Protein AF-A0A9W6Z764-F1 (afdb_monomer_lite)

InterPro domains:
  IPR053938 PTM1-like, N-terminal domain [PF21902] (59-171)

Foldseek 3Di:
DVVVVVVVVVVVVVVLVVLLVPFFDPFKDKDWDAQFKEKEKEWAADDPCQVVDPLFDFDFWKKKKFFDDDPPQADQFKKKKKKKAFLVLVVQEDDPGDGPYYHYDPVCVVVVSRDDDPPPPPPRHDHPVVCVVVVVGPFDMDIDMDGSVPVVPRMDMGGGDHTGMMMMIMRIDPGHNVRITIMIIGRAHRRGQDDPVLVVLLVVLVVLLVVLVVVLVVLVVVLVVVVVVVVVVPDDDPLVVVLVVVVSVVVSVLSVLSNVLSVLSNVLSSCCSPQNRRDDDPVNSVSLVCNLVSVLVSVLVVLLVLQCVLVCVSVVPDPDVVSNVVSVVVSVVSSVLSVVLSSLVSHPVCVVPCVSVVSVVVSVVVVVVSVVSSVVSVVVCVVVVVVVVVVVCVVVPD

Radius of gyration: 29.34 Å; chains: 1; bounding box: 72×62×85 Å

Organism: Ambrosiozyma monospora (NCBI:txid43982)

Secondary structure (DSSP, 8-state):
-THHHHHHHHHHHHHHHHHHTS----SEEEEEE-SSEEEEEEEE---GGGGG-TTS--PPPEEEEE----TTT--TT-EEEEEEEEHHHHTTEEPSS--SEEEE-HHHHHTTTTSPPPSTTGGGPEEHHHHHHHT--SS--EEEEE-TT-TT--EEEEE--S-EEEEEEEEEES--TTSPEEEEEEEEBTTBT--HHHHHHHHHHHHHHHHHHHHHHHHHHHHHHHHHHHTT-TTS-HHHHHHHHHHHHHHHHHHHHHHHHHHHHHHHHHHHHHH-SS---HHHHHHHHHHHHHHHHHHHHHHHHHHHHHTTGGGT----HHHHHHHHHHHHHHHHHHHHHHHHHHSTHHHHHSHHHHHHHHHHHHHHHHHHHHHHHHHHHHHHHHHHHHHHHGGG--

Structure (mmCIF, N/CA/C/O backbone):
data_AF-A0A9W6Z764-F1
#
_entry.id   AF-A0A9W6Z764-F1
#
loop_
_atom_site.group_PDB
_atom_site.id
_atom_site.type_symbol
_atom_site.label_atom_id
_atom_site.label_alt_id
_atom_site.label_comp_id
_atom_site.label_asym_id
_atom_site.label_entity_id
_atom_site.label_seq_id
_atom_site.pdbx_PDB_ins_code
_atom_site.Cartn_x
_atom_site.Cartn_y
_atom_site.Cartn_z
_atom_site.occupancy
_atom_site.B_iso_or_equiv
_atom_site.auth_seq_id
_atom_site.auth_comp_id
_atom_site.auth_asym_id
_atom_site.auth_atom_id
_atom_site.pdbx_PDB_model_num
ATOM 1 N N . MET A 1 1 ? -0.873 36.506 27.061 1.00 42.97 1 MET A N 1
ATOM 2 C CA . MET A 1 1 ? 0.043 35.338 27.121 1.00 42.97 1 MET A CA 1
ATOM 3 C C . MET A 1 1 ? -0.180 34.313 26.003 1.00 42.97 1 MET A C 1
ATOM 5 O O . MET A 1 1 ? 0.810 33.780 25.530 1.00 42.97 1 MET A O 1
ATOM 9 N N . LEU A 1 2 ? -1.406 34.093 25.506 1.00 30.34 2 LEU A N 1
ATOM 10 C CA . LEU A 1 2 ? -1.690 33.154 24.398 1.00 30.34 2 LEU A CA 1
ATOM 11 C C . LEU A 1 2 ? -1.001 33.490 23.054 1.00 30.34 2 LEU A C 1
ATOM 13 O O . LEU A 1 2 ? -0.520 32.592 22.372 1.00 30.34 2 LEU A O 1
ATOM 17 N N . PHE A 1 3 ? -0.839 34.771 22.712 1.00 31.08 3 PHE A N 1
ATOM 18 C CA . PHE A 1 3 ? -0.220 35.184 21.439 1.00 31.08 3 PHE A CA 1
ATOM 19 C C . PHE A 1 3 ? 1.296 34.927 21.336 1.00 31.08 3 PHE A C 1
ATOM 21 O O . PHE A 1 3 ? 1.811 34.737 20.238 1.00 31.08 3 PHE A O 1
ATOM 28 N N . LYS A 1 4 ? 2.018 34.851 22.465 1.00 35.38 4 LYS A N 1
ATOM 29 C CA . LYS A 1 4 ? 3.470 34.572 22.481 1.00 35.38 4 LYS A CA 1
ATOM 30 C C . LYS A 1 4 ? 3.799 33.083 22.291 1.00 35.38 4 LYS A C 1
ATOM 32 O O . LYS A 1 4 ? 4.941 32.754 21.987 1.00 35.38 4 LYS A O 1
ATOM 37 N N . SER A 1 5 ? 2.812 32.200 22.477 1.00 40.97 5 SER A N 1
ATOM 38 C CA . SER A 1 5 ? 2.958 30.751 22.272 1.00 40.97 5 SER A CA 1
ATOM 39 C C . SER A 1 5 ? 2.701 30.363 20.812 1.00 40.97 5 SER A C 1
ATOM 41 O O . SER A 1 5 ? 3.404 29.522 20.263 1.00 40.97 5 SER A O 1
ATOM 43 N N . ILE A 1 6 ? 1.759 31.044 20.147 1.00 39.31 6 ILE A N 1
ATOM 44 C CA . ILE A 1 6 ? 1.400 30.787 18.743 1.00 39.31 6 ILE A CA 1
ATOM 45 C C . ILE A 1 6 ? 2.549 31.174 17.797 1.00 39.31 6 ILE A C 1
ATOM 47 O O . ILE A 1 6 ? 2.854 30.427 16.873 1.00 39.31 6 ILE A O 1
ATOM 51 N N . SER A 1 7 ? 3.277 32.266 18.067 1.00 35.88 7 SER A N 1
ATOM 52 C CA . SER A 1 7 ? 4.388 32.699 17.202 1.00 35.88 7 SER A CA 1
ATOM 53 C C . SER A 1 7 ? 5.610 31.769 17.226 1.00 35.88 7 SER A C 1
ATOM 55 O O . SER A 1 7 ? 6.427 31.823 16.313 1.00 35.88 7 SER A O 1
ATOM 57 N N . LYS A 1 8 ? 5.744 30.912 18.250 1.00 42.38 8 LYS A N 1
ATOM 58 C CA . LYS A 1 8 ? 6.800 29.884 18.332 1.00 42.38 8 LYS A CA 1
ATOM 59 C C . LYS A 1 8 ? 6.412 28.570 17.644 1.00 42.38 8 LYS A C 1
ATOM 61 O O . LYS A 1 8 ? 7.294 27.803 17.280 1.00 42.38 8 LYS A O 1
ATOM 66 N N . LEU A 1 9 ? 5.114 28.333 17.441 1.00 39.34 9 LEU A N 1
ATOM 67 C CA . LEU A 1 9 ? 4.576 27.162 16.740 1.00 39.34 9 LEU A CA 1
ATOM 68 C C . LEU A 1 9 ? 4.620 27.314 15.217 1.00 39.34 9 LEU A C 1
ATOM 70 O O . LEU A 1 9 ? 4.750 26.316 14.522 1.00 39.34 9 LEU A O 1
ATOM 74 N N . ILE A 1 10 ? 4.569 28.544 14.701 1.00 42.47 10 ILE A N 1
ATOM 75 C CA . ILE A 1 10 ? 4.623 28.833 13.259 1.00 42.47 10 ILE A CA 1
ATOM 76 C C . ILE A 1 10 ? 5.913 28.315 12.597 1.00 42.47 10 ILE A C 1
ATOM 78 O O . ILE A 1 10 ? 5.779 27.587 11.619 1.00 42.47 10 ILE A O 1
ATOM 82 N N . PRO A 1 11 ? 7.136 28.579 13.106 1.00 42.75 11 PRO A N 1
ATOM 83 C CA . PRO A 1 11 ? 8.355 28.058 12.484 1.00 42.75 11 PRO A CA 1
ATOM 84 C C . PRO A 1 11 ? 8.451 26.526 12.555 1.00 42.75 11 PRO A C 1
ATOM 86 O O . PRO A 1 11 ? 8.940 25.899 11.620 1.00 42.75 11 PRO A O 1
ATOM 89 N N . VAL A 1 12 ? 7.934 25.901 13.620 1.00 45.97 12 VAL A N 1
ATOM 90 C CA . VAL A 1 12 ? 7.873 24.433 13.748 1.00 45.97 12 VAL A CA 1
ATOM 91 C C . VAL A 1 12 ? 6.866 23.850 12.753 1.00 45.97 12 VAL A C 1
ATOM 93 O O . VAL A 1 12 ? 7.192 22.905 12.046 1.00 45.97 12 VAL A O 1
ATOM 96 N N . ALA A 1 13 ? 5.690 24.464 12.613 1.00 40.19 13 ALA A N 1
ATOM 97 C CA . ALA A 1 13 ? 4.679 24.079 11.635 1.00 40.19 13 ALA A CA 1
ATOM 98 C C . ALA A 1 13 ? 5.171 24.266 10.191 1.00 40.19 13 ALA A C 1
ATOM 100 O O . ALA A 1 13 ? 4.947 23.389 9.369 1.00 40.19 13 ALA A O 1
ATOM 101 N N . THR A 1 14 ? 5.900 25.341 9.874 1.00 39.94 14 THR A N 1
ATOM 102 C CA . THR A 1 14 ? 6.480 25.536 8.534 1.00 39.94 14 THR A CA 1
ATOM 103 C C . THR A 1 14 ? 7.630 24.577 8.245 1.00 39.94 14 THR A C 1
ATOM 105 O O . THR A 1 14 ? 7.787 24.175 7.100 1.00 39.94 14 THR A O 1
ATOM 108 N N . THR A 1 15 ? 8.397 24.169 9.263 1.00 43.78 15 THR A N 1
ATOM 109 C CA . THR A 1 15 ? 9.462 23.158 9.117 1.00 43.78 15 THR A CA 1
ATOM 110 C C . THR A 1 15 ? 8.872 21.754 8.953 1.00 43.78 15 THR A C 1
ATOM 112 O O . THR A 1 15 ? 9.368 20.961 8.163 1.00 43.78 15 THR A O 1
ATOM 115 N N . ILE A 1 16 ? 7.762 21.456 9.636 1.00 42.50 16 ILE A N 1
ATOM 116 C CA . ILE A 1 16 ? 6.986 20.224 9.442 1.00 42.50 16 ILE A CA 1
ATOM 117 C C . ILE A 1 16 ? 6.359 20.212 8.040 1.00 42.50 16 ILE A C 1
ATOM 119 O O . ILE A 1 16 ? 6.486 19.224 7.330 1.00 42.50 16 ILE A O 1
ATOM 123 N N . VAL A 1 17 ? 5.767 21.322 7.588 1.00 39.91 17 VAL A N 1
ATOM 124 C CA . VAL A 1 17 ? 5.191 21.444 6.236 1.00 39.91 17 VAL A CA 1
ATOM 125 C C . VAL A 1 17 ? 6.260 21.333 5.140 1.00 39.91 17 VAL A C 1
ATOM 127 O O . VAL A 1 17 ? 5.990 20.701 4.123 1.00 39.91 17 VAL A O 1
ATOM 130 N N . SER A 1 18 ? 7.474 21.862 5.343 1.00 38.03 18 SER A N 1
ATOM 131 C CA . SER A 1 18 ? 8.570 21.750 4.365 1.00 38.03 18 SER A CA 1
ATOM 132 C C . SER A 1 18 ? 9.252 20.375 4.345 1.00 38.03 18 SER A C 1
ATOM 134 O O . SER A 1 18 ? 9.716 19.937 3.292 1.00 38.03 18 SER A O 1
ATOM 136 N N . LEU A 1 19 ? 9.275 19.652 5.472 1.00 36.81 19 LEU A N 1
ATOM 137 C CA . LEU A 1 19 ? 9.725 18.254 5.529 1.00 36.81 19 LEU A CA 1
ATOM 138 C C . LEU A 1 19 ? 8.698 17.297 4.904 1.00 36.81 19 LEU A C 1
ATOM 140 O O . LEU A 1 19 ? 9.090 16.353 4.218 1.00 36.81 19 LEU A O 1
ATOM 144 N N . LEU A 1 20 ? 7.400 17.582 5.064 1.00 37.25 20 LEU A N 1
ATOM 145 C CA . LEU A 1 20 ? 6.288 16.805 4.497 1.00 37.25 20 LEU A CA 1
ATOM 146 C C . LEU A 1 20 ? 6.072 17.034 2.987 1.00 37.25 20 LEU A C 1
ATOM 148 O O . LEU A 1 20 ? 5.405 16.229 2.341 1.00 37.25 20 LEU A O 1
ATOM 152 N N . SER A 1 21 ? 6.632 18.098 2.399 1.00 35.53 21 SER A N 1
ATOM 153 C CA . SER A 1 21 ? 6.525 18.393 0.959 1.00 35.53 21 SER A CA 1
ATOM 154 C C . SER A 1 21 ? 7.562 17.682 0.077 1.00 35.53 21 SER A C 1
ATOM 156 O O . SER A 1 21 ? 7.606 17.934 -1.123 1.00 35.53 21 SER A O 1
ATOM 158 N N . SER A 1 22 ? 8.412 16.816 0.639 1.00 32.41 22 SER A N 1
ATOM 159 C CA . SER A 1 22 ? 9.591 16.273 -0.060 1.00 32.41 22 SER A CA 1
ATOM 160 C C . SER A 1 22 ? 9.441 14.849 -0.615 1.00 32.41 22 SER A C 1
ATOM 162 O O . SER A 1 22 ? 10.433 14.251 -1.019 1.00 32.41 22 SER A O 1
ATOM 164 N N . SER A 1 23 ? 8.248 14.250 -0.605 1.00 34.62 23 SER A N 1
ATOM 165 C CA . SER A 1 23 ? 8.149 12.793 -0.795 1.00 34.62 23 SER A CA 1
ATOM 166 C C . SER A 1 23 ? 6.925 12.380 -1.615 1.00 34.62 23 SER A C 1
ATOM 168 O O . SER A 1 23 ? 5.843 12.126 -1.080 1.00 34.62 23 SER A O 1
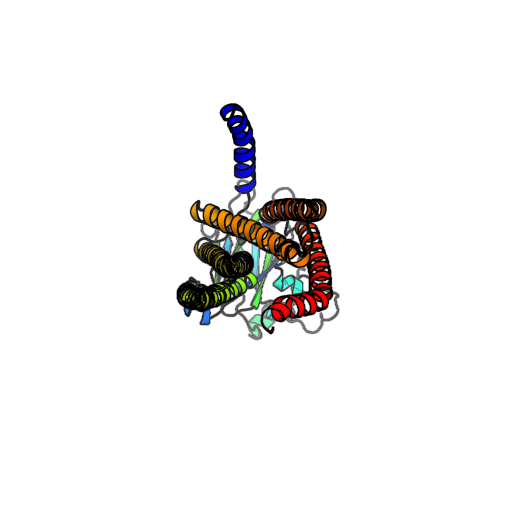ATOM 170 N N . ALA A 1 24 ? 7.128 12.331 -2.931 1.00 33.34 24 ALA A N 1
ATOM 171 C CA . ALA A 1 24 ? 6.170 11.868 -3.928 1.00 33.34 24 ALA A CA 1
ATOM 172 C C . ALA A 1 24 ? 6.931 11.466 -5.210 1.00 33.34 24 ALA A C 1
ATOM 174 O O . ALA A 1 24 ? 6.932 12.199 -6.193 1.00 33.34 24 ALA A O 1
ATOM 175 N N . SER A 1 25 ? 7.624 10.325 -5.164 1.00 35.69 25 SER A N 1
ATOM 176 C CA . SER A 1 25 ? 8.200 9.658 -6.340 1.00 35.69 25 SER A CA 1
ATOM 177 C C . SER A 1 25 ? 8.182 8.156 -6.085 1.00 35.69 25 SER A C 1
ATOM 179 O O . SER A 1 25 ? 9.040 7.646 -5.374 1.00 35.69 25 SER A O 1
ATOM 181 N N . ALA A 1 26 ? 7.171 7.463 -6.596 1.00 39.50 26 ALA A N 1
ATOM 182 C CA . ALA A 1 26 ? 7.100 6.005 -6.545 1.00 39.50 26 ALA A CA 1
ATOM 183 C C . ALA A 1 26 ? 6.242 5.501 -7.709 1.00 39.50 26 ALA A C 1
ATOM 185 O O . ALA A 1 26 ? 5.087 5.155 -7.526 1.00 39.50 26 ALA A O 1
ATOM 186 N N . LEU A 1 27 ? 6.774 5.598 -8.927 1.00 51.41 27 LEU A N 1
ATOM 187 C CA . LEU A 1 27 ? 6.470 4.645 -10.007 1.00 51.41 27 LEU A CA 1
ATOM 188 C C . LEU A 1 27 ? 7.320 4.887 -11.252 1.00 51.41 27 LEU A C 1
ATOM 190 O O . LEU A 1 27 ? 7.391 4.020 -12.114 1.00 51.41 27 LEU A O 1
ATOM 194 N N . GLU A 1 28 ? 7.926 6.071 -11.353 1.00 56.38 28 GLU A N 1
ATOM 195 C CA . GLU A 1 28 ? 9.028 6.261 -12.277 1.00 56.38 28 GLU A CA 1
ATOM 196 C C . GLU A 1 28 ? 10.331 5.940 -11.555 1.00 56.38 28 GLU A C 1
ATOM 198 O O . GLU A 1 28 ? 10.736 6.659 -10.634 1.00 56.38 28 GLU A O 1
ATOM 203 N N . ASP A 1 29 ? 10.974 4.862 -11.980 1.00 67.88 29 ASP A N 1
ATOM 204 C CA . ASP A 1 29 ? 12.312 4.532 -11.527 1.00 67.88 29 ASP A CA 1
ATOM 205 C C . ASP A 1 29 ? 13.313 5.344 -12.342 1.00 67.88 29 ASP A C 1
ATOM 207 O O . ASP A 1 29 ? 13.424 5.184 -13.560 1.00 67.88 29 ASP A O 1
ATOM 211 N N . TYR A 1 30 ? 14.023 6.249 -11.667 1.00 76.00 30 TYR A N 1
ATOM 212 C CA . TYR A 1 30 ? 15.158 6.951 -12.251 1.00 76.00 30 TYR A CA 1
ATOM 213 C C . TYR A 1 30 ? 16.428 6.128 -12.035 1.00 76.00 30 TYR A C 1
ATOM 215 O O . TYR A 1 30 ? 16.800 5.811 -10.900 1.00 76.00 30 TYR A O 1
ATOM 223 N N . HIS A 1 31 ? 17.109 5.803 -13.125 1.00 79.88 31 HIS A N 1
ATOM 224 C CA . HIS A 1 31 ? 18.371 5.081 -13.115 1.00 79.88 31 HIS A CA 1
ATOM 225 C C . HIS A 1 31 ? 19.438 5.863 -13.866 1.00 79.88 31 HIS A C 1
ATOM 227 O O . HIS A 1 31 ? 19.175 6.464 -14.902 1.00 79.88 31 HIS A O 1
ATOM 233 N N . GLU A 1 32 ? 20.660 5.824 -13.347 1.00 79.69 32 GLU A N 1
ATOM 234 C CA . GLU A 1 32 ? 21.832 6.369 -14.019 1.00 79.69 32 GLU A CA 1
ATOM 235 C C . GLU A 1 32 ? 22.598 5.238 -14.707 1.00 79.69 32 GLU A C 1
ATOM 237 O O . GLU A 1 32 ? 23.046 4.290 -14.058 1.00 79.69 32 GLU A O 1
ATOM 242 N N . LEU A 1 33 ? 22.746 5.335 -16.026 1.00 79.12 33 LEU A N 1
ATOM 243 C CA . LEU A 1 33 ? 23.554 4.428 -16.833 1.00 79.12 33 LEU A CA 1
ATOM 244 C C . LEU A 1 33 ? 24.998 4.940 -16.892 1.00 79.12 33 LEU A C 1
ATOM 246 O O . LEU A 1 33 ? 25.224 6.090 -17.262 1.00 79.12 33 LEU A O 1
ATOM 250 N N . ASN A 1 34 ? 25.957 4.073 -16.543 1.00 71.12 34 ASN A N 1
ATOM 251 C CA . ASN A 1 34 ? 27.390 4.382 -16.420 1.00 71.12 34 ASN A CA 1
ATOM 252 C C . ASN A 1 34 ? 28.260 3.266 -17.045 1.00 71.12 34 ASN A C 1
ATOM 254 O O . ASN A 1 34 ? 28.865 2.489 -16.307 1.00 71.12 34 ASN A O 1
ATOM 258 N N . ASP A 1 35 ? 28.288 3.169 -18.381 1.00 66.62 35 ASP A N 1
ATOM 259 C CA . ASP A 1 35 ? 29.041 2.168 -19.189 1.00 66.62 35 ASP A CA 1
ATOM 260 C C . ASP A 1 35 ? 28.771 0.687 -18.854 1.00 66.62 35 ASP A C 1
ATOM 262 O O . ASP A 1 35 ? 29.577 -0.207 -19.102 1.00 66.62 35 ASP A O 1
ATOM 266 N N . ASN A 1 36 ? 27.637 0.423 -18.217 1.00 74.06 36 ASN A N 1
ATOM 267 C CA . ASN A 1 36 ? 27.351 -0.828 -17.535 1.00 74.06 36 ASN A CA 1
ATOM 268 C C . ASN A 1 36 ? 26.014 -1.392 -18.010 1.00 74.06 36 ASN A C 1
ATOM 270 O O . ASN A 1 36 ? 25.082 -0.638 -18.300 1.00 74.06 36 ASN A O 1
ATOM 274 N N . VAL A 1 37 ? 25.896 -2.722 -18.017 1.00 83.81 37 VAL A N 1
ATOM 275 C CA . VAL A 1 37 ? 24.608 -3.385 -18.249 1.00 83.81 37 VAL A CA 1
ATOM 276 C C . VAL A 1 37 ? 23.768 -3.285 -16.977 1.00 83.81 37 VAL A C 1
ATOM 278 O O . VAL A 1 37 ? 24.181 -3.787 -15.924 1.00 83.81 37 VAL A O 1
ATOM 281 N N . LEU A 1 38 ? 22.610 -2.631 -17.063 1.00 85.50 38 LEU A N 1
ATOM 282 C CA . LEU A 1 38 ? 21.654 -2.466 -15.965 1.00 85.50 38 LEU A CA 1
ATOM 283 C C . LEU A 1 38 ? 20.392 -3.274 -16.257 1.00 85.50 38 LEU A C 1
ATOM 285 O O . LEU A 1 38 ? 19.821 -3.157 -17.334 1.00 85.50 38 LEU A O 1
ATOM 289 N N . GLN A 1 39 ? 19.939 -4.060 -15.285 1.00 86.44 39 GLN A N 1
ATOM 290 C CA . GLN A 1 39 ? 18.666 -4.768 -15.337 1.00 86.44 39 GLN A CA 1
ATOM 291 C C . GLN A 1 39 ? 17.719 -4.191 -14.284 1.00 86.44 39 GLN A C 1
ATOM 293 O O . GLN A 1 39 ? 18.042 -4.189 -13.097 1.00 86.44 39 GLN A O 1
ATOM 298 N N . SER A 1 40 ? 16.542 -3.742 -14.709 1.00 85.88 40 SER A N 1
ATOM 299 C CA . SER A 1 40 ? 15.449 -3.346 -13.820 1.00 85.88 40 SER A CA 1
ATOM 300 C C . SER A 1 40 ? 14.269 -4.294 -14.015 1.00 85.88 40 SER A C 1
ATOM 302 O O . SER A 1 40 ? 13.873 -4.524 -15.156 1.00 85.88 40 SER A O 1
ATOM 304 N N . CYS A 1 41 ? 13.739 -4.891 -12.946 1.00 84.38 41 CYS A N 1
ATOM 305 C CA . CYS A 1 41 ? 12.596 -5.804 -13.030 1.00 84.38 41 CYS A CA 1
ATOM 306 C C . CYS A 1 41 ? 11.468 -5.396 -12.087 1.00 84.38 41 CYS A C 1
ATOM 308 O O . CYS A 1 41 ? 11.700 -5.156 -10.902 1.00 84.38 41 CYS A O 1
ATOM 310 N N . ALA A 1 42 ? 10.239 -5.428 -12.589 1.00 84.06 42 ALA A N 1
ATOM 311 C CA . ALA A 1 42 ? 9.049 -5.191 -11.786 1.00 84.06 42 ALA A CA 1
ATOM 312 C C . ALA A 1 42 ? 7.912 -6.120 -12.207 1.00 84.06 42 ALA A C 1
ATOM 314 O O . ALA A 1 42 ? 7.804 -6.517 -13.373 1.00 84.06 42 ALA A O 1
ATOM 315 N N . TYR A 1 43 ? 7.050 -6.471 -11.256 1.00 84.44 43 TYR A N 1
ATOM 316 C CA . TYR A 1 43 ? 5.809 -7.164 -11.565 1.00 84.44 43 TYR A CA 1
ATOM 317 C C . TYR A 1 43 ? 4.766 -6.184 -12.098 1.00 84.44 43 TYR A C 1
ATOM 319 O O . TYR A 1 43 ? 4.462 -5.174 -11.462 1.00 84.44 43 TYR A O 1
ATOM 327 N N . ILE A 1 44 ? 4.174 -6.508 -13.247 1.00 86.38 44 ILE A N 1
ATOM 328 C CA . ILE A 1 44 ? 3.126 -5.690 -13.857 1.00 86.38 44 ILE A CA 1
ATOM 329 C C . ILE A 1 44 ? 1.830 -6.478 -13.843 1.00 86.38 44 ILE A C 1
ATOM 331 O O . ILE A 1 44 ? 1.696 -7.490 -14.525 1.00 86.38 44 ILE A O 1
ATOM 335 N N . ALA A 1 45 ? 0.850 -5.994 -13.085 1.00 85.50 45 ALA A N 1
ATOM 336 C CA . ALA A 1 45 ? -0.469 -6.599 -13.044 1.00 85.50 45 ALA A CA 1
ATOM 337 C C . ALA A 1 45 ? -1.326 -6.140 -14.231 1.00 85.50 45 ALA A C 1
ATOM 339 O O . ALA A 1 45 ? -1.688 -4.963 -14.337 1.00 85.50 45 ALA A O 1
ATOM 340 N N . ASN A 1 46 ? -1.734 -7.090 -15.068 1.00 86.50 46 ASN A N 1
ATOM 341 C CA . ASN A 1 46 ? -2.833 -6.972 -16.018 1.00 86.50 46 ASN A CA 1
ATOM 342 C C . ASN A 1 46 ? -4.072 -7.722 -15.498 1.00 86.50 46 ASN A C 1
ATOM 344 O O . ASN A 1 46 ? -4.312 -8.878 -15.849 1.00 86.50 46 ASN A O 1
ATOM 348 N N . TYR A 1 47 ? -4.844 -7.084 -14.618 1.00 83.44 47 TYR A N 1
ATOM 349 C CA . TYR A 1 47 ? -6.102 -7.631 -14.124 1.00 83.44 47 TYR A CA 1
ATOM 350 C C . TYR A 1 47 ? -7.233 -7.201 -15.041 1.00 83.44 47 TYR A C 1
ATOM 352 O O . TYR A 1 47 ? -7.727 -6.076 -14.940 1.00 83.44 47 TYR A O 1
ATOM 360 N N . GLU A 1 48 ? -7.669 -8.119 -15.903 1.00 70.69 48 GLU A N 1
ATOM 361 C CA . GLU A 1 48 ? -8.812 -7.887 -16.783 1.00 70.69 48 GLU A CA 1
ATOM 362 C C . GLU A 1 48 ? -10.034 -7.452 -15.975 1.00 70.69 48 GLU A C 1
ATOM 364 O O . GLU A 1 48 ? -10.658 -6.471 -16.326 1.00 70.69 48 GLU A O 1
ATOM 369 N N . ASP A 1 49 ? -10.323 -8.055 -14.820 1.00 66.00 49 ASP A N 1
ATOM 370 C CA . ASP A 1 49 ? -11.503 -7.704 -14.014 1.00 66.00 49 ASP A CA 1
ATOM 371 C C . ASP A 1 49 ? -11.426 -6.349 -13.282 1.00 66.00 49 ASP A C 1
ATOM 373 O O . ASP A 1 49 ? -12.398 -5.942 -12.638 1.00 66.00 49 ASP A O 1
ATOM 377 N N . SER A 1 50 ? -10.319 -5.607 -13.385 1.00 63.09 50 SER A N 1
ATOM 378 C CA . SER A 1 50 ? -10.185 -4.315 -12.696 1.00 63.09 50 SER A CA 1
ATOM 379 C C . SER A 1 50 ? -11.162 -3.240 -13.208 1.00 63.09 50 SER A C 1
ATOM 381 O O . SER A 1 50 ? -11.505 -2.340 -12.441 1.00 63.09 50 SER A O 1
ATOM 383 N N . TYR A 1 51 ? -11.718 -3.375 -14.427 1.00 62.31 51 TYR A N 1
ATOM 384 C CA . TYR A 1 51 ? -12.787 -2.493 -14.942 1.00 62.31 51 TYR A CA 1
ATOM 385 C C . TYR A 1 51 ? -14.125 -2.649 -14.212 1.00 62.31 51 TYR A C 1
ATOM 387 O O . TYR A 1 51 ? -14.994 -1.782 -14.323 1.00 62.31 51 TYR A O 1
ATOM 395 N N . ARG A 1 52 ? -14.345 -3.756 -13.487 1.00 63.34 52 ARG A N 1
ATOM 396 C CA . ARG A 1 52 ? -15.638 -4.033 -12.837 1.00 63.34 52 ARG A CA 1
ATOM 397 C C . ARG A 1 52 ? -15.915 -3.119 -11.650 1.00 63.34 52 ARG A C 1
ATOM 399 O O . ARG A 1 52 ? -17.011 -3.168 -11.091 1.00 63.34 52 ARG A O 1
ATOM 406 N N . TRP A 1 53 ? -14.946 -2.293 -11.256 1.00 61.91 53 TRP A N 1
ATOM 407 C CA . TRP A 1 53 ? -15.048 -1.474 -10.065 1.00 61.91 53 TRP A CA 1
ATOM 408 C C . TRP A 1 53 ? -15.110 0.028 -10.380 1.00 61.91 53 TRP A C 1
ATOM 410 O O . TRP A 1 53 ? -14.138 0.588 -10.879 1.00 61.91 53 TRP A O 1
ATOM 420 N N . PRO A 1 54 ? -16.198 0.736 -10.014 1.00 62.28 54 PRO A N 1
ATOM 421 C CA . PRO A 1 54 ? -16.403 2.138 -10.396 1.00 62.28 54 PRO A CA 1
ATOM 422 C C . PRO A 1 54 ? -15.450 3.129 -9.707 1.00 62.28 54 PRO A C 1
ATOM 424 O O . PRO A 1 54 ? -15.448 4.310 -10.051 1.00 62.28 54 PRO A O 1
ATOM 427 N N . LEU A 1 55 ? -14.672 2.687 -8.711 1.00 64.06 55 LEU A N 1
ATOM 428 C CA . LEU A 1 55 ? -13.721 3.541 -7.987 1.00 64.06 55 LEU A CA 1
ATOM 429 C C . LEU A 1 55 ? -12.274 3.402 -8.477 1.00 64.06 55 LEU A C 1
ATOM 431 O O . LEU A 1 55 ? -11.451 4.220 -8.074 1.00 64.06 55 LEU A O 1
ATOM 435 N N . SER A 1 56 ? -11.967 2.401 -9.310 1.00 65.12 56 SER A N 1
ATOM 436 C CA . SER A 1 56 ? -10.638 2.210 -9.899 1.00 65.12 56 SER A CA 1
ATOM 437 C C . SER A 1 56 ? -10.687 2.602 -11.366 1.00 65.12 56 SER A C 1
ATOM 439 O O . SER A 1 56 ? -11.542 2.124 -12.107 1.00 65.12 56 SER A O 1
ATOM 441 N N . GLU A 1 57 ? -9.767 3.453 -11.802 1.00 68.88 57 GLU A N 1
ATOM 442 C CA . GLU A 1 57 ? -9.558 3.665 -13.229 1.00 68.88 57 GLU A CA 1
ATOM 443 C C . GLU A 1 57 ? -8.808 2.449 -13.782 1.00 68.88 57 GLU A C 1
ATOM 445 O O . GLU A 1 57 ? -7.748 2.083 -13.266 1.00 68.88 57 GLU A O 1
ATOM 450 N N . HIS A 1 58 ? -9.402 1.775 -14.770 1.00 76.75 58 HIS A N 1
ATOM 451 C CA . HIS A 1 58 ? -8.720 0.714 -15.498 1.00 76.75 58 HIS A CA 1
ATOM 452 C C . HIS A 1 58 ? -7.848 1.358 -16.567 1.00 76.75 58 HIS A C 1
ATOM 454 O O . HIS A 1 58 ? -8.360 1.963 -17.513 1.00 76.75 58 HIS A O 1
ATOM 460 N N . LEU A 1 59 ? -6.537 1.231 -16.408 1.00 79.06 59 LEU A N 1
ATOM 461 C CA . LEU A 1 59 ? -5.576 1.645 -17.416 1.00 79.06 59 LEU A CA 1
ATOM 462 C C . LEU A 1 59 ? -5.068 0.417 -18.160 1.00 79.06 59 LEU A C 1
ATOM 464 O O . LEU A 1 59 ? -5.008 -0.682 -17.616 1.00 79.06 59 LEU A O 1
ATOM 468 N N . LYS A 1 60 ? -4.667 0.603 -19.417 1.00 84.44 60 LYS A N 1
ATOM 469 C CA . LYS A 1 60 ? -3.921 -0.444 -20.112 1.00 84.44 60 LYS A CA 1
ATOM 470 C C . LYS A 1 60 ? -2.538 -0.550 -19.462 1.00 84.44 60 LYS A C 1
ATOM 472 O O . LYS A 1 60 ? -1.869 0.484 -19.364 1.00 84.44 60 LYS A O 1
ATOM 477 N N . PRO A 1 61 ? -2.121 -1.733 -18.988 1.00 87.56 61 PRO A N 1
ATOM 478 C CA . PRO A 1 61 ? -0.796 -1.901 -18.415 1.00 87.56 61 PRO A CA 1
ATOM 479 C C . PRO A 1 61 ? 0.262 -1.733 -19.506 1.00 87.56 61 PRO A C 1
ATOM 481 O O . PRO A 1 61 ? 0.114 -2.226 -20.627 1.00 87.56 61 PRO A O 1
ATOM 484 N N . GLN A 1 62 ? 1.310 -0.984 -19.184 1.00 89.06 62 GLN A N 1
ATOM 485 C CA . GLN A 1 62 ? 2.302 -0.544 -20.155 1.00 89.06 62 GLN A CA 1
ATOM 486 C C . GLN A 1 62 ? 3.627 -0.235 -19.458 1.00 89.06 62 GLN A C 1
ATOM 488 O O . GLN A 1 62 ? 3.655 0.290 -18.350 1.00 89.06 62 GLN A O 1
ATOM 493 N N . ILE A 1 63 ? 4.734 -0.512 -20.135 1.00 88.38 63 ILE A N 1
ATOM 494 C CA . ILE A 1 63 ? 6.067 -0.075 -19.725 1.00 88.38 63 ILE A CA 1
ATOM 495 C C . ILE A 1 63 ? 6.431 1.126 -20.585 1.00 88.38 63 ILE A C 1
ATOM 497 O O . ILE A 1 63 ? 6.535 0.992 -21.804 1.00 88.38 63 ILE A O 1
ATOM 501 N N . THR A 1 64 ? 6.630 2.293 -19.975 1.00 87.75 64 THR A N 1
ATOM 502 C CA . THR A 1 64 ? 7.099 3.481 -20.700 1.00 87.75 64 THR A CA 1
ATOM 503 C C . THR A 1 64 ? 8.511 3.837 -20.272 1.00 87.75 64 THR A C 1
ATOM 505 O O . THR A 1 64 ? 8.759 4.123 -19.108 1.00 87.75 64 THR A O 1
ATOM 508 N N . ILE A 1 65 ? 9.436 3.868 -21.222 1.00 87.81 65 ILE A N 1
ATOM 509 C CA . ILE A 1 65 ? 10.839 4.209 -20.998 1.00 87.81 65 ILE A CA 1
ATOM 510 C C . ILE A 1 65 ? 11.092 5.587 -21.598 1.00 87.81 65 ILE A C 1
ATOM 512 O O . ILE A 1 65 ? 10.779 5.824 -22.767 1.00 87.81 65 ILE A O 1
ATOM 516 N N . ARG A 1 66 ? 11.645 6.504 -20.801 1.00 87.00 66 ARG A N 1
ATOM 517 C CA . ARG A 1 66 ? 12.018 7.853 -21.230 1.00 87.00 66 ARG A CA 1
ATOM 518 C C . ARG A 1 66 ? 13.500 8.105 -21.001 1.00 87.00 66 ARG A C 1
ATOM 520 O O . ARG A 1 66 ? 14.030 7.821 -19.929 1.00 87.00 66 ARG A O 1
ATOM 527 N N . TYR A 1 67 ? 14.127 8.726 -21.989 1.00 84.38 67 TYR A N 1
ATOM 528 C CA . TYR A 1 67 ? 15.523 9.151 -21.945 1.00 84.38 67 TYR A CA 1
ATOM 529 C C . TYR A 1 67 ? 15.563 10.678 -21.815 1.00 84.38 67 TYR A C 1
ATOM 531 O O . TYR A 1 67 ? 15.477 11.384 -22.825 1.00 84.38 67 TYR A O 1
ATOM 539 N N . PRO A 1 68 ? 15.584 11.233 -20.587 1.00 76.81 68 PRO A N 1
ATOM 540 C CA . PRO A 1 68 ? 15.690 12.673 -20.392 1.00 76.81 68 PRO A CA 1
ATOM 541 C C . PRO A 1 68 ? 16.964 13.217 -21.050 1.00 76.81 68 PRO A C 1
ATOM 543 O O . PRO A 1 68 ? 18.058 12.675 -20.881 1.00 76.81 68 PRO A O 1
ATOM 546 N N . GLN A 1 69 ? 16.827 14.307 -21.805 1.00 70.06 69 GLN A N 1
ATOM 547 C CA . GLN A 1 69 ? 17.972 14.979 -22.409 1.00 70.06 69 GLN A CA 1
ATOM 548 C C . GLN A 1 69 ? 18.738 15.760 -21.335 1.00 70.06 69 GLN A C 1
ATOM 550 O O . GLN A 1 69 ? 18.232 16.731 -20.778 1.00 70.06 69 GLN A O 1
ATOM 555 N N . SER A 1 70 ? 19.964 15.334 -21.054 1.00 64.25 70 SER A N 1
ATOM 556 C CA . SER A 1 70 ? 20.951 16.024 -20.231 1.00 64.25 70 SER A CA 1
ATOM 557 C C . SER A 1 70 ? 22.003 16.666 -21.139 1.00 64.25 70 SER A C 1
ATOM 559 O O . SER A 1 70 ? 22.651 16.000 -21.953 1.00 64.25 70 SER A O 1
ATOM 561 N N . GLU A 1 71 ? 22.157 17.987 -21.030 1.00 59.06 71 GLU A N 1
ATOM 562 C CA . GLU A 1 71 ? 23.143 18.740 -21.809 1.00 59.06 71 GLU A CA 1
ATOM 563 C C . GLU A 1 71 ? 24.558 18.178 -21.567 1.00 59.06 71 GLU A C 1
ATOM 565 O O . GLU A 1 71 ? 25.016 18.067 -20.433 1.00 59.06 71 GLU A O 1
ATOM 570 N N . GLY A 1 72 ? 25.256 17.793 -22.643 1.00 59.03 72 GLY A N 1
ATOM 571 C CA . GLY A 1 72 ? 26.651 17.333 -22.596 1.00 59.03 72 GLY A CA 1
ATOM 572 C C . GLY A 1 72 ? 26.887 15.821 -22.452 1.00 59.03 72 GLY A C 1
ATOM 573 O O . GLY A 1 72 ? 28.051 15.409 -22.505 1.00 59.03 72 GLY A O 1
ATOM 574 N N . VAL A 1 73 ? 25.833 15.004 -22.310 1.00 60.84 73 VAL A N 1
ATOM 575 C CA . VAL A 1 73 ? 25.921 13.525 -22.222 1.00 60.84 73 VAL A CA 1
ATOM 576 C C . VAL A 1 73 ? 25.697 12.844 -23.580 1.00 60.84 73 VAL A C 1
ATOM 578 O O . VAL A 1 73 ? 26.313 11.825 -23.869 1.00 60.84 73 VAL A O 1
ATOM 581 N N . TYR A 1 74 ? 24.887 13.448 -24.451 1.00 64.44 74 TYR A N 1
ATOM 582 C CA . TYR A 1 74 ? 24.549 12.913 -25.773 1.00 64.44 74 TYR A CA 1
ATOM 583 C C . TYR A 1 74 ? 25.600 13.300 -26.824 1.00 64.44 74 TYR A C 1
ATOM 585 O O . TYR A 1 74 ? 25.442 14.291 -27.542 1.00 64.44 74 TYR A O 1
ATOM 593 N N . ASN A 1 75 ? 26.683 12.528 -26.904 1.00 66.25 75 ASN A N 1
ATOM 594 C CA . ASN A 1 75 ? 27.654 12.620 -27.997 1.00 66.25 75 ASN A CA 1
ATOM 595 C C . ASN A 1 75 ? 27.206 11.749 -29.183 1.00 66.25 75 ASN A C 1
ATOM 597 O O . ASN A 1 75 ? 26.393 10.850 -29.005 1.00 66.25 75 ASN A O 1
ATOM 601 N N . ALA A 1 76 ? 27.755 11.980 -30.382 1.00 62.47 76 ALA A N 1
ATOM 602 C CA . ALA A 1 76 ? 27.424 11.204 -31.589 1.00 62.47 76 ALA A CA 1
ATOM 603 C C . ALA A 1 76 ? 27.661 9.684 -31.445 1.00 62.47 76 ALA A C 1
ATOM 605 O O . ALA A 1 76 ? 27.030 8.908 -32.157 1.00 62.47 76 ALA A O 1
ATOM 606 N N . ASP A 1 77 ? 28.517 9.280 -30.503 1.00 70.94 77 ASP A N 1
ATOM 607 C CA . ASP A 1 77 ? 28.920 7.889 -30.274 1.00 70.94 77 ASP A CA 1
ATOM 608 C C . ASP A 1 77 ? 28.123 7.190 -29.157 1.00 70.94 77 ASP A C 1
ATOM 610 O O . ASP A 1 77 ? 28.345 6.012 -28.888 1.00 70.94 77 ASP A O 1
ATOM 614 N N . THR A 1 78 ? 27.216 7.897 -28.473 1.00 76.88 78 THR A N 1
ATOM 615 C CA . THR A 1 78 ? 26.439 7.322 -27.369 1.00 76.88 78 THR A CA 1
ATOM 616 C C . THR A 1 78 ? 25.272 6.504 -27.909 1.00 76.88 78 THR A C 1
ATOM 618 O O . THR A 1 78 ? 24.401 7.048 -28.585 1.00 76.88 78 THR A O 1
ATOM 621 N N . ARG A 1 79 ? 25.212 5.214 -27.571 1.00 82.44 79 ARG A N 1
ATOM 622 C CA . ARG A 1 79 ? 24.127 4.310 -27.973 1.00 82.44 79 ARG A CA 1
ATOM 623 C C . ARG A 1 79 ? 23.590 3.564 -26.759 1.00 82.44 79 ARG A C 1
ATOM 625 O O . ARG A 1 79 ? 24.369 3.087 -25.941 1.00 82.44 79 ARG A O 1
ATOM 632 N N . VAL A 1 80 ? 22.268 3.456 -26.638 1.00 85.50 80 VAL A N 1
ATOM 633 C CA . VAL A 1 80 ? 21.638 2.659 -25.575 1.00 85.50 80 VAL A CA 1
ATOM 634 C C . VAL A 1 80 ? 20.748 1.600 -26.196 1.00 85.50 80 VAL A C 1
ATOM 636 O O . VAL A 1 80 ? 19.672 1.905 -26.706 1.00 85.50 80 VAL A O 1
ATOM 639 N N . ASP A 1 81 ? 21.190 0.350 -26.129 1.00 89.00 81 ASP A N 1
ATOM 640 C CA . ASP A 1 81 ? 20.380 -0.802 -26.504 1.00 89.00 81 ASP A CA 1
ATOM 641 C C . ASP A 1 81 ? 19.505 -1.208 -25.317 1.00 89.00 81 ASP A C 1
ATOM 643 O O . ASP A 1 81 ? 19.967 -1.305 -24.178 1.00 89.00 81 ASP A O 1
ATOM 647 N N . THR A 1 82 ? 18.214 -1.392 -25.576 1.00 89.62 82 THR A N 1
ATOM 648 C CA . THR A 1 82 ? 17.210 -1.693 -24.557 1.00 89.62 82 THR A CA 1
ATOM 649 C C . THR A 1 82 ? 16.420 -2.926 -24.961 1.00 89.62 82 THR A C 1
ATOM 651 O O . THR A 1 82 ? 15.829 -2.972 -26.041 1.00 89.62 82 THR A O 1
ATOM 654 N N . LEU A 1 83 ? 16.403 -3.921 -24.078 1.00 90.81 83 LEU A N 1
ATOM 655 C CA . LEU A 1 83 ? 15.660 -5.167 -24.230 1.00 90.81 83 LEU A CA 1
ATOM 656 C C . LEU A 1 83 ? 14.603 -5.264 -23.130 1.00 90.81 83 LEU A C 1
ATOM 658 O O . LEU A 1 83 ? 14.934 -5.205 -21.951 1.00 90.81 83 LEU A O 1
ATOM 662 N N . ILE A 1 84 ? 13.345 -5.452 -23.517 1.00 91.56 84 ILE A N 1
ATOM 663 C CA . ILE A 1 84 ? 12.220 -5.735 -22.625 1.00 91.56 84 ILE A CA 1
ATOM 664 C C . ILE A 1 84 ? 11.823 -7.195 -22.827 1.00 91.56 84 ILE A C 1
ATOM 666 O O . ILE A 1 84 ? 11.482 -7.596 -23.943 1.00 91.56 84 ILE A O 1
ATOM 670 N N . ILE A 1 85 ? 11.856 -7.978 -21.752 1.00 90.56 85 ILE A N 1
ATOM 671 C CA . ILE A 1 85 ? 11.579 -9.417 -21.770 1.00 90.56 85 ILE A CA 1
ATOM 672 C C . ILE A 1 85 ? 10.869 -9.842 -20.479 1.00 90.56 85 ILE A C 1
ATOM 674 O O . ILE A 1 85 ? 11.138 -9.300 -19.406 1.00 90.56 85 ILE A O 1
ATOM 678 N N . SER A 1 86 ? 9.949 -10.806 -20.565 1.00 90.50 86 SER A N 1
ATOM 679 C CA . SER A 1 86 ? 9.333 -11.393 -19.369 1.00 90.50 86 SER A CA 1
ATOM 680 C C . SER A 1 86 ? 10.356 -12.228 -18.591 1.00 90.50 86 SER A C 1
ATOM 682 O O . SER A 1 86 ? 11.284 -12.789 -19.172 1.00 90.50 86 SER A O 1
ATOM 684 N N . TYR A 1 87 ? 10.210 -12.346 -17.273 1.00 86.50 87 TYR A N 1
ATOM 685 C CA . TYR A 1 87 ? 11.099 -13.174 -16.460 1.00 86.50 87 TYR A CA 1
ATOM 686 C C . TYR A 1 87 ? 11.019 -14.649 -16.863 1.00 86.50 87 TYR A C 1
ATOM 688 O O . TYR A 1 87 ? 12.043 -15.332 -16.906 1.00 86.50 87 TYR A O 1
ATOM 696 N N . THR A 1 88 ? 9.818 -15.119 -17.201 1.00 85.69 88 THR A N 1
ATOM 697 C CA . THR A 1 88 ? 9.576 -16.489 -17.659 1.00 85.69 88 THR A CA 1
ATOM 698 C C . THR A 1 88 ? 10.376 -16.809 -18.922 1.00 85.69 88 THR A C 1
ATOM 700 O O . THR A 1 88 ? 10.989 -17.873 -19.009 1.00 85.69 88 THR A O 1
ATOM 703 N N . ASP A 1 89 ? 10.452 -15.866 -19.864 1.00 85.56 89 ASP A N 1
ATOM 704 C CA . ASP A 1 89 ? 11.261 -16.011 -21.078 1.00 85.56 89 ASP A CA 1
ATOM 705 C C . ASP A 1 89 ? 12.755 -15.801 -20.793 1.00 85.56 89 ASP A C 1
ATOM 707 O O . ASP A 1 89 ? 13.598 -16.550 -21.281 1.00 85.56 89 ASP A O 1
ATOM 711 N N . LEU A 1 90 ? 13.100 -14.844 -19.925 1.00 84.69 90 LEU A N 1
ATOM 712 C CA . LEU A 1 90 ? 14.478 -14.549 -19.528 1.00 84.69 90 LEU A CA 1
ATOM 713 C C . LEU A 1 90 ? 15.190 -15.758 -18.901 1.00 84.69 90 LEU A C 1
ATOM 715 O O . LEU A 1 90 ? 16.397 -15.915 -19.071 1.00 84.69 90 LEU A O 1
ATOM 719 N N . GLN A 1 91 ? 14.472 -16.635 -18.193 1.00 81.75 91 GLN A N 1
ATOM 720 C CA . GLN A 1 91 ? 15.049 -17.869 -17.644 1.00 81.75 91 GLN A CA 1
ATOM 721 C C . GLN A 1 91 ? 15.540 -18.847 -18.723 1.00 81.75 91 GLN A C 1
ATOM 723 O O . GLN A 1 91 ? 16.475 -19.617 -18.468 1.00 81.75 91 GLN A O 1
ATOM 728 N N . ASN A 1 92 ? 14.926 -18.799 -19.907 1.00 82.12 92 ASN A N 1
ATOM 729 C CA . ASN A 1 92 ? 15.204 -19.684 -21.036 1.00 82.12 92 ASN A CA 1
ATOM 730 C C . ASN A 1 92 ? 16.234 -19.093 -22.008 1.00 82.12 92 ASN A C 1
ATOM 732 O O . ASN A 1 92 ? 16.754 -19.820 -22.853 1.00 82.12 92 ASN A O 1
ATOM 736 N N . VAL A 1 93 ? 16.566 -17.806 -21.864 1.00 81.56 93 VAL A N 1
ATOM 737 C CA . VAL A 1 93 ? 17.496 -17.087 -22.740 1.00 81.56 93 VAL A CA 1
ATOM 738 C C . VAL A 1 93 ? 18.881 -16.981 -22.117 1.00 81.56 93 VAL A C 1
ATOM 740 O O . VAL A 1 93 ? 19.056 -16.635 -20.947 1.00 81.56 93 VAL A O 1
ATOM 743 N N . TYR A 1 94 ? 19.898 -17.243 -22.929 1.00 79.81 94 TYR A N 1
ATOM 744 C CA . TYR A 1 94 ? 21.270 -16.879 -22.628 1.00 79.81 94 TYR A CA 1
ATOM 745 C C . TYR A 1 94 ? 21.528 -15.431 -23.056 1.00 79.81 94 TYR A C 1
ATOM 747 O O . TYR A 1 94 ? 21.477 -15.099 -24.240 1.00 79.81 94 TYR A O 1
ATOM 755 N N . LEU A 1 95 ? 21.826 -14.566 -22.086 1.00 74.62 95 LEU A N 1
ATOM 756 C CA . LEU A 1 95 ? 22.303 -13.213 -22.350 1.00 74.62 95 LEU A CA 1
ATOM 757 C C . LEU A 1 95 ? 23.827 -13.222 -22.387 1.00 74.62 95 LEU A C 1
ATOM 759 O O . LEU A 1 95 ? 24.473 -13.668 -21.441 1.00 74.62 95 LEU A O 1
ATOM 763 N N . LYS A 1 96 ? 24.387 -12.716 -23.486 1.00 68.75 96 LYS A N 1
ATOM 764 C CA . LYS A 1 96 ? 25.837 -12.644 -23.699 1.00 68.75 96 LYS A CA 1
ATOM 765 C C . LYS A 1 96 ? 26.543 -11.770 -22.658 1.00 68.75 96 LYS A C 1
ATOM 767 O O . LYS A 1 96 ? 27.647 -12.104 -22.241 1.00 68.75 96 LYS A O 1
ATOM 772 N N . ASP A 1 97 ? 25.895 -10.683 -22.248 1.00 73.44 97 ASP A N 1
ATOM 773 C CA . ASP A 1 97 ? 26.406 -9.754 -21.247 1.00 73.44 97 ASP A CA 1
ATOM 774 C C . ASP A 1 97 ? 25.551 -9.863 -19.976 1.00 73.44 97 ASP A C 1
ATOM 776 O O . ASP A 1 97 ? 24.337 -9.640 -20.010 1.00 73.44 97 ASP A O 1
ATOM 780 N N . GLU A 1 98 ? 26.170 -10.217 -18.848 1.00 73.94 98 GLU A N 1
ATOM 781 C CA . GLU A 1 98 ? 25.466 -10.263 -17.567 1.00 73.94 98 GLU A CA 1
ATOM 782 C C . GLU A 1 98 ? 25.248 -8.848 -17.004 1.00 73.94 98 GLU A C 1
ATOM 784 O O . GLU A 1 98 ? 26.142 -7.998 -17.074 1.00 73.94 98 GLU A O 1
ATOM 789 N N . PRO A 1 99 ? 24.076 -8.571 -16.406 1.00 78.56 99 PRO A N 1
ATOM 790 C CA . PRO A 1 99 ? 23.807 -7.282 -15.790 1.00 78.56 99 PRO A CA 1
ATOM 791 C C . PRO A 1 99 ? 24.719 -7.069 -14.584 1.00 78.56 99 PRO A C 1
ATOM 793 O O . PRO A 1 99 ? 24.740 -7.859 -13.643 1.00 78.56 99 PRO A O 1
ATOM 796 N N . THR A 1 100 ? 25.430 -5.951 -14.588 1.00 71.00 100 THR A N 1
ATOM 797 C CA . THR A 1 100 ? 26.295 -5.518 -13.480 1.00 71.00 100 THR A CA 1
ATOM 798 C C . THR A 1 100 ? 25.491 -4.981 -12.294 1.00 71.00 100 THR A C 1
ATOM 800 O O . THR A 1 100 ? 25.929 -5.070 -11.148 1.00 71.00 100 THR A O 1
ATOM 803 N N . VAL A 1 101 ? 24.296 -4.445 -12.560 1.00 75.50 101 VAL A N 1
ATOM 804 C CA . VAL A 1 101 ? 23.380 -3.885 -11.563 1.00 75.50 101 VAL A CA 1
ATOM 805 C C . VAL A 1 101 ? 21.989 -4.461 -11.800 1.00 75.50 101 VAL A C 1
ATOM 807 O O . VAL A 1 101 ? 21.486 -4.409 -12.921 1.00 75.50 101 VAL A O 1
ATOM 810 N N . LYS A 1 102 ? 21.365 -4.992 -10.741 1.00 74.81 102 LYS A N 1
ATOM 811 C CA . LYS A 1 102 ? 19.971 -5.450 -10.742 1.00 74.81 102 LYS A CA 1
ATOM 812 C C . LYS A 1 102 ? 19.154 -4.607 -9.766 1.00 74.81 102 LYS A C 1
ATOM 814 O O . LYS A 1 102 ? 19.481 -4.572 -8.581 1.00 74.81 102 LYS A O 1
ATOM 819 N N . VAL A 1 103 ? 18.106 -3.953 -10.253 1.00 76.25 103 VAL A N 1
ATOM 820 C CA . VAL A 1 103 ? 17.147 -3.187 -9.444 1.00 76.25 103 VAL A CA 1
ATOM 821 C C . VAL A 1 103 ? 15.783 -3.840 -9.567 1.00 76.25 103 VAL A C 1
ATOM 823 O O . VAL A 1 103 ? 15.376 -4.191 -10.670 1.00 76.25 103 VAL A O 1
ATOM 826 N N . CYS A 1 104 ? 15.098 -4.054 -8.446 1.00 76.12 104 CYS A N 1
ATOM 827 C CA . CYS A 1 104 ? 13.869 -4.829 -8.451 1.00 76.12 104 CYS A CA 1
ATOM 828 C C . CYS A 1 104 ? 12.836 -4.378 -7.438 1.00 76.12 104 CYS A C 1
ATOM 830 O O . CYS A 1 104 ? 13.190 -3.939 -6.342 1.00 76.12 104 CYS A O 1
ATOM 832 N N . ASP A 1 105 ? 11.570 -4.584 -7.796 1.00 70.94 105 ASP A N 1
ATOM 833 C CA . ASP A 1 105 ? 10.450 -4.456 -6.873 1.00 70.94 105 ASP A CA 1
ATOM 834 C C . ASP A 1 105 ? 10.405 -5.609 -5.849 1.00 70.94 105 ASP A C 1
ATOM 836 O O . ASP A 1 105 ? 11.081 -6.637 -5.968 1.00 70.94 105 ASP A O 1
ATOM 840 N N . GLU A 1 106 ? 9.595 -5.432 -4.803 1.00 67.69 106 GLU A N 1
ATOM 841 C CA . GLU A 1 106 ? 9.445 -6.412 -3.722 1.00 67.69 106 GLU A CA 1
ATOM 842 C C . GLU A 1 106 ? 9.010 -7.791 -4.250 1.00 67.69 106 GLU A C 1
ATOM 844 O O . GLU A 1 106 ? 9.510 -8.829 -3.807 1.00 67.69 106 GLU A O 1
ATOM 849 N N . THR A 1 107 ? 8.123 -7.810 -5.248 1.00 71.44 107 THR A N 1
ATOM 850 C CA . THR A 1 107 ? 7.606 -9.035 -5.868 1.00 71.44 107 THR A CA 1
ATOM 851 C C . THR A 1 107 ? 8.710 -9.812 -6.586 1.00 71.44 107 THR A C 1
ATOM 853 O O . THR A 1 107 ? 8.819 -11.032 -6.421 1.00 71.44 107 THR A O 1
ATOM 856 N N . ALA A 1 108 ? 9.575 -9.131 -7.339 1.00 71.56 108 ALA A N 1
ATOM 857 C CA . ALA A 1 108 ? 10.696 -9.736 -8.047 1.00 71.56 108 ALA A CA 1
ATOM 858 C C . ALA A 1 108 ? 11.816 -10.181 -7.093 1.00 71.56 108 ALA A C 1
ATOM 860 O O . ALA A 1 108 ? 12.427 -11.235 -7.310 1.00 71.56 108 ALA A O 1
ATOM 861 N N . ILE A 1 109 ? 12.042 -9.448 -5.996 1.00 72.25 109 ILE A N 1
ATOM 862 C CA . ILE A 1 109 ? 12.955 -9.858 -4.917 1.00 72.25 109 ILE A CA 1
ATOM 863 C C . ILE A 1 109 ? 12.463 -11.156 -4.266 1.00 72.25 109 ILE A C 1
ATOM 865 O O . ILE A 1 109 ? 13.220 -12.127 -4.182 1.00 72.25 109 ILE A O 1
ATOM 869 N N . ASN A 1 110 ? 11.189 -11.208 -3.864 1.00 75.12 110 ASN A N 1
ATOM 870 C CA . ASN A 1 110 ? 10.577 -12.391 -3.252 1.00 75.12 110 ASN A CA 1
ATOM 871 C C . ASN A 1 110 ? 10.594 -13.604 -4.195 1.00 75.12 110 ASN A C 1
ATOM 873 O O . ASN A 1 110 ? 10.825 -14.735 -3.761 1.00 75.12 110 ASN A O 1
ATOM 877 N N . SER A 1 111 ? 10.443 -13.363 -5.498 1.00 76.25 111 SER A N 1
ATOM 878 C CA . SER A 1 111 ? 10.523 -14.389 -6.546 1.00 76.25 111 SER A CA 1
ATOM 879 C C . SER A 1 111 ? 11.964 -14.784 -6.917 1.00 76.25 111 SER A C 1
ATOM 881 O O . SER A 1 111 ? 12.170 -15.597 -7.814 1.00 76.25 111 SER A O 1
ATOM 883 N N . LYS A 1 112 ? 12.978 -14.237 -6.226 1.00 77.62 112 LYS A N 1
ATOM 884 C CA . LYS A 1 112 ? 14.421 -14.479 -6.436 1.00 77.62 112 LYS A CA 1
ATOM 885 C C . LYS A 1 112 ? 14.943 -14.133 -7.837 1.00 77.62 112 LYS A C 1
ATOM 887 O O . LYS A 1 112 ? 16.059 -14.527 -8.183 1.00 77.62 112 LYS A O 1
ATOM 892 N N . VAL A 1 113 ? 14.206 -13.334 -8.609 1.00 73.81 113 VAL A N 1
ATOM 893 C CA . VAL A 1 113 ? 14.587 -12.866 -9.958 1.00 73.81 113 VAL A CA 1
ATOM 894 C C . VAL A 1 113 ? 15.907 -12.095 -9.937 1.00 73.81 113 VAL A C 1
ATOM 896 O O . VAL A 1 113 ? 16.738 -12.182 -10.841 1.00 73.81 113 VAL A O 1
ATOM 899 N N . CYS A 1 114 ? 16.117 -11.370 -8.846 1.00 71.19 114 CYS A N 1
ATOM 900 C CA . CYS A 1 114 ? 17.154 -10.352 -8.708 1.00 71.19 114 CYS A CA 1
ATOM 901 C C . CYS A 1 114 ? 18.385 -10.869 -7.977 1.00 71.19 114 CYS A C 1
ATOM 903 O O . CYS A 1 114 ? 19.256 -10.107 -7.570 1.00 71.19 114 CYS A O 1
ATOM 905 N N . THR A 1 115 ? 18.463 -12.187 -7.818 1.00 73.62 115 THR A N 1
ATOM 906 C CA . THR A 1 115 ? 19.669 -12.840 -7.340 1.00 73.62 115 THR A CA 1
ATOM 907 C C . THR A 1 115 ? 20.680 -12.914 -8.486 1.00 73.62 115 THR A C 1
ATOM 909 O O . THR A 1 115 ? 20.336 -13.173 -9.646 1.00 73.62 115 THR A O 1
ATOM 912 N N . PHE A 1 116 ? 21.944 -12.613 -8.196 1.00 64.06 116 PHE A N 1
ATOM 913 C CA . PHE A 1 116 ? 23.039 -12.981 -9.091 1.00 64.06 116 PHE A CA 1
ATOM 914 C C . PHE A 1 116 ? 23.153 -14.509 -9.036 1.00 64.06 116 PHE A C 1
ATOM 916 O O . PHE A 1 116 ? 23.130 -15.093 -7.950 1.00 64.06 116 PHE A O 1
ATOM 923 N N . GLY A 1 117 ? 23.115 -15.163 -10.196 1.00 58.62 117 GLY A N 1
ATOM 924 C CA . GLY A 1 117 ? 22.953 -16.611 -10.267 1.00 58.62 117 GLY A CA 1
ATOM 925 C C . GLY A 1 117 ? 24.140 -17.366 -9.666 1.00 58.62 117 GLY A C 1
ATOM 926 O O . GLY A 1 117 ? 25.287 -16.979 -9.850 1.00 58.62 117 GLY A O 1
ATOM 927 N N . ASN A 1 118 ? 23.856 -18.495 -9.010 1.00 51.41 118 ASN A N 1
ATOM 928 C CA . ASN A 1 118 ? 24.798 -19.612 -8.936 1.00 51.41 118 ASN A CA 1
ATOM 929 C C . ASN A 1 118 ? 24.680 -20.385 -10.265 1.00 51.41 118 ASN A C 1
ATOM 931 O O . ASN A 1 118 ? 23.590 -20.845 -10.601 1.00 51.41 118 ASN A O 1
ATOM 935 N N . GLU A 1 119 ? 25.783 -20.519 -11.002 1.00 48.69 119 GLU A N 1
ATOM 936 C CA . GLU A 1 119 ? 25.957 -20.959 -12.408 1.00 48.69 119 GLU A CA 1
ATOM 937 C C . GLU A 1 119 ? 25.431 -22.367 -12.819 1.00 48.69 119 GLU A C 1
ATOM 939 O O . GLU A 1 119 ? 25.991 -23.014 -13.701 1.00 48.69 119 GLU A O 1
ATOM 944 N N . LYS A 1 120 ? 24.374 -22.925 -12.218 1.00 45.91 120 LYS A N 1
ATOM 945 C CA . LYS A 1 120 ? 24.060 -24.366 -12.360 1.00 45.91 120 LYS A CA 1
ATOM 946 C C . LYS A 1 120 ? 23.044 -24.788 -13.431 1.00 45.91 120 LYS A C 1
ATOM 948 O O . LYS A 1 120 ? 22.653 -25.951 -13.435 1.00 45.91 120 LYS A O 1
ATOM 953 N N . SER A 1 121 ? 22.664 -23.941 -14.387 1.00 51.41 121 SER A N 1
ATOM 954 C CA . SER A 1 121 ? 21.813 -24.383 -15.515 1.00 51.41 121 SER A CA 1
ATOM 955 C C . SER A 1 121 ? 22.095 -23.660 -16.837 1.00 51.41 121 SER A C 1
ATOM 957 O O . SER A 1 121 ? 21.184 -23.207 -17.522 1.00 51.41 121 SER A O 1
ATOM 959 N N . ILE A 1 122 ? 23.372 -23.550 -17.211 1.00 53.75 122 ILE A N 1
ATOM 960 C CA . ILE A 1 122 ? 23.795 -22.939 -18.487 1.00 53.75 122 ILE A CA 1
ATOM 961 C C . ILE A 1 122 ? 23.445 -23.836 -19.695 1.00 53.75 122 ILE A C 1
ATOM 963 O O . ILE A 1 122 ? 23.200 -23.336 -20.784 1.00 53.75 122 ILE A O 1
ATOM 967 N N . GLY A 1 123 ? 23.356 -25.159 -19.513 1.00 56.06 123 GLY A N 1
ATOM 968 C CA . GLY A 1 123 ? 23.239 -26.118 -20.622 1.00 56.06 123 GLY A CA 1
ATOM 969 C C . GLY A 1 123 ? 21.880 -26.217 -21.331 1.00 56.06 123 GLY A C 1
ATOM 970 O O . GLY A 1 123 ? 21.781 -26.978 -22.285 1.00 56.06 123 GLY A O 1
ATOM 971 N N . SER A 1 124 ? 20.840 -25.508 -20.878 1.00 61.41 124 SER A N 1
ATOM 972 C CA . SER A 1 124 ? 19.475 -25.601 -21.436 1.00 61.41 124 SER A CA 1
ATOM 973 C C . SER A 1 124 ? 18.907 -24.267 -21.927 1.00 61.41 124 SER A C 1
ATOM 975 O O . SER A 1 124 ? 17.699 -24.168 -22.126 1.00 61.41 124 SER A O 1
ATOM 977 N N . ARG A 1 125 ? 19.739 -23.228 -22.051 1.00 74.62 125 ARG A N 1
ATOM 978 C CA . ARG A 1 125 ? 19.304 -21.895 -22.486 1.00 74.62 125 ARG A CA 1
ATOM 979 C C . ARG A 1 125 ? 19.560 -21.708 -23.979 1.00 74.62 125 ARG A C 1
ATOM 981 O O . ARG A 1 125 ? 20.625 -22.084 -24.463 1.00 74.62 125 ARG A O 1
ATOM 988 N N . LEU A 1 126 ? 18.592 -21.125 -24.675 1.00 77.88 126 LEU A N 1
ATOM 989 C CA . LEU A 1 126 ? 18.670 -20.768 -26.094 1.00 77.88 126 LEU A CA 1
ATOM 990 C C . LEU A 1 126 ? 19.266 -19.363 -26.244 1.00 77.88 126 LEU A C 1
ATOM 992 O O . LEU A 1 126 ? 19.192 -18.557 -25.311 1.00 77.88 126 LEU A O 1
ATOM 996 N N . SER A 1 127 ? 19.854 -19.046 -27.401 1.00 82.00 127 SER A N 1
ATOM 997 C CA . SER A 1 127 ? 20.133 -17.640 -27.716 1.00 82.00 127 SER A CA 1
ATOM 998 C C . SER A 1 127 ? 18.813 -16.874 -27.886 1.00 82.00 127 SER A C 1
ATOM 1000 O O . SER A 1 127 ? 17.756 -17.473 -28.110 1.00 82.00 127 SER A O 1
ATOM 1002 N N . LEU A 1 128 ? 18.848 -15.546 -27.737 1.00 81.44 128 LEU A N 1
ATOM 1003 C CA . LEU A 1 128 ? 17.648 -14.727 -27.924 1.00 81.44 128 LEU A CA 1
ATOM 1004 C C . LEU A 1 128 ? 17.123 -14.864 -29.361 1.00 81.44 128 LEU A C 1
ATOM 1006 O O . LEU A 1 128 ? 15.914 -14.931 -29.568 1.00 81.44 128 LEU A O 1
ATOM 1010 N N . GLU A 1 129 ? 18.033 -14.941 -30.332 1.00 83.12 129 GLU A N 1
ATOM 1011 C CA . GLU A 1 129 ? 17.732 -15.143 -31.744 1.00 83.12 129 GLU A CA 1
ATOM 1012 C C . GLU A 1 129 ? 17.032 -16.486 -31.981 1.00 83.12 129 GLU A C 1
ATOM 1014 O O . GLU A 1 129 ? 15.940 -16.501 -32.548 1.00 83.12 129 GLU A O 1
ATOM 1019 N N . ASP A 1 130 ? 17.589 -17.586 -31.462 1.00 83.56 130 ASP A N 1
ATOM 1020 C CA . ASP A 1 130 ? 17.003 -18.926 -31.619 1.00 83.56 130 ASP A CA 1
ATOM 1021 C C . ASP A 1 130 ? 15.599 -18.994 -30.997 1.00 83.56 130 ASP A C 1
ATOM 1023 O O . ASP A 1 130 ? 14.669 -19.535 -31.590 1.00 83.56 130 ASP A O 1
ATOM 1027 N N . MET A 1 131 ? 15.402 -18.384 -29.821 1.00 83.81 131 MET A N 1
ATOM 1028 C CA . MET A 1 131 ? 14.094 -18.366 -29.156 1.00 83.81 131 MET A CA 1
ATOM 1029 C C . MET A 1 131 ? 13.033 -17.602 -29.970 1.00 83.81 131 MET A C 1
ATOM 1031 O O . MET A 1 131 ? 11.866 -18.004 -30.011 1.00 83.81 131 MET A O 1
ATOM 1035 N N . LEU A 1 132 ? 13.426 -16.503 -30.623 1.00 84.12 132 LEU A N 1
ATOM 1036 C CA . LEU A 1 132 ? 12.539 -15.711 -31.478 1.00 84.12 132 LEU A CA 1
ATOM 1037 C C . LEU A 1 132 ? 12.231 -16.423 -32.803 1.00 84.12 132 LEU A C 1
ATOM 1039 O O . LEU A 1 132 ? 11.091 -16.366 -33.271 1.00 84.12 132 LEU A O 1
ATOM 1043 N N . GLU A 1 133 ? 13.212 -17.107 -33.396 1.00 85.75 133 GLU A N 1
ATOM 1044 C CA . GLU A 1 133 ? 13.032 -17.893 -34.622 1.00 85.75 133 GLU A CA 1
ATOM 1045 C C . GLU A 1 133 ? 12.128 -19.111 -34.390 1.00 85.75 133 GLU A C 1
ATOM 1047 O O . GLU A 1 133 ? 11.204 -19.363 -35.171 1.00 85.75 133 GLU A O 1
ATOM 1052 N N . GLU A 1 134 ? 12.334 -19.825 -33.282 1.00 85.19 134 GLU A N 1
ATOM 1053 C CA . GLU A 1 134 ? 11.538 -20.993 -32.895 1.00 85.19 134 GLU A CA 1
ATOM 1054 C C . GLU A 1 134 ? 10.162 -20.629 -32.310 1.00 85.19 134 GLU A C 1
ATOM 1056 O O . GLU A 1 134 ? 9.306 -21.505 -32.159 1.00 85.19 134 GLU A O 1
ATOM 1061 N N . LYS A 1 135 ? 9.919 -19.344 -32.007 1.00 82.94 135 LYS A N 1
ATOM 1062 C CA . LYS A 1 135 ? 8.701 -18.832 -31.347 1.00 82.94 135 LYS A CA 1
ATOM 1063 C C . LYS A 1 135 ? 8.388 -19.555 -30.036 1.00 82.94 135 LYS A C 1
ATOM 1065 O O . LYS A 1 135 ? 7.230 -19.850 -29.732 1.00 82.94 135 LYS A O 1
ATOM 1070 N N . THR A 1 136 ? 9.427 -19.867 -29.271 1.00 84.38 136 THR A N 1
ATOM 1071 C CA . THR A 1 136 ? 9.310 -20.532 -27.965 1.00 84.38 136 THR A CA 1
ATOM 1072 C C . THR A 1 136 ? 9.059 -19.544 -26.824 1.00 84.38 136 THR A C 1
ATOM 1074 O O . THR A 1 136 ? 8.796 -19.965 -25.697 1.00 84.38 136 THR A O 1
ATOM 1077 N N . ASN A 1 137 ? 9.078 -18.239 -27.113 1.00 84.00 137 ASN A N 1
ATOM 1078 C CA . ASN A 1 137 ? 8.728 -17.185 -26.171 1.00 84.00 137 ASN A CA 1
ATOM 1079 C C . ASN A 1 137 ? 7.235 -17.229 -25.797 1.00 84.00 137 ASN A C 1
ATOM 1081 O O . ASN A 1 137 ? 6.356 -17.333 -26.653 1.00 84.00 137 ASN A O 1
ATOM 1085 N N . GLN A 1 138 ? 6.946 -17.110 -24.504 1.00 83.31 138 GLN A N 1
ATOM 1086 C CA . GLN A 1 138 ? 5.587 -17.061 -23.968 1.00 83.31 138 GLN A CA 1
ATOM 1087 C C . GLN A 1 138 ? 4.986 -15.659 -24.072 1.00 83.31 138 GLN A C 1
ATOM 1089 O O . GLN A 1 138 ? 3.783 -15.517 -24.297 1.00 83.31 138 GLN A O 1
ATOM 1094 N N . HIS A 1 139 ? 5.817 -14.623 -23.938 1.00 86.25 139 HIS A N 1
ATOM 1095 C CA . HIS A 1 139 ? 5.395 -13.228 -23.972 1.00 86.25 139 HIS A CA 1
ATOM 1096 C C . HIS A 1 139 ? 6.065 -12.451 -25.106 1.00 86.25 139 HIS A C 1
ATOM 1098 O O . HIS A 1 139 ? 7.058 -12.880 -25.696 1.00 86.25 139 HIS A O 1
ATOM 1104 N N . ALA A 1 140 ? 5.499 -11.289 -25.445 1.00 84.75 140 ALA A N 1
ATOM 1105 C CA . ALA A 1 140 ? 6.100 -10.394 -26.425 1.00 84.75 140 ALA A CA 1
ATOM 1106 C C . ALA A 1 140 ? 7.445 -9.858 -25.908 1.00 84.75 140 ALA A C 1
ATOM 1108 O O . ALA A 1 140 ? 7.575 -9.504 -24.738 1.00 84.75 140 ALA A O 1
ATOM 1109 N N . ILE A 1 141 ? 8.428 -9.775 -26.802 1.00 86.75 141 ILE A N 1
ATOM 1110 C CA . ILE A 1 141 ? 9.769 -9.259 -26.517 1.00 86.75 141 ILE A CA 1
ATOM 1111 C C . ILE A 1 141 ? 9.970 -8.020 -27.375 1.00 86.75 141 ILE A C 1
ATOM 1113 O O . ILE A 1 141 ? 9.624 -8.019 -28.558 1.00 86.75 141 ILE A O 1
ATOM 1117 N N . SER A 1 142 ? 10.513 -6.961 -26.783 1.00 87.44 142 SER A N 1
ATOM 1118 C CA . SER A 1 142 ? 10.803 -5.718 -27.496 1.00 87.44 142 SER A CA 1
ATOM 1119 C C . SER A 1 142 ? 12.273 -5.373 -27.365 1.00 87.44 142 SER A C 1
ATOM 1121 O O . SER A 1 142 ? 12.816 -5.358 -26.264 1.00 87.44 142 SER A O 1
ATOM 1123 N N . HIS A 1 143 ? 12.909 -5.088 -28.495 1.00 88.06 143 HIS A N 1
ATOM 1124 C CA . HIS A 1 143 ? 14.283 -4.619 -28.555 1.00 88.06 143 HIS A CA 1
ATOM 1125 C C . HIS A 1 143 ? 14.337 -3.351 -29.397 1.00 88.06 143 HIS A C 1
ATOM 1127 O O . HIS A 1 143 ? 13.854 -3.325 -30.531 1.00 88.06 143 HIS A O 1
ATOM 1133 N N . PHE A 1 144 ? 14.928 -2.302 -28.843 1.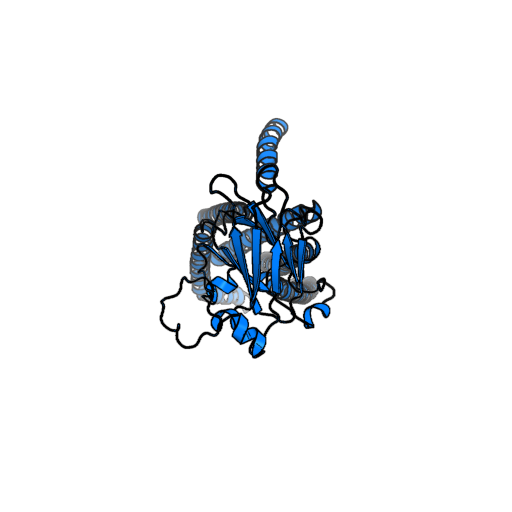00 87.06 144 PHE A N 1
ATOM 1134 C CA . PHE A 1 144 ? 15.128 -1.047 -29.546 1.00 87.06 144 PHE A CA 1
ATOM 1135 C C . PHE A 1 144 ? 16.424 -0.387 -29.088 1.00 87.06 144 PHE A C 1
ATOM 1137 O O . PHE A 1 144 ? 16.910 -0.616 -27.982 1.00 87.06 144 PHE A O 1
ATOM 1144 N N . SER A 1 145 ? 16.979 0.441 -29.965 1.00 83.69 145 SER A N 1
ATOM 1145 C CA . SER A 1 145 ? 18.192 1.196 -29.693 1.00 83.69 145 SER A CA 1
ATOM 1146 C C . SER A 1 145 ? 17.881 2.678 -29.741 1.00 83.69 145 SER A C 1
ATOM 1148 O O . SER A 1 145 ? 17.221 3.142 -30.672 1.00 83.69 145 SER A O 1
ATOM 1150 N N . MET A 1 146 ? 18.346 3.417 -28.741 1.00 80.62 146 MET A N 1
ATOM 1151 C CA . MET A 1 146 ? 18.340 4.868 -28.779 1.00 80.62 146 MET A CA 1
ATOM 1152 C C . MET A 1 146 ? 19.670 5.355 -29.350 1.00 80.62 146 MET A C 1
ATOM 1154 O O . MET A 1 146 ? 20.734 5.059 -28.798 1.00 80.62 146 MET A O 1
ATOM 1158 N N . SER A 1 147 ? 19.590 6.147 -30.420 1.00 73.12 147 SER A N 1
ATOM 1159 C CA . SER A 1 147 ? 20.724 6.886 -30.964 1.00 73.12 147 SER A CA 1
ATOM 1160 C C . SER A 1 147 ? 20.534 8.404 -30.802 1.00 73.12 147 SER A C 1
ATOM 1162 O O . SER A 1 147 ? 19.400 8.888 -30.737 1.00 73.12 147 SER A O 1
ATOM 1164 N N . PRO A 1 148 ? 21.614 9.207 -30.803 1.00 65.00 148 PRO A N 1
ATOM 1165 C CA . PRO A 1 148 ? 21.538 10.666 -30.710 1.00 65.00 148 PRO A CA 1
ATOM 1166 C C . PRO A 1 148 ? 20.878 11.315 -31.938 1.00 65.00 148 PRO A C 1
ATOM 1168 O O . PRO A 1 148 ? 20.559 12.504 -31.901 1.00 65.00 148 PRO A O 1
ATOM 1171 N N . ALA A 1 149 ? 20.704 10.561 -33.032 1.00 60.03 149 ALA A N 1
ATOM 1172 C CA . ALA A 1 149 ? 19.995 10.992 -34.234 1.00 60.03 149 ALA A CA 1
ATOM 1173 C C . ALA A 1 149 ? 18.465 10.953 -34.053 1.00 60.03 149 ALA A C 1
ATOM 1175 O O . ALA A 1 149 ? 17.753 11.689 -34.733 1.00 60.03 149 ALA A O 1
ATOM 1176 N N . ASP A 1 150 ? 17.964 10.179 -33.086 1.00 65.31 150 ASP A N 1
ATOM 1177 C CA . ASP A 1 150 ? 16.536 9.982 -32.813 1.00 65.31 150 ASP A CA 1
ATOM 1178 C C . ASP A 1 150 ? 15.997 10.960 -31.753 1.00 65.31 150 ASP A C 1
ATOM 1180 O O . ASP A 1 150 ? 15.182 10.594 -30.904 1.00 65.31 150 ASP A O 1
ATOM 1184 N N . LYS A 1 151 ? 16.437 12.230 -31.798 1.00 59.72 151 LYS A N 1
ATOM 1185 C CA . LYS A 1 151 ? 16.125 13.262 -30.781 1.00 59.72 151 LYS A CA 1
ATOM 1186 C C . LYS A 1 151 ? 14.630 13.479 -30.527 1.00 59.72 151 LYS A C 1
ATOM 1188 O O . LYS A 1 151 ? 14.267 13.942 -29.445 1.00 59.72 151 LYS A O 1
ATOM 1193 N N . ASP A 1 152 ? 13.787 13.147 -31.502 1.00 59.47 152 ASP A N 1
ATOM 1194 C CA . ASP A 1 152 ? 12.333 13.320 -31.446 1.00 59.47 152 ASP A CA 1
ATOM 1195 C C . ASP A 1 152 ? 11.600 12.101 -30.844 1.00 59.47 152 ASP A C 1
ATOM 1197 O O . ASP A 1 152 ? 10.399 12.169 -30.586 1.00 59.47 152 ASP A O 1
ATOM 1201 N N . LYS A 1 153 ? 12.301 10.984 -30.579 1.00 66.75 153 LYS A N 1
ATOM 1202 C CA . LYS A 1 153 ? 11.733 9.723 -30.059 1.00 66.75 153 LYS A CA 1
ATOM 1203 C C . LYS A 1 153 ? 12.353 9.300 -28.724 1.00 66.75 153 LYS A C 1
ATOM 1205 O O . LYS A 1 153 ? 12.696 8.140 -28.514 1.00 66.75 153 LYS A O 1
ATOM 1210 N N . ASN A 1 154 ? 12.421 10.224 -27.768 1.00 76.38 154 ASN A N 1
ATOM 1211 C CA . ASN A 1 154 ? 12.987 9.958 -26.434 1.00 76.38 154 ASN A CA 1
ATOM 1212 C C . ASN A 1 154 ? 12.066 9.130 -25.519 1.00 76.38 154 ASN A C 1
ATOM 1214 O O . ASN A 1 154 ? 12.341 9.001 -24.329 1.00 76.38 154 ASN A O 1
ATOM 1218 N N . THR A 1 155 ? 10.932 8.640 -26.024 1.00 83.75 155 THR A N 1
ATOM 1219 C CA . THR A 1 155 ? 9.963 7.843 -25.266 1.00 83.75 155 THR A CA 1
ATOM 1220 C C . THR A 1 155 ? 9.594 6.600 -26.060 1.00 83.75 155 THR A C 1
ATOM 1222 O O . THR A 1 155 ? 9.207 6.705 -27.222 1.00 83.75 155 THR A O 1
ATOM 1225 N N . HIS A 1 156 ? 9.710 5.436 -25.429 1.00 87.50 156 HIS A N 1
ATOM 1226 C CA . HIS A 1 156 ? 9.271 4.152 -25.965 1.00 87.50 156 HIS A CA 1
ATOM 1227 C C . HIS A 1 156 ? 8.250 3.529 -25.027 1.00 87.50 156 HIS A C 1
ATOM 1229 O O . HIS A 1 156 ? 8.418 3.565 -23.811 1.00 87.50 156 HIS A O 1
ATOM 1235 N N . SER A 1 157 ? 7.193 2.962 -25.597 1.00 88.06 157 SER A N 1
ATOM 1236 C CA . SER A 1 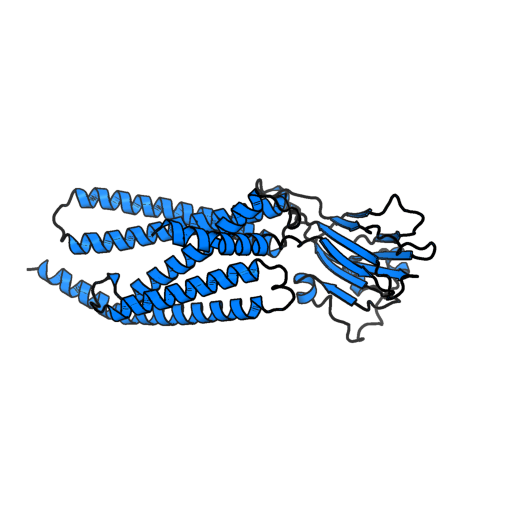157 ? 6.092 2.378 -24.846 1.00 88.06 157 SER A CA 1
ATOM 1237 C C . SER A 1 157 ? 5.850 0.940 -25.294 1.00 88.06 157 SER A C 1
ATOM 1239 O O . SER A 1 157 ? 5.727 0.679 -26.491 1.00 88.06 157 SER A O 1
ATOM 1241 N N . PHE A 1 158 ? 5.785 0.017 -24.342 1.00 89.38 158 PHE A N 1
ATOM 1242 C CA . PHE A 1 158 ? 5.573 -1.408 -24.569 1.00 89.38 158 PHE A CA 1
ATOM 1243 C C . PHE A 1 158 ? 4.302 -1.868 -23.858 1.00 89.38 158 PHE A C 1
ATOM 1245 O O . PHE A 1 158 ? 4.202 -1.774 -22.634 1.00 89.38 158 PHE A O 1
ATOM 1252 N N . ASP A 1 159 ? 3.336 -2.353 -24.633 1.00 89.56 159 ASP A N 1
ATOM 1253 C CA . ASP A 1 159 ? 2.051 -2.813 -24.115 1.00 89.56 159 ASP A CA 1
ATOM 1254 C C . ASP A 1 159 ? 2.190 -4.198 -23.480 1.00 89.56 159 ASP A C 1
ATOM 1256 O O . ASP A 1 159 ? 2.711 -5.135 -24.086 1.00 89.56 159 ASP A O 1
ATOM 1260 N N . VAL A 1 160 ? 1.689 -4.332 -22.255 1.00 87.44 160 VAL A N 1
ATOM 1261 C CA . VAL A 1 160 ? 1.798 -5.563 -21.472 1.00 87.44 160 VAL A CA 1
ATOM 1262 C C . VAL A 1 160 ? 0.538 -6.399 -21.668 1.00 87.44 160 VAL A C 1
ATOM 1264 O O . VAL A 1 160 ? -0.557 -5.999 -21.280 1.00 87.44 160 VAL A O 1
ATOM 1267 N N . ALA A 1 161 ? 0.684 -7.574 -22.281 1.00 84.31 161 ALA A N 1
ATOM 1268 C CA . ALA A 1 161 ? -0.451 -8.436 -22.614 1.00 84.31 161 ALA A CA 1
ATOM 1269 C C . ALA A 1 161 ? -0.941 -9.285 -21.428 1.00 84.31 161 ALA A C 1
ATOM 1271 O O . ALA A 1 161 ? -2.135 -9.547 -21.309 1.00 84.31 161 ALA A O 1
ATOM 1272 N N . SER A 1 162 ? -0.052 -9.696 -20.526 1.00 85.56 162 SER A N 1
ATOM 1273 C CA . SER A 1 162 ? -0.353 -10.591 -19.400 1.00 85.56 162 SER A CA 1
ATOM 1274 C C . SER A 1 162 ? 0.394 -10.162 -18.140 1.00 85.56 162 SER A C 1
ATOM 1276 O O . SER A 1 162 ? 1.430 -9.497 -18.211 1.00 85.56 162 SER A O 1
ATOM 1278 N N . SER A 1 163 ? -0.148 -10.551 -16.982 1.00 88.31 163 SER A N 1
ATOM 1279 C CA . SER A 1 163 ? 0.492 -10.288 -15.693 1.00 88.31 163 SER A CA 1
ATOM 1280 C C . SER A 1 163 ? 1.726 -11.170 -15.512 1.00 88.31 163 SER A C 1
ATOM 1282 O O . SER A 1 163 ? 1.577 -12.381 -15.367 1.00 88.31 163 SER A O 1
ATOM 1284 N N . ASP A 1 164 ? 2.915 -10.578 -15.474 1.00 88.81 164 ASP A N 1
ATOM 1285 C CA . ASP A 1 164 ? 4.177 -11.271 -15.190 1.00 88.81 164 ASP A CA 1
ATOM 1286 C C . ASP A 1 164 ? 5.204 -10.270 -14.623 1.00 88.81 164 ASP A C 1
ATOM 1288 O O . ASP A 1 164 ? 4.965 -9.059 -14.565 1.00 88.81 164 ASP A O 1
ATOM 1292 N N . ILE A 1 165 ? 6.353 -10.775 -14.186 1.00 88.00 165 ILE A N 1
ATOM 1293 C CA . ILE A 1 165 ? 7.539 -9.972 -13.910 1.00 88.00 165 ILE A CA 1
ATOM 1294 C C . ILE A 1 165 ? 8.187 -9.641 -15.250 1.00 88.00 165 ILE A C 1
ATOM 1296 O O . ILE A 1 165 ? 8.618 -10.540 -15.967 1.00 88.00 165 ILE A O 1
ATOM 1300 N N . TYR A 1 166 ? 8.288 -8.359 -15.580 1.00 89.38 166 TYR A N 1
ATOM 1301 C CA . TYR A 1 166 ? 9.004 -7.897 -16.764 1.00 89.38 166 TYR A CA 1
ATOM 1302 C C . TYR A 1 166 ? 10.351 -7.330 -16.345 1.00 89.38 166 TYR A C 1
ATOM 1304 O O . TYR A 1 166 ? 10.455 -6.602 -15.360 1.00 89.38 166 TYR A O 1
ATOM 1312 N N . CYS A 1 167 ? 11.384 -7.672 -17.104 1.00 89.38 167 CYS A N 1
ATOM 1313 C CA . CYS A 1 167 ? 12.732 -7.173 -16.923 1.00 89.38 167 CYS A CA 1
ATOM 1314 C C . CYS A 1 167 ? 13.131 -6.332 -18.133 1.00 89.38 167 CYS A C 1
ATOM 1316 O O . CYS A 1 167 ? 12.925 -6.721 -19.283 1.00 89.38 167 CYS A O 1
ATOM 1318 N N . ILE A 1 168 ? 13.732 -5.183 -17.852 1.00 90.19 168 ILE A N 1
ATOM 1319 C CA . ILE A 1 168 ? 14.306 -4.284 -18.840 1.00 90.19 168 ILE A CA 1
ATOM 1320 C C . ILE A 1 168 ? 15.812 -4.303 -18.650 1.00 90.19 168 ILE A C 1
ATOM 1322 O O . ILE A 1 168 ? 16.306 -4.069 -17.546 1.00 90.19 168 ILE A O 1
ATOM 1326 N N . ILE A 1 169 ? 16.534 -4.591 -19.722 1.00 90.38 169 ILE A N 1
ATOM 1327 C CA . ILE A 1 169 ? 17.988 -4.643 -19.746 1.00 90.38 169 ILE A CA 1
ATOM 1328 C C . ILE A 1 169 ? 18.473 -3.498 -20.622 1.00 90.38 169 ILE A C 1
ATOM 1330 O O . ILE A 1 169 ? 18.125 -3.420 -21.799 1.00 90.38 169 ILE A O 1
ATOM 1334 N N . PHE A 1 170 ? 19.275 -2.621 -20.034 1.00 89.44 170 PHE A N 1
ATOM 1335 C CA . PHE A 1 170 ? 19.923 -1.509 -20.708 1.00 89.44 170 PHE A CA 1
ATOM 1336 C C . PHE A 1 170 ? 21.393 -1.828 -20.898 1.00 89.44 170 PHE A C 1
ATOM 1338 O O . PHE A 1 170 ? 22.081 -2.181 -19.939 1.00 89.44 170 PHE A O 1
ATOM 1345 N N . LYS A 1 171 ? 21.881 -1.633 -22.116 1.00 88.50 171 LYS A N 1
ATOM 1346 C CA . LYS A 1 171 ? 23.298 -1.647 -22.449 1.00 88.50 171 LYS A CA 1
ATOM 1347 C C . LYS A 1 171 ? 23.657 -0.295 -23.045 1.00 88.50 171 LYS A C 1
ATOM 1349 O O . LYS A 1 171 ? 23.233 0.033 -24.150 1.00 88.50 171 LYS A O 1
ATOM 1354 N N . ALA A 1 172 ? 24.399 0.497 -22.281 1.00 85.12 172 ALA A N 1
ATOM 1355 C CA . ALA A 1 172 ? 24.921 1.774 -22.740 1.00 85.12 172 ALA A CA 1
ATOM 1356 C C . ALA A 1 172 ? 26.327 1.584 -23.317 1.00 85.12 172 ALA A C 1
ATOM 1358 O O . ALA A 1 172 ? 27.174 0.971 -22.675 1.00 85.12 172 ALA A O 1
ATOM 1359 N N . GLU A 1 173 ? 26.568 2.139 -24.499 1.00 82.75 173 GLU A N 1
ATOM 1360 C CA . GLU A 1 173 ? 27.870 2.214 -25.156 1.00 82.75 173 GLU A CA 1
ATOM 1361 C C . GLU A 1 173 ? 28.257 3.691 -25.327 1.00 82.75 173 GLU A C 1
ATOM 1363 O O . GLU A 1 173 ? 27.415 4.539 -25.641 1.00 82.75 173 GLU A O 1
ATOM 1368 N N . GLY A 1 174 ? 29.532 4.021 -25.103 1.00 73.94 174 GLY A N 1
ATOM 1369 C CA . GLY A 1 174 ? 30.040 5.389 -25.280 1.00 73.94 174 GLY A CA 1
ATOM 1370 C C . GLY A 1 174 ? 29.663 6.367 -24.157 1.00 73.94 174 GLY A C 1
ATOM 1371 O O . GLY A 1 174 ? 29.766 7.581 -24.341 1.00 73.94 174 GLY A O 1
ATOM 1372 N N . VAL A 1 175 ? 29.236 5.858 -22.995 1.00 71.31 175 VAL A N 1
ATOM 1373 C CA . VAL A 1 175 ? 28.927 6.640 -21.786 1.00 71.31 175 VAL A CA 1
ATOM 1374 C C . VAL A 1 175 ? 30.085 6.483 -20.802 1.00 71.31 175 VAL A C 1
ATOM 1376 O O . VAL A 1 175 ? 30.292 5.400 -20.278 1.00 71.31 175 VAL A O 1
ATOM 1379 N N . THR A 1 176 ? 30.870 7.530 -20.540 1.00 65.75 176 THR A N 1
ATOM 1380 C CA . THR A 1 176 ? 31.987 7.443 -19.579 1.00 65.75 176 THR A CA 1
ATOM 1381 C C . THR A 1 176 ? 31.504 7.600 -18.134 1.00 65.75 176 THR A C 1
ATOM 1383 O O . THR A 1 176 ? 30.496 8.248 -17.878 1.00 65.75 176 THR A O 1
ATOM 1386 N N . LYS A 1 177 ? 32.261 7.077 -17.155 1.00 61.56 177 LYS A N 1
ATOM 1387 C CA . LYS A 1 177 ? 31.932 7.163 -15.711 1.00 61.56 177 LYS A CA 1
ATOM 1388 C C . LYS A 1 177 ? 31.690 8.585 -15.179 1.00 61.56 177 LYS A C 1
ATOM 1390 O O . LYS A 1 177 ? 31.035 8.734 -14.154 1.00 61.56 177 LYS A O 1
ATOM 1395 N N . ASP A 1 178 ? 32.207 9.603 -15.864 1.00 59.75 178 ASP A N 1
ATOM 1396 C CA . ASP A 1 178 ? 32.071 11.016 -15.486 1.00 59.75 178 ASP A CA 1
ATOM 1397 C C . ASP A 1 178 ? 30.824 11.689 -16.092 1.00 59.75 178 ASP A C 1
ATOM 1399 O O . ASP A 1 178 ? 30.546 12.856 -15.812 1.00 59.75 178 ASP A O 1
ATOM 1403 N N . LYS A 1 179 ? 30.075 10.977 -16.943 1.00 68.94 179 LYS A N 1
ATOM 1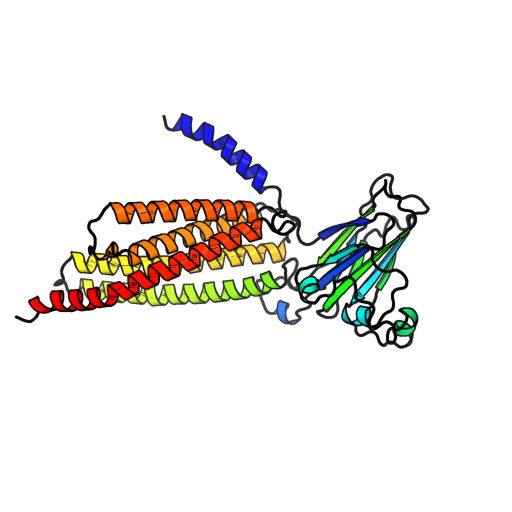404 C CA . LYS A 1 179 ? 28.865 11.455 -17.614 1.00 68.94 179 LYS A CA 1
ATOM 1405 C C . LYS A 1 179 ? 27.783 10.388 -17.519 1.00 68.94 179 LYS A C 1
ATOM 1407 O O . LYS A 1 179 ? 27.702 9.530 -18.387 1.00 68.94 179 LYS A O 1
ATOM 1412 N N . SER A 1 180 ? 26.949 10.450 -16.487 1.00 70.12 180 SER A N 1
ATOM 1413 C CA . SER A 1 180 ? 25.831 9.520 -16.349 1.00 70.12 180 SER A CA 1
ATOM 1414 C C . SER A 1 180 ? 24.660 9.910 -17.250 1.00 70.12 180 SER A C 1
ATOM 1416 O O . SER A 1 180 ? 24.317 11.087 -17.400 1.00 70.12 180 SER A O 1
ATOM 1418 N N . MET A 1 181 ? 24.037 8.909 -17.869 1.00 76.62 181 MET A N 1
ATOM 1419 C CA . MET A 1 181 ? 22.807 9.094 -18.634 1.00 76.62 181 MET A CA 1
ATOM 1420 C C . MET A 1 181 ? 21.614 8.644 -17.795 1.00 76.62 181 MET A C 1
ATOM 1422 O O . MET A 1 181 ? 21.541 7.491 -17.379 1.00 76.62 181 MET A O 1
ATOM 1426 N N . GLY A 1 182 ? 20.678 9.558 -17.549 1.00 79.38 182 GLY A N 1
ATOM 1427 C CA . GLY A 1 182 ? 19.443 9.244 -16.842 1.00 79.38 182 GLY A CA 1
ATOM 1428 C C . GLY A 1 182 ? 18.477 8.456 -17.725 1.00 79.38 182 GLY A C 1
ATOM 1429 O O . GLY A 1 182 ? 18.277 8.799 -18.889 1.00 79.38 182 GLY A O 1
ATOM 1430 N N . VAL A 1 183 ? 17.841 7.441 -17.154 1.00 82.12 183 VAL A N 1
ATOM 1431 C CA . VAL A 1 183 ? 16.712 6.712 -17.736 1.00 82.12 183 VAL A CA 1
ATOM 1432 C C . VAL A 1 183 ? 15.577 6.697 -16.733 1.00 82.12 183 VAL A C 1
ATOM 1434 O O . VAL A 1 183 ? 15.797 6.505 -15.541 1.00 82.12 183 VAL A O 1
ATOM 1437 N N . ILE A 1 184 ? 14.365 6.920 -17.226 1.00 83.38 184 ILE A N 1
ATOM 1438 C CA . ILE A 1 184 ? 13.137 6.928 -16.438 1.00 83.38 184 ILE A CA 1
ATOM 1439 C C . ILE A 1 184 ? 12.254 5.788 -16.935 1.00 83.38 184 ILE A C 1
ATOM 1441 O O . ILE A 1 184 ? 11.931 5.741 -18.123 1.00 83.38 184 ILE A O 1
ATOM 1445 N N . ILE A 1 185 ? 11.845 4.895 -16.040 1.00 81.94 185 ILE A N 1
ATOM 1446 C CA . ILE A 1 185 ? 10.964 3.765 -16.354 1.00 81.94 185 ILE A CA 1
ATOM 1447 C C . ILE A 1 185 ? 9.644 3.952 -15.609 1.00 81.94 185 ILE A C 1
ATOM 1449 O O . ILE A 1 185 ? 9.635 3.897 -14.388 1.00 81.94 185 ILE A O 1
ATOM 1453 N N . ASP A 1 186 ? 8.542 4.173 -16.328 1.00 83.19 186 ASP A N 1
ATOM 1454 C CA . ASP A 1 186 ? 7.180 4.226 -15.776 1.00 83.19 186 ASP A CA 1
ATOM 1455 C C . ASP A 1 186 ? 6.525 2.845 -15.931 1.00 83.19 186 ASP A C 1
ATOM 1457 O O . ASP A 1 186 ? 6.203 2.410 -17.045 1.00 83.19 186 ASP A O 1
ATOM 1461 N N . TRP A 1 187 ? 6.354 2.152 -14.806 1.00 82.38 187 TRP A N 1
ATOM 1462 C CA . TRP A 1 187 ? 5.733 0.829 -14.730 1.00 82.38 187 TRP A CA 1
ATOM 1463 C C . TRP A 1 187 ? 4.215 0.951 -14.540 1.00 82.38 187 TRP A C 1
ATOM 1465 O O . TRP A 1 187 ? 3.707 0.869 -13.423 1.00 82.38 187 TRP A O 1
ATOM 1475 N N . GLN A 1 188 ? 3.458 1.161 -15.616 1.00 84.00 188 GLN A N 1
ATOM 1476 C CA . GLN A 1 188 ? 2.011 1.360 -15.523 1.00 84.00 188 GLN A CA 1
ATOM 1477 C C . GLN A 1 188 ? 1.264 0.031 -15.346 1.00 84.00 188 GLN A C 1
ATOM 1479 O O . GLN A 1 188 ? 1.324 -0.850 -16.205 1.00 84.00 188 GLN A O 1
ATOM 1484 N N . GLN A 1 189 ? 0.498 -0.089 -14.258 1.00 84.12 189 GLN A N 1
ATOM 1485 C CA . GLN A 1 189 ? -0.323 -1.265 -13.959 1.00 84.12 189 GLN A CA 1
ATOM 1486 C C . GLN A 1 189 ? -1.765 -1.087 -14.458 1.00 84.12 189 GLN A C 1
ATOM 1488 O O . GLN A 1 189 ? -2.213 0.017 -14.779 1.00 84.12 189 GLN A O 1
ATOM 1493 N N . SER A 1 190 ? -2.531 -2.183 -14.484 1.00 82.94 190 SER A N 1
ATOM 1494 C CA . SER A 1 190 ? -3.949 -2.158 -14.884 1.00 82.94 190 SER A CA 1
ATOM 1495 C C . SER A 1 190 ? -4.844 -1.319 -13.967 1.00 82.94 190 SER A C 1
ATOM 1497 O O . SER A 1 190 ? -5.860 -0.780 -14.399 1.00 82.94 190 SER A O 1
ATOM 1499 N N . PHE A 1 191 ? -4.447 -1.159 -12.708 1.00 80.56 191 PHE A N 1
ATOM 1500 C CA . PHE A 1 191 ? -5.079 -0.284 -11.719 1.00 80.56 191 PHE A CA 1
ATOM 1501 C C . PHE A 1 191 ? -4.252 0.990 -11.500 1.00 80.56 191 PHE A C 1
ATOM 1503 O O . PHE A 1 191 ? -4.066 1.477 -10.379 1.00 80.56 191 PHE A O 1
ATOM 1510 N N . GLY A 1 192 ? -3.754 1.552 -12.596 1.00 74.94 192 GLY A N 1
ATOM 1511 C CA . GLY A 1 192 ? -3.060 2.826 -12.596 1.00 74.94 192 GLY A CA 1
ATOM 1512 C C . GLY A 1 192 ? -1.678 2.739 -11.975 1.00 74.94 192 GLY A C 1
ATOM 1513 O O . GLY A 1 192 ? -0.884 1.861 -12.308 1.00 74.94 192 GLY A O 1
ATOM 1514 N N . LYS A 1 193 ? -1.383 3.696 -11.095 1.00 68.69 193 LYS A N 1
ATOM 1515 C CA . LYS A 1 193 ? -0.071 3.805 -10.458 1.00 68.69 193 LYS A CA 1
ATOM 1516 C C . LYS A 1 193 ? 0.019 3.132 -9.087 1.00 68.69 193 LYS A C 1
ATOM 1518 O O . LYS A 1 193 ? 1.053 3.279 -8.462 1.00 68.69 193 LYS A O 1
ATOM 1523 N N . LEU A 1 194 ? -1.025 2.455 -8.596 1.00 74.19 194 LEU A N 1
ATOM 1524 C CA . LEU A 1 194 ? -0.930 1.715 -7.326 1.00 74.19 194 LEU A CA 1
ATOM 1525 C C . LEU A 1 194 ? 0.010 0.512 -7.469 1.00 74.19 194 LEU A C 1
ATOM 1527 O O . LEU A 1 194 ? 0.158 -0.032 -8.561 1.00 74.19 194 LEU A O 1
ATOM 1531 N N . LEU A 1 195 ? 0.588 0.069 -6.356 1.00 76.12 195 LEU A N 1
ATOM 1532 C CA . LEU A 1 195 ? 1.229 -1.236 -6.225 1.00 76.12 195 LEU A CA 1
ATOM 1533 C C . LEU A 1 195 ? 0.170 -2.338 -6.064 1.00 76.12 195 LEU A C 1
ATOM 1535 O O . LEU A 1 195 ? -0.956 -2.098 -5.623 1.00 76.12 195 LEU A O 1
ATOM 1539 N N . VAL A 1 196 ? 0.546 -3.585 -6.358 1.00 75.75 196 VAL A N 1
ATOM 1540 C CA . VAL A 1 196 ? -0.344 -4.756 -6.220 1.00 75.75 196 VAL A CA 1
ATOM 1541 C C . VAL A 1 196 ? -0.861 -4.918 -4.788 1.00 75.75 196 VAL A C 1
ATOM 1543 O O . VAL A 1 196 ? -2.050 -5.156 -4.567 1.00 75.75 196 VAL A O 1
ATOM 1546 N N . SER A 1 197 ? 0.019 -4.756 -3.798 1.00 73.69 197 SER A N 1
ATOM 1547 C CA . SER A 1 197 ? -0.333 -4.835 -2.376 1.00 73.69 197 SER A CA 1
ATOM 1548 C C . SER A 1 197 ? -1.357 -3.767 -1.983 1.00 73.69 197 SER A C 1
ATOM 1550 O O . SER A 1 197 ? -2.337 -4.064 -1.298 1.00 73.69 197 SER A O 1
ATOM 1552 N N . GLU A 1 198 ? -1.185 -2.544 -2.477 1.00 79.50 198 GLU A N 1
ATOM 1553 C CA . GLU A 1 198 ? -2.070 -1.406 -2.223 1.00 79.50 198 GLU A CA 1
ATOM 1554 C C . GLU A 1 198 ? -3.418 -1.554 -2.933 1.00 79.50 198 GLU A C 1
ATOM 1556 O O . GLU A 1 198 ? -4.454 -1.175 -2.383 1.00 79.50 198 GLU A O 1
ATOM 1561 N N . TYR A 1 199 ? -3.438 -2.162 -4.121 1.00 79.75 199 TYR A N 1
ATOM 1562 C CA . TYR A 1 199 ? -4.674 -2.513 -4.816 1.00 79.75 199 TYR A CA 1
ATOM 1563 C C . TYR A 1 199 ? -5.508 -3.523 -4.013 1.00 79.75 199 TYR A C 1
ATOM 1565 O O . TYR A 1 199 ? -6.710 -3.328 -3.809 1.00 79.75 199 TYR A O 1
ATOM 1573 N N . HIS A 1 200 ? -4.879 -4.566 -3.464 1.00 83.12 200 HIS A N 1
ATOM 1574 C CA . HIS A 1 200 ? -5.563 -5.487 -2.551 1.00 83.12 200 HIS A CA 1
ATOM 1575 C C . HIS A 1 200 ? -5.998 -4.800 -1.251 1.00 83.12 200 HIS A C 1
ATOM 1577 O O . HIS A 1 200 ? -7.097 -5.045 -0.743 1.00 83.12 200 HIS A O 1
ATOM 1583 N N . GLN A 1 201 ? -5.166 -3.905 -0.719 1.00 83.06 201 GLN A N 1
ATOM 1584 C CA . GLN A 1 201 ? -5.479 -3.140 0.482 1.00 83.06 201 GLN A CA 1
ATOM 1585 C C . GLN A 1 201 ? -6.680 -2.206 0.272 1.00 83.06 201 GLN A C 1
ATOM 1587 O O . GLN A 1 201 ? -7.525 -2.098 1.162 1.00 83.06 201 GLN A O 1
ATOM 1592 N N . LEU A 1 202 ? -6.812 -1.584 -0.903 1.00 84.38 202 LEU A N 1
ATOM 1593 C CA . LEU A 1 202 ? -7.972 -0.773 -1.277 1.00 84.38 202 LEU A CA 1
ATOM 1594 C C . LEU A 1 202 ? -9.269 -1.580 -1.147 1.00 84.38 202 LEU A C 1
ATOM 1596 O O . LEU A 1 202 ? -10.230 -1.096 -0.545 1.00 84.38 202 LEU A O 1
ATOM 1600 N N . TYR A 1 203 ? -9.282 -2.812 -1.663 1.00 83.31 203 TYR A N 1
ATOM 1601 C CA . TYR A 1 203 ? -10.443 -3.700 -1.582 1.00 83.31 203 TYR A CA 1
ATOM 1602 C C . TYR A 1 203 ? -10.769 -4.094 -0.137 1.00 83.31 203 TYR A C 1
ATOM 1604 O O . TYR A 1 203 ? -11.916 -3.976 0.304 1.00 83.31 203 TYR A O 1
ATOM 1612 N N . ASN A 1 204 ? -9.753 -4.506 0.622 1.00 87.44 204 ASN A N 1
ATOM 1613 C CA . ASN A 1 204 ? -9.923 -4.899 2.018 1.00 87.44 204 ASN A CA 1
ATOM 1614 C C . ASN A 1 204 ? -10.457 -3.743 2.870 1.00 87.44 204 ASN A C 1
ATOM 1616 O O . ASN A 1 204 ? -11.412 -3.925 3.624 1.00 87.44 204 ASN A O 1
ATOM 1620 N N . ASN A 1 205 ? -9.897 -2.542 2.715 1.00 87.75 205 ASN A N 1
ATOM 1621 C CA . ASN A 1 205 ? -10.358 -1.358 3.434 1.00 87.75 205 ASN A CA 1
ATOM 1622 C C . ASN A 1 205 ? -11.801 -1.012 3.081 1.00 87.75 205 ASN A C 1
ATOM 1624 O O . ASN A 1 205 ? -12.584 -0.701 3.972 1.00 87.75 205 ASN A O 1
ATOM 1628 N N . LEU A 1 206 ? -12.185 -1.134 1.811 1.00 86.12 206 LEU A N 1
ATOM 1629 C CA . LEU A 1 206 ? -13.538 -0.812 1.382 1.00 86.12 206 LEU A CA 1
ATOM 1630 C C . LEU A 1 206 ? -14.556 -1.781 1.989 1.00 86.12 206 LEU A C 1
ATOM 1632 O O . LEU A 1 206 ? -15.589 -1.361 2.517 1.00 86.12 206 LEU A O 1
ATOM 1636 N N . TYR A 1 207 ? -14.252 -3.079 1.941 1.00 90.12 207 TYR A N 1
ATOM 1637 C CA . TYR A 1 207 ? -15.059 -4.100 2.597 1.00 90.12 207 TYR A CA 1
ATOM 1638 C C . TYR A 1 207 ? -15.202 -3.809 4.097 1.00 90.12 207 TYR A C 1
ATOM 1640 O O . TYR A 1 207 ? -16.316 -3.819 4.629 1.00 90.12 207 TYR A O 1
ATOM 1648 N N . LEU A 1 208 ? -14.095 -3.481 4.772 1.00 92.50 208 LEU A N 1
ATOM 1649 C CA . LEU A 1 208 ? -14.097 -3.135 6.191 1.00 92.50 208 LEU A CA 1
ATOM 1650 C C . LEU A 1 208 ? -14.920 -1.871 6.469 1.00 92.50 208 LEU A C 1
ATOM 1652 O O . LEU A 1 208 ? -15.703 -1.874 7.417 1.00 92.50 208 LEU A O 1
ATOM 1656 N N . THR A 1 209 ? -14.842 -0.831 5.635 1.00 89.50 209 THR A N 1
ATOM 1657 C CA . THR A 1 209 ? -15.696 0.360 5.755 1.00 89.50 209 THR A CA 1
ATOM 1658 C C . THR A 1 209 ? -17.172 -0.021 5.778 1.00 89.50 209 THR A C 1
ATOM 1660 O O . THR A 1 209 ? -17.890 0.382 6.692 1.00 89.50 209 THR A O 1
ATOM 1663 N N . PHE A 1 210 ? -17.641 -0.821 4.815 1.00 91.00 210 PHE A N 1
ATOM 1664 C CA . PHE A 1 210 ? -19.049 -1.219 4.765 1.00 91.00 210 PHE A CA 1
ATOM 1665 C C . PHE A 1 210 ? -19.443 -2.136 5.925 1.00 91.00 210 PHE A C 1
ATOM 1667 O O . PHE A 1 210 ? -20.513 -1.953 6.511 1.00 91.00 210 PHE A O 1
ATOM 1674 N N . ALA A 1 211 ? -18.579 -3.081 6.297 1.00 93.62 211 ALA A N 1
ATOM 1675 C CA . ALA A 1 211 ? -18.818 -3.970 7.428 1.00 93.62 211 ALA A CA 1
ATOM 1676 C C . ALA A 1 211 ? -18.960 -3.182 8.743 1.00 93.62 211 ALA A C 1
ATOM 1678 O O . ALA A 1 211 ? -19.943 -3.357 9.468 1.00 93.62 211 ALA A O 1
ATOM 1679 N N . TYR A 1 212 ? -18.035 -2.261 9.031 1.00 92.19 212 TYR A N 1
ATOM 1680 C CA . TYR A 1 212 ? -18.093 -1.421 10.229 1.00 92.19 212 TYR A CA 1
ATOM 1681 C C . TYR A 1 212 ? -19.243 -0.408 10.186 1.00 92.19 212 TYR A C 1
ATOM 1683 O O . TYR A 1 212 ? -19.876 -0.183 11.220 1.00 92.19 212 TYR A O 1
ATOM 1691 N N . ALA A 1 213 ? -19.592 0.139 9.018 1.00 91.44 213 ALA A N 1
ATOM 1692 C CA . ALA A 1 213 ? -20.757 1.013 8.867 1.00 91.44 213 ALA A CA 1
ATOM 1693 C C . ALA A 1 213 ? -22.061 0.269 9.196 1.00 91.44 213 ALA A C 1
ATOM 1695 O O . ALA A 1 213 ? -22.894 0.766 9.960 1.00 91.44 213 ALA A O 1
ATOM 1696 N N . LEU A 1 214 ? -22.215 -0.954 8.676 1.00 94.44 214 LEU A N 1
ATOM 1697 C CA . LEU A 1 214 ? -23.370 -1.805 8.951 1.00 94.44 214 LEU A CA 1
ATOM 1698 C C . LEU A 1 214 ? -23.448 -2.176 10.437 1.00 94.44 214 LEU A C 1
ATOM 1700 O O . LEU A 1 214 ? -24.506 -2.038 11.053 1.00 94.44 214 LEU A O 1
ATOM 1704 N N . LEU A 1 215 ? -22.327 -2.587 11.036 1.00 93.56 215 LEU A N 1
ATOM 1705 C CA . LEU A 1 215 ? -22.252 -2.877 12.470 1.00 93.56 215 LEU A CA 1
ATOM 1706 C C . LEU A 1 215 ? -22.599 -1.649 13.317 1.00 93.56 215 LEU A C 1
ATOM 1708 O O . LEU A 1 215 ? -23.356 -1.769 14.280 1.00 93.56 215 LEU A O 1
ATOM 1712 N N . THR A 1 216 ? -22.109 -0.466 12.939 1.00 92.94 216 THR A N 1
ATOM 1713 C CA . THR A 1 216 ? -22.430 0.806 13.603 1.00 92.94 216 THR A CA 1
ATOM 1714 C C . THR A 1 216 ? -23.929 1.089 13.545 1.00 92.94 216 THR A C 1
ATOM 1716 O O . THR A 1 216 ? -24.524 1.426 14.568 1.00 92.94 216 THR A O 1
ATOM 1719 N N . ALA A 1 217 ? -24.566 0.900 12.386 1.00 92.31 217 ALA A N 1
ATOM 1720 C CA . ALA A 1 217 ? -26.001 1.115 12.216 1.00 92.31 217 ALA A CA 1
ATOM 1721 C C . ALA A 1 217 ? -26.839 0.127 13.047 1.00 92.31 217 ALA A C 1
ATOM 1723 O O . ALA A 1 217 ? -27.731 0.543 13.790 1.00 92.31 217 ALA A O 1
ATOM 1724 N N . ILE A 1 218 ? -26.524 -1.172 12.980 1.00 94.81 218 ILE A N 1
ATOM 1725 C CA . ILE A 1 218 ? -27.229 -2.223 13.732 1.00 94.81 218 ILE A CA 1
ATOM 1726 C C . ILE A 1 218 ? -27.070 -2.002 15.241 1.00 94.81 218 ILE A C 1
ATOM 1728 O O . ILE A 1 218 ? -28.051 -2.025 15.991 1.00 94.81 218 ILE A O 1
ATOM 1732 N N . TYR A 1 219 ? -25.841 -1.766 15.701 1.00 93.00 219 TYR A N 1
ATOM 1733 C CA . TYR A 1 219 ? -25.549 -1.582 17.118 1.00 93.00 219 TYR A CA 1
ATOM 1734 C C . TYR A 1 219 ? -26.103 -0.256 17.654 1.00 93.00 219 TYR A C 1
ATOM 1736 O O . TYR A 1 219 ? -26.673 -0.219 18.747 1.00 93.00 219 TYR A O 1
ATOM 1744 N N . GLY A 1 220 ? -26.024 0.817 16.865 1.00 91.62 220 GLY A N 1
ATOM 1745 C CA . GLY A 1 220 ? -26.646 2.103 17.170 1.00 91.62 220 GLY A CA 1
ATOM 1746 C C . GLY A 1 220 ? -28.164 1.984 17.309 1.00 91.62 220 GLY A C 1
ATOM 1747 O O . GLY A 1 220 ? -28.730 2.455 18.297 1.00 91.62 220 GLY A O 1
ATOM 1748 N N . TYR A 1 221 ? -28.821 1.267 16.391 1.00 92.75 221 TYR A N 1
ATOM 1749 C CA . TYR A 1 221 ? -30.252 0.972 16.483 1.00 92.75 221 TYR A CA 1
ATOM 1750 C C . TYR A 1 221 ? -30.595 0.148 17.736 1.00 92.75 221 TYR A C 1
ATOM 1752 O O . TYR A 1 221 ? -31.565 0.455 18.436 1.00 92.75 221 TYR A O 1
ATOM 1760 N N . TYR A 1 222 ? -29.783 -0.862 18.071 1.00 92.19 222 TYR A N 1
ATOM 1761 C CA . TYR A 1 222 ? -29.943 -1.647 19.299 1.00 92.19 222 TYR A CA 1
ATOM 1762 C C . TYR A 1 222 ? -29.866 -0.769 20.559 1.00 92.19 222 TYR A C 1
ATOM 1764 O O . TYR A 1 222 ? -30.741 -0.866 21.426 1.00 92.19 222 TYR A O 1
ATOM 1772 N N . ILE A 1 223 ? -28.857 0.107 20.657 1.00 88.19 223 ILE A N 1
ATOM 1773 C CA . ILE A 1 223 ? -28.705 1.045 21.779 1.00 88.19 223 ILE A CA 1
ATOM 1774 C C . ILE A 1 223 ? -29.910 1.985 21.852 1.00 88.19 223 ILE A C 1
ATOM 1776 O O . ILE A 1 223 ? -30.499 2.131 22.923 1.00 88.19 223 ILE A O 1
ATOM 1780 N N . PHE A 1 224 ? -30.317 2.574 20.726 1.00 85.81 224 PHE A N 1
ATOM 1781 C CA . PHE A 1 224 ? -31.456 3.488 20.661 1.00 85.81 224 PHE A CA 1
ATOM 1782 C C . PHE A 1 224 ? -32.749 2.826 21.155 1.00 85.81 224 PHE A C 1
ATOM 1784 O O . PHE A 1 224 ? -33.422 3.349 22.044 1.00 85.81 224 PHE A O 1
ATOM 1791 N N . LYS A 1 225 ? -33.068 1.628 20.649 1.00 85.94 225 LYS A N 1
ATOM 1792 C CA . LYS A 1 225 ? -34.264 0.872 21.053 1.00 85.94 225 LYS A CA 1
ATOM 1793 C C . LYS A 1 225 ? -34.243 0.520 22.540 1.00 85.94 225 LYS A C 1
ATOM 1795 O O . LYS A 1 225 ? -35.286 0.542 23.192 1.00 85.94 225 LYS A O 1
ATOM 1800 N N . LYS A 1 226 ? -33.070 0.182 23.076 1.00 83.25 226 LYS A N 1
ATOM 1801 C CA . LYS A 1 226 ? -32.891 -0.148 24.491 1.00 83.25 226 LYS A CA 1
ATOM 1802 C C . LYS A 1 226 ? -33.067 1.072 25.392 1.00 83.25 226 LYS A C 1
ATOM 1804 O O . LYS A 1 226 ? -33.840 0.997 26.339 1.00 83.25 226 LYS A O 1
ATOM 1809 N N . LEU A 1 227 ? -32.444 2.200 25.051 1.00 77.25 227 LEU A N 1
ATOM 1810 C CA . LEU A 1 227 ? -32.597 3.460 25.784 1.00 77.25 227 LEU A CA 1
ATOM 1811 C C . LEU A 1 227 ? -34.057 3.931 25.818 1.00 77.25 227 LEU A C 1
ATOM 1813 O O . LEU A 1 227 ? -34.526 4.390 26.857 1.00 77.25 227 LEU A O 1
ATOM 1817 N N . SER A 1 228 ? -34.797 3.775 24.717 1.00 77.62 228 SER A N 1
ATOM 1818 C CA . SER A 1 228 ? -36.228 4.106 24.669 1.00 77.62 228 SER A CA 1
ATOM 1819 C C . SER A 1 228 ? -37.078 3.233 25.599 1.00 77.62 228 SER A C 1
ATOM 1821 O O . SER A 1 228 ? -38.045 3.727 26.170 1.00 77.62 228 SER A O 1
ATOM 1823 N N . LYS A 1 229 ? -36.716 1.956 25.792 1.00 78.19 229 LYS A N 1
ATOM 1824 C CA . LYS A 1 229 ? -37.395 1.053 26.739 1.00 78.19 229 LYS A CA 1
ATOM 1825 C C . LYS A 1 229 ? -37.012 1.331 28.192 1.00 78.19 229 LYS A C 1
ATOM 1827 O O . LYS A 1 229 ? -37.880 1.312 29.056 1.00 78.19 229 LYS A O 1
ATOM 1832 N N . ASP A 1 230 ? -35.740 1.616 28.458 1.00 70.88 230 ASP A N 1
ATOM 1833 C CA . ASP A 1 230 ? -35.249 1.889 29.813 1.00 70.88 230 ASP A CA 1
ATOM 1834 C C . ASP A 1 230 ? -35.807 3.220 30.357 1.00 70.88 230 ASP A C 1
ATOM 1836 O O . ASP A 1 230 ? -36.144 3.302 31.535 1.00 70.88 230 ASP A O 1
ATOM 1840 N N . LYS A 1 231 ? -36.026 4.235 29.501 1.00 64.50 231 LYS A N 1
ATOM 1841 C CA . LYS A 1 231 ? -36.737 5.477 29.876 1.00 64.50 231 LYS A CA 1
ATOM 1842 C C . LYS A 1 231 ? -38.182 5.244 30.339 1.00 64.50 231 LYS A C 1
ATOM 1844 O O . LYS A 1 231 ? -38.699 6.058 31.097 1.00 64.50 231 LYS A O 1
ATOM 1849 N N . ALA A 1 232 ? -38.825 4.165 29.893 1.00 60.19 232 ALA A N 1
ATOM 1850 C CA . ALA A 1 232 ? -40.188 3.818 30.295 1.00 60.19 232 ALA A CA 1
ATOM 1851 C C . ALA A 1 232 ? -40.249 3.061 31.639 1.00 60.19 232 ALA A C 1
ATOM 1853 O O . ALA A 1 232 ? -41.300 3.037 32.270 1.00 60.19 232 ALA A O 1
ATOM 1854 N N . ASN A 1 233 ? -39.130 2.488 32.105 1.00 56.97 233 ASN A N 1
ATOM 1855 C CA . ASN A 1 233 ? -39.044 1.651 33.307 1.00 56.97 233 ASN A CA 1
ATOM 1856 C C . ASN A 1 233 ? -38.107 2.293 34.352 1.00 56.97 233 ASN A C 1
ATOM 1858 O O . ASN A 1 233 ? -36.976 1.858 34.567 1.00 56.97 233 ASN A O 1
ATOM 1862 N N . ALA A 1 234 ? -38.568 3.365 34.996 1.00 54.06 234 ALA A N 1
ATOM 1863 C CA . ALA A 1 234 ? -37.767 4.232 35.866 1.00 54.06 234 ALA A CA 1
ATOM 1864 C C . ALA A 1 234 ? -37.543 3.689 37.302 1.00 54.06 234 ALA A C 1
ATOM 1866 O O . ALA A 1 234 ? -37.917 4.348 38.268 1.00 54.06 234 ALA A O 1
ATOM 1867 N N . VAL A 1 235 ? -36.945 2.498 37.472 1.00 55.47 235 VAL A N 1
ATOM 1868 C CA . VAL A 1 235 ? -36.696 1.909 38.820 1.00 55.47 235 VAL A CA 1
ATOM 1869 C C . VAL A 1 235 ? -35.232 1.481 39.070 1.00 55.47 235 VAL A C 1
ATOM 1871 O O . VAL A 1 235 ? -34.899 1.005 40.150 1.00 55.47 235 VAL A O 1
ATOM 1874 N N . LEU A 1 236 ? -34.297 1.674 38.132 1.00 56.84 236 LEU A N 1
ATOM 1875 C CA . LEU A 1 236 ? -32.898 1.243 38.325 1.00 56.84 236 LEU A CA 1
ATOM 1876 C C . LEU A 1 236 ? -31.944 2.339 38.844 1.00 56.84 236 LEU A C 1
ATOM 1878 O O . LEU A 1 236 ? -32.050 3.514 38.505 1.00 56.84 236 LEU A O 1
ATOM 1882 N N . ASN A 1 237 ? -30.954 1.898 39.631 1.00 63.53 237 ASN A N 1
ATOM 1883 C CA . ASN A 1 237 ? -29.883 2.698 40.230 1.00 63.53 237 ASN A CA 1
ATOM 1884 C C . ASN A 1 237 ? -29.095 3.512 39.174 1.00 63.53 237 ASN A C 1
ATOM 1886 O O . ASN A 1 237 ? -28.532 2.966 38.221 1.00 63.53 237 ASN A O 1
ATOM 1890 N N . HIS A 1 238 ? -29.039 4.833 39.361 1.00 65.38 238 HIS A N 1
ATOM 1891 C CA . HIS A 1 238 ? -28.564 5.807 38.370 1.00 65.38 238 HIS A CA 1
ATOM 1892 C C . HIS A 1 238 ? -27.082 5.617 37.976 1.00 65.38 238 HIS A C 1
ATOM 1894 O O . HIS A 1 238 ? -26.695 5.901 36.838 1.00 65.38 238 HIS A O 1
ATOM 1900 N N . GLN A 1 239 ? -26.258 5.091 38.892 1.00 66.12 239 GLN A N 1
ATOM 1901 C CA . GLN A 1 239 ? -24.811 4.901 38.713 1.00 66.12 239 GLN A CA 1
ATOM 1902 C C . GLN A 1 239 ? -24.477 3.739 37.756 1.00 66.12 239 GLN A C 1
ATOM 1904 O O . GLN A 1 239 ? -23.615 3.856 36.883 1.00 66.12 239 GLN A O 1
ATOM 1909 N N . THR A 1 240 ? -25.163 2.601 37.893 1.00 64.81 240 THR A N 1
ATOM 1910 C CA . THR A 1 240 ? -24.941 1.411 37.054 1.00 64.81 240 THR A CA 1
ATOM 1911 C C . THR A 1 240 ? -25.474 1.609 35.636 1.00 64.81 240 THR A C 1
ATOM 1913 O O . THR A 1 240 ? -24.841 1.153 34.681 1.00 64.81 240 THR A O 1
ATOM 1916 N N . ILE A 1 241 ? -26.581 2.344 35.474 1.00 67.75 241 ILE A N 1
ATOM 1917 C CA . ILE A 1 241 ? -27.095 2.759 34.157 1.00 67.75 241 ILE A CA 1
ATOM 1918 C C . ILE A 1 241 ? -26.079 3.653 33.433 1.00 67.75 241 ILE A C 1
ATOM 1920 O O . ILE A 1 241 ? -25.824 3.456 32.239 1.00 67.75 241 ILE A O 1
ATOM 1924 N N . TYR A 1 242 ? -25.478 4.608 34.149 1.00 69.25 242 TYR A N 1
ATOM 1925 C CA . TYR A 1 242 ? -24.495 5.530 33.584 1.00 69.25 242 TYR A CA 1
ATOM 1926 C C . TYR A 1 242 ? -23.244 4.797 33.078 1.00 69.25 242 TYR A C 1
ATOM 1928 O O . TYR A 1 242 ? -22.879 4.937 31.910 1.00 69.25 242 TYR A O 1
ATOM 1936 N N . ASN A 1 243 ? -22.642 3.931 33.903 1.00 68.69 243 ASN A N 1
ATOM 1937 C CA . ASN A 1 243 ? -21.441 3.176 33.515 1.00 68.69 243 ASN A CA 1
ATOM 1938 C C . ASN A 1 243 ? -21.699 2.231 32.329 1.00 68.69 243 ASN A C 1
ATOM 1940 O O . ASN A 1 243 ? -20.861 2.104 31.435 1.00 68.69 243 ASN A O 1
ATOM 1944 N N . ARG A 1 244 ? -22.878 1.598 32.278 1.00 72.69 244 ARG A N 1
ATOM 1945 C CA . ARG A 1 244 ? -23.276 0.742 31.151 1.00 72.69 244 ARG A CA 1
ATOM 1946 C C . ARG A 1 244 ? -23.428 1.545 29.859 1.00 72.69 244 ARG A C 1
ATOM 1948 O O . ARG A 1 244 ? -22.907 1.127 28.827 1.00 72.69 244 ARG A O 1
ATOM 1955 N N . SER A 1 245 ? -24.108 2.689 29.924 1.00 75.94 245 SER A N 1
ATOM 1956 C CA . SER A 1 245 ? -24.301 3.582 28.775 1.00 75.94 245 SER A CA 1
ATOM 1957 C C . SER A 1 245 ? -22.970 4.128 28.253 1.00 75.94 245 SER A C 1
ATOM 1959 O O . SER A 1 245 ? -22.771 4.197 27.043 1.00 75.94 245 SER A O 1
ATOM 1961 N N . LEU A 1 246 ? -22.024 4.432 29.148 1.00 80.06 246 LEU A N 1
ATOM 1962 C CA . LEU A 1 246 ? -20.683 4.888 28.783 1.00 80.06 246 LEU A CA 1
ATOM 1963 C C . LEU A 1 246 ? -19.916 3.832 27.973 1.00 80.06 246 LEU A C 1
ATOM 1965 O O . LEU A 1 246 ? -19.351 4.152 26.930 1.00 80.06 246 LEU A O 1
ATOM 1969 N N . ILE A 1 247 ? -19.913 2.571 28.421 1.00 79.50 247 ILE A N 1
ATOM 1970 C CA . ILE A 1 247 ? -19.254 1.471 27.694 1.00 79.50 247 ILE A CA 1
ATOM 1971 C C . ILE A 1 247 ? -19.917 1.263 26.327 1.00 79.50 247 ILE A C 1
ATOM 1973 O O . ILE A 1 247 ? -19.229 1.130 25.317 1.00 79.50 247 ILE A O 1
ATOM 1977 N N . GLN A 1 248 ? -21.251 1.281 26.276 1.00 84.62 248 GLN A N 1
ATOM 1978 C CA . GLN A 1 248 ? -21.994 1.132 25.024 1.00 84.62 248 GLN A CA 1
ATOM 1979 C C . GLN A 1 248 ? -21.680 2.253 24.026 1.00 84.62 248 GLN A C 1
ATOM 1981 O O . GLN A 1 248 ? -21.458 1.966 22.850 1.00 84.62 248 GLN A O 1
ATOM 1986 N N . PHE A 1 249 ? -21.602 3.500 24.494 1.00 85.69 249 PHE A N 1
ATOM 1987 C CA . PHE A 1 249 ? -21.212 4.642 23.672 1.00 85.69 249 PHE A CA 1
ATOM 1988 C C . PHE A 1 249 ? -19.781 4.500 23.147 1.00 85.69 249 PHE A C 1
ATOM 1990 O O . PHE A 1 249 ? -19.559 4.697 21.961 1.00 85.69 249 PHE A O 1
ATOM 1997 N N . LYS A 1 250 ? -18.825 4.071 23.980 1.00 86.31 250 LYS A N 1
ATOM 1998 C CA . LYS A 1 250 ? -17.434 3.850 23.547 1.00 86.31 250 LYS A CA 1
ATOM 1999 C C . LYS A 1 250 ? -17.305 2.782 22.466 1.00 86.31 250 LYS A C 1
ATOM 2001 O O . LYS A 1 250 ? -16.554 2.984 21.518 1.00 86.31 250 LYS A O 1
ATOM 2006 N N . ILE A 1 251 ? -18.053 1.682 22.574 1.00 88.38 251 ILE A N 1
ATOM 2007 C CA . ILE A 1 251 ? -18.105 0.657 21.518 1.00 88.38 251 ILE A CA 1
ATOM 2008 C C . ILE A 1 251 ? -18.660 1.266 20.225 1.00 88.38 251 ILE A C 1
ATOM 2010 O O . ILE A 1 251 ? -18.099 1.047 19.157 1.00 88.38 251 ILE A O 1
ATOM 2014 N N . LEU A 1 252 ? -19.722 2.072 20.310 1.00 90.00 252 LEU A N 1
ATOM 2015 C CA . LEU A 1 252 ? -20.286 2.746 19.140 1.00 90.00 252 LEU A CA 1
ATOM 2016 C C . LEU A 1 252 ? -19.290 3.736 18.510 1.00 90.00 252 LEU A C 1
ATOM 2018 O O . LEU A 1 252 ? -19.144 3.757 17.292 1.00 90.00 252 LEU A O 1
ATOM 2022 N N . THR A 1 253 ? -18.569 4.513 19.326 1.00 90.38 253 THR A N 1
ATOM 2023 C CA . THR A 1 253 ? -17.497 5.410 18.867 1.00 90.38 253 THR A CA 1
ATOM 2024 C C . THR A 1 253 ? -16.360 4.638 18.207 1.00 90.38 253 THR A C 1
ATOM 2026 O O . THR A 1 253 ? -15.837 5.103 17.202 1.00 90.38 253 THR A O 1
ATOM 2029 N N . TYR A 1 254 ? -16.002 3.460 18.725 1.00 91.50 254 TYR A N 1
ATOM 2030 C CA . TYR A 1 254 ? -14.998 2.597 18.106 1.00 91.50 254 TYR A CA 1
ATOM 2031 C C . TYR A 1 254 ? -15.444 2.141 16.715 1.00 91.50 254 TYR A C 1
ATOM 2033 O O . TYR A 1 254 ? -14.723 2.368 15.752 1.00 91.50 254 TYR A O 1
ATOM 2041 N N . LEU A 1 255 ? -16.655 1.588 16.586 1.00 92.19 255 LEU A N 1
ATOM 2042 C CA . LEU A 1 255 ? -17.180 1.128 15.293 1.00 92.19 255 LEU A CA 1
ATOM 2043 C C . LEU A 1 255 ? -17.269 2.272 14.267 1.00 92.19 255 LEU A C 1
ATOM 2045 O O . LEU A 1 255 ? -16.867 2.113 13.111 1.00 92.19 255 LEU A O 1
ATOM 2049 N N . LEU A 1 256 ? -17.739 3.447 14.701 1.00 92.12 256 LEU A N 1
ATOM 2050 C CA . LEU A 1 256 ? -17.811 4.632 13.850 1.00 92.12 256 LEU A CA 1
ATOM 2051 C C . LEU A 1 256 ? -16.415 5.137 13.460 1.00 92.12 256 LEU A C 1
ATOM 2053 O O . LEU A 1 256 ? -16.180 5.447 12.296 1.00 92.12 256 LEU A O 1
ATOM 2057 N N . GLY A 1 257 ? -15.483 5.196 14.411 1.00 89.81 257 GLY A N 1
ATOM 2058 C CA . GLY A 1 257 ? -14.107 5.616 14.161 1.00 89.81 257 GLY A CA 1
ATOM 2059 C C . GLY A 1 257 ? -13.388 4.680 13.190 1.00 89.81 257 GLY A C 1
ATOM 2060 O O . GLY A 1 257 ? -12.813 5.163 12.220 1.00 89.81 257 GLY A O 1
ATOM 2061 N N . SER A 1 258 ? -13.523 3.359 13.356 1.00 91.62 258 SER A N 1
ATOM 2062 C CA . SER A 1 258 ? -13.010 2.368 12.399 1.00 91.62 258 SER A CA 1
ATOM 2063 C C . SER A 1 258 ? -13.586 2.585 11.002 1.00 91.62 258 SER A C 1
ATOM 2065 O O . SER A 1 258 ? -12.838 2.591 10.029 1.00 91.62 258 SER A O 1
ATOM 2067 N N . THR A 1 259 ? -14.899 2.827 10.898 1.00 91.62 259 THR A N 1
ATOM 2068 C CA . THR A 1 259 ? -15.556 3.129 9.614 1.00 91.62 259 THR A CA 1
ATOM 2069 C C . THR A 1 259 ? -14.900 4.329 8.926 1.00 91.62 259 THR A C 1
ATOM 2071 O O . THR A 1 259 ? -14.583 4.257 7.740 1.00 91.62 259 THR A O 1
ATOM 2074 N N . ILE A 1 260 ? -14.678 5.417 9.673 1.00 89.31 260 ILE A N 1
ATOM 2075 C CA . ILE A 1 260 ? -14.077 6.655 9.161 1.00 89.31 260 ILE 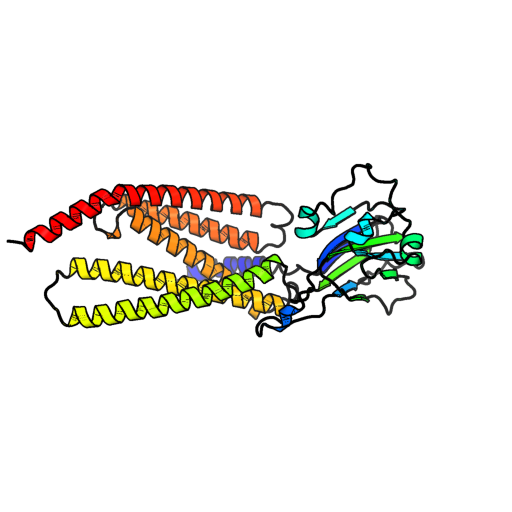A CA 1
ATOM 2076 C C . ILE A 1 260 ? -12.628 6.423 8.728 1.00 89.31 260 ILE A C 1
ATOM 2078 O O . ILE A 1 260 ? -12.263 6.846 7.636 1.00 89.31 260 ILE A O 1
ATOM 2082 N N . VAL A 1 261 ? -11.819 5.740 9.545 1.00 90.31 261 VAL A N 1
ATOM 2083 C CA . VAL A 1 261 ? -10.408 5.464 9.232 1.00 90.31 261 VAL A CA 1
ATOM 2084 C C . VAL A 1 261 ? -10.294 4.655 7.943 1.00 90.31 261 VAL A C 1
ATOM 2086 O O . VAL A 1 261 ? -9.650 5.113 7.005 1.00 90.31 261 VAL A O 1
ATOM 2089 N N . PHE A 1 262 ? -10.991 3.517 7.841 1.00 88.81 262 PHE A N 1
ATOM 2090 C CA . PHE A 1 262 ? -10.950 2.693 6.628 1.00 88.81 262 PHE A CA 1
ATOM 2091 C C . PHE A 1 262 ? -11.454 3.449 5.395 1.00 88.81 262 PHE A C 1
ATOM 2093 O O . PHE A 1 262 ? -10.877 3.331 4.315 1.00 88.81 262 PHE A O 1
ATOM 2100 N N . PHE A 1 263 ? -12.488 4.280 5.559 1.00 87.31 263 PHE A N 1
ATOM 2101 C CA . PHE A 1 263 ? -13.010 5.096 4.467 1.00 87.31 263 PHE A CA 1
ATOM 2102 C C . PHE A 1 263 ? -11.993 6.139 3.984 1.00 87.31 263 PHE A C 1
ATOM 2104 O O . PHE A 1 263 ? -11.808 6.301 2.778 1.00 87.31 263 PHE A O 1
ATOM 2111 N N . LEU A 1 264 ? -11.307 6.825 4.903 1.00 86.06 264 LEU A N 1
ATOM 2112 C CA . LEU A 1 264 ? -10.252 7.783 4.564 1.00 86.06 264 LEU A CA 1
ATOM 2113 C C . LEU A 1 264 ? -9.079 7.093 3.860 1.00 86.06 264 LEU A C 1
ATOM 2115 O O . LEU A 1 264 ? -8.615 7.598 2.838 1.00 86.06 264 LEU A O 1
ATOM 2119 N N . THR A 1 265 ? -8.670 5.908 4.323 1.00 88.00 265 THR A N 1
ATOM 2120 C CA . THR A 1 265 ? -7.642 5.106 3.645 1.00 88.00 265 THR A CA 1
ATOM 2121 C C . THR A 1 265 ? -8.076 4.707 2.233 1.00 88.00 265 THR A C 1
ATOM 2123 O O . THR A 1 265 ? -7.289 4.832 1.297 1.00 88.00 265 THR A O 1
ATOM 2126 N N . CYS A 1 266 ? -9.335 4.305 2.028 1.00 86.38 266 CYS A N 1
ATOM 2127 C CA . CYS A 1 266 ? -9.866 4.064 0.684 1.00 86.38 266 CYS A CA 1
ATOM 2128 C C . CYS A 1 266 ? -9.802 5.309 -0.199 1.00 86.38 266 CYS A C 1
ATOM 2130 O O . CYS A 1 266 ? -9.366 5.217 -1.343 1.00 86.38 266 CYS A O 1
ATOM 2132 N N . LEU A 1 267 ? -10.216 6.473 0.310 1.00 85.06 267 LEU A N 1
ATOM 2133 C CA . LEU A 1 267 ? -10.137 7.721 -0.449 1.00 85.06 267 LEU A CA 1
ATOM 2134 C C . LEU A 1 267 ? -8.695 8.053 -0.835 1.00 85.06 267 LEU A C 1
ATOM 2136 O O . LEU A 1 267 ? -8.459 8.480 -1.963 1.00 85.06 267 LEU A O 1
ATOM 2140 N N . HIS A 1 268 ? -7.739 7.831 0.066 1.00 85.06 268 HIS A N 1
ATOM 2141 C CA . HIS A 1 268 ? -6.323 8.023 -0.223 1.00 85.06 268 HIS A CA 1
ATOM 2142 C C . HIS A 1 268 ? -5.848 7.131 -1.373 1.00 85.06 268 HIS A 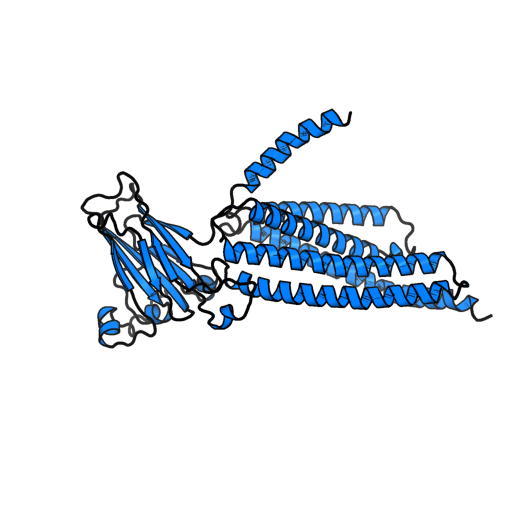C 1
ATOM 2144 O O . HIS A 1 268 ? -5.306 7.640 -2.353 1.00 85.06 268 HIS A O 1
ATOM 2150 N N . LEU A 1 269 ? -6.133 5.830 -1.296 1.00 84.31 269 LEU A N 1
ATOM 2151 C CA . LEU A 1 269 ? -5.747 4.850 -2.311 1.00 84.31 269 LEU A CA 1
ATOM 2152 C C . LEU A 1 269 ? -6.430 5.108 -3.665 1.00 84.31 269 LEU A C 1
ATOM 2154 O O . LEU A 1 269 ? -5.791 5.008 -4.707 1.00 84.31 269 LEU A O 1
ATOM 2158 N N . VAL A 1 270 ? -7.696 5.535 -3.680 1.00 82.62 270 VAL A N 1
ATOM 2159 C CA . VAL A 1 270 ? -8.388 5.940 -4.921 1.00 82.62 270 VAL A CA 1
ATOM 2160 C C . VAL A 1 270 ? -7.742 7.178 -5.551 1.00 82.62 270 VAL A C 1
ATOM 2162 O O . VAL A 1 270 ? -7.648 7.280 -6.772 1.00 82.62 270 VAL A O 1
ATOM 2165 N N . GLN A 1 271 ? -7.286 8.142 -4.749 1.00 79.88 271 GLN A N 1
ATOM 2166 C CA . GLN A 1 271 ? -6.580 9.309 -5.287 1.00 79.88 271 GLN A CA 1
ATOM 2167 C C . GLN A 1 271 ? -5.196 8.938 -5.822 1.00 79.88 271 GLN A C 1
ATOM 2169 O O . GLN A 1 271 ? -4.806 9.449 -6.870 1.00 79.88 271 GLN A O 1
ATOM 2174 N N . LEU A 1 272 ? -4.487 8.028 -5.150 1.00 78.81 272 LEU A N 1
ATOM 2175 C CA . LEU A 1 272 ? -3.222 7.479 -5.640 1.00 78.81 272 LEU A CA 1
ATOM 2176 C C . LEU A 1 272 ? -3.406 6.704 -6.951 1.00 78.81 272 LEU A C 1
ATOM 2178 O O . LEU A 1 272 ? -2.616 6.894 -7.869 1.00 78.81 272 LEU A O 1
ATOM 2182 N N . ASN A 1 273 ? -4.491 5.939 -7.097 1.00 78.38 273 ASN A N 1
ATOM 2183 C CA . ASN A 1 273 ? -4.856 5.279 -8.355 1.00 78.38 273 ASN A CA 1
ATOM 2184 C C . ASN A 1 273 ? -4.992 6.271 -9.525 1.00 78.38 273 ASN A C 1
ATOM 2186 O O . ASN A 1 273 ? -4.474 5.998 -10.605 1.00 78.38 273 ASN A O 1
ATOM 2190 N N . LYS A 1 274 ? -5.633 7.428 -9.302 1.00 74.00 274 LYS A N 1
ATOM 2191 C CA . LYS A 1 274 ? -5.919 8.427 -10.350 1.00 74.00 274 LYS A CA 1
ATOM 2192 C C . LYS A 1 274 ? -4.755 9.362 -10.669 1.00 74.00 274 LYS A C 1
ATOM 2194 O O . LYS A 1 274 ? -4.495 9.686 -11.822 1.00 74.00 274 LYS A O 1
ATOM 2199 N N . ILE A 1 275 ? -4.109 9.890 -9.632 1.00 70.12 275 ILE A N 1
ATOM 2200 C CA . ILE A 1 275 ? -3.111 10.963 -9.756 1.00 70.12 275 ILE A CA 1
ATOM 2201 C C . ILE A 1 275 ? -1.697 10.375 -9.844 1.00 70.12 275 ILE A C 1
ATOM 2203 O O . ILE A 1 275 ? -0.818 10.953 -10.492 1.00 70.12 275 ILE A O 1
ATOM 2207 N N . GLY A 1 276 ? -1.499 9.205 -9.238 1.00 64.38 276 GLY A N 1
ATOM 2208 C CA . GLY A 1 276 ? -0.212 8.549 -9.102 1.00 64.38 276 GLY A CA 1
ATOM 2209 C C . GLY A 1 276 ? 0.712 9.200 -8.082 1.00 64.38 276 GLY A C 1
ATOM 2210 O O . GLY A 1 276 ? 0.483 10.312 -7.610 1.00 64.38 276 GLY A O 1
ATOM 2211 N N . TYR A 1 277 ? 1.795 8.498 -7.752 1.00 61.81 277 TYR A N 1
ATOM 2212 C CA . TYR A 1 277 ? 2.725 8.888 -6.688 1.00 61.81 277 TYR A CA 1
ATOM 2213 C C . TYR A 1 277 ? 3.547 10.140 -6.968 1.00 61.81 277 TYR A C 1
ATOM 2215 O O . TYR A 1 277 ? 4.175 10.651 -6.053 1.00 61.81 277 TYR A O 1
ATOM 2223 N N . GLN A 1 278 ? 3.587 10.612 -8.212 1.00 57.03 278 GLN A N 1
ATOM 2224 C CA . GLN A 1 278 ? 4.504 11.675 -8.634 1.00 57.03 278 GLN A CA 1
ATOM 2225 C C . GLN A 1 278 ? 3.854 13.049 -8.705 1.00 57.03 278 GLN A C 1
ATOM 2227 O O . GLN A 1 278 ? 4.508 14.080 -8.563 1.00 57.03 278 GLN A O 1
ATOM 2232 N N . LYS A 1 279 ? 2.547 13.078 -8.963 1.00 57.88 279 LYS A N 1
ATOM 2233 C CA . LYS A 1 279 ? 1.811 14.328 -9.068 1.00 57.88 279 LYS A CA 1
ATOM 2234 C C . LYS A 1 279 ? 1.358 14.720 -7.671 1.00 57.88 279 LYS A C 1
ATOM 2236 O O . LYS A 1 279 ? 0.392 14.189 -7.127 1.00 57.88 279 LYS A O 1
ATOM 2241 N N . THR A 1 280 ? 2.053 15.683 -7.084 1.00 59.84 280 THR A N 1
ATOM 2242 C CA . THR A 1 280 ? 1.621 16.291 -5.830 1.00 59.84 280 THR A CA 1
ATOM 2243 C C . THR A 1 280 ? 0.413 17.180 -6.105 1.00 59.84 280 THR A C 1
ATOM 2245 O O . THR A 1 280 ? 0.499 18.227 -6.742 1.00 59.84 280 THR A O 1
ATOM 2248 N N . SER A 1 281 ? -0.759 16.753 -5.638 1.00 68.31 281 SER A N 1
ATOM 2249 C CA . SER A 1 281 ? -1.929 17.626 -5.559 1.00 68.31 281 SER A CA 1
ATOM 2250 C C . SER A 1 281 ? -2.165 18.021 -4.108 1.00 68.31 281 SER A C 1
ATOM 2252 O O . SER A 1 281 ? -1.969 17.222 -3.188 1.00 68.31 281 SER A O 1
ATOM 2254 N N . PHE A 1 282 ? -2.620 19.256 -3.889 1.00 73.56 282 PHE A N 1
ATOM 2255 C CA . PHE A 1 282 ? -3.029 19.698 -2.556 1.00 73.56 282 PHE A CA 1
ATOM 2256 C C . PHE A 1 282 ? -4.104 18.766 -1.968 1.00 73.56 282 PHE A C 1
ATOM 2258 O O . PHE A 1 282 ? -4.062 18.434 -0.789 1.00 73.56 282 PHE A O 1
ATOM 2265 N N . THR A 1 283 ? -5.012 18.260 -2.808 1.00 72.69 283 THR A N 1
ATOM 2266 C CA . THR A 1 283 ? -6.029 17.273 -2.422 1.00 72.69 283 THR A CA 1
ATOM 2267 C C . THR A 1 283 ? -5.413 15.969 -1.914 1.00 72.69 283 THR A C 1
ATOM 2269 O O . THR A 1 283 ? -5.815 15.482 -0.858 1.00 72.69 283 THR A O 1
ATOM 2272 N N . LEU A 1 284 ? -4.416 15.419 -2.617 1.00 74.69 284 LEU A N 1
ATOM 2273 C CA . LEU A 1 284 ? -3.713 14.205 -2.194 1.00 74.69 284 LEU A CA 1
ATOM 2274 C C . LEU A 1 284 ? -2.976 14.429 -0.869 1.00 74.69 284 LEU A C 1
ATOM 2276 O O . LEU A 1 284 ? -3.054 13.582 0.017 1.00 74.69 284 LEU A O 1
ATOM 2280 N N . PHE A 1 285 ? -2.328 15.587 -0.707 1.00 74.88 285 PHE A N 1
ATOM 2281 C CA . PHE A 1 285 ? -1.681 15.976 0.547 1.00 74.88 285 PHE A CA 1
ATOM 2282 C C . PHE A 1 285 ? -2.676 16.024 1.714 1.00 74.88 285 PHE A C 1
ATOM 2284 O O . PHE A 1 285 ? -2.443 15.405 2.750 1.00 74.88 285 PHE A O 1
ATOM 2291 N N . VAL A 1 286 ? -3.809 16.709 1.536 1.00 75.25 286 VAL A N 1
ATOM 2292 C CA . VAL A 1 286 ? -4.848 16.837 2.567 1.00 75.25 286 VAL A CA 1
ATOM 2293 C C . VAL A 1 286 ? -5.413 15.468 2.949 1.00 75.25 286 VAL A C 1
ATOM 2295 O O . VAL A 1 286 ? -5.526 15.158 4.134 1.00 75.25 286 VAL A O 1
ATOM 2298 N N . ILE A 1 287 ? -5.727 14.621 1.967 1.00 79.00 287 ILE A N 1
ATOM 2299 C CA . ILE A 1 287 ? -6.264 13.278 2.220 1.00 79.00 287 ILE A CA 1
ATOM 2300 C C . ILE A 1 287 ? -5.228 12.390 2.915 1.00 79.00 287 ILE A C 1
ATOM 2302 O O . ILE A 1 287 ? -5.581 11.687 3.861 1.00 79.00 287 ILE A O 1
ATOM 2306 N N . ARG A 1 288 ? -3.954 12.452 2.510 1.00 80.94 288 ARG A N 1
ATOM 2307 C CA . ARG A 1 288 ? -2.860 11.725 3.171 1.00 80.94 288 ARG A CA 1
ATOM 2308 C C . ARG A 1 288 ? -2.712 12.161 4.627 1.00 80.94 288 ARG A C 1
ATOM 2310 O O . ARG A 1 288 ? -2.683 11.314 5.513 1.00 80.94 288 ARG A O 1
ATOM 2317 N N . PHE A 1 289 ? -2.711 13.469 4.886 1.00 78.31 289 PHE A N 1
ATOM 2318 C CA . PHE A 1 289 ? -2.650 14.018 6.241 1.00 78.31 289 PHE A CA 1
ATOM 2319 C C . PHE A 1 289 ? -3.818 13.539 7.110 1.00 78.31 289 PHE A C 1
ATOM 2321 O O . PHE A 1 289 ? -3.600 13.096 8.238 1.00 78.31 289 PHE A O 1
ATOM 2328 N N . PHE A 1 290 ? -5.050 13.590 6.591 1.00 78.31 290 PHE A N 1
ATOM 2329 C CA . PHE A 1 290 ? -6.220 13.096 7.317 1.00 78.31 290 PHE A CA 1
ATOM 2330 C C . PHE A 1 290 ? -6.162 11.589 7.551 1.00 78.31 290 PHE A C 1
ATOM 2332 O O . PHE A 1 290 ? -6.531 11.141 8.632 1.00 78.31 290 PHE A O 1
ATOM 2339 N N . THR A 1 291 ? -5.687 10.814 6.580 1.00 82.81 291 THR A N 1
ATOM 2340 C CA . THR A 1 291 ? -5.564 9.356 6.702 1.00 82.81 291 THR A CA 1
ATOM 2341 C C . THR A 1 291 ? -4.585 8.988 7.815 1.00 82.81 291 THR A C 1
ATOM 2343 O O . THR A 1 291 ? -4.981 8.291 8.745 1.00 82.81 291 THR A O 1
ATOM 2346 N N . LEU A 1 292 ? -3.367 9.540 7.790 1.00 81.56 292 LEU A N 1
ATOM 2347 C CA . LEU A 1 292 ? -2.348 9.298 8.820 1.00 81.56 292 LEU A CA 1
ATOM 2348 C C . LEU A 1 292 ? -2.815 9.790 10.197 1.00 81.56 292 LEU A C 1
ATOM 2350 O O . LEU A 1 292 ? -2.911 9.017 11.147 1.00 81.56 292 LEU A O 1
ATOM 2354 N N . SER A 1 293 ? -3.238 11.056 10.287 1.00 80.56 293 SER A N 1
ATOM 2355 C CA . SER A 1 293 ? -3.661 11.654 11.561 1.00 80.56 293 SER A CA 1
ATOM 2356 C C . SER A 1 293 ? -4.855 10.924 12.177 1.00 80.56 293 SER A C 1
ATOM 2358 O O . SER A 1 293 ? -4.895 10.718 13.389 1.00 80.56 293 SER A O 1
ATOM 2360 N N . SER A 1 294 ? -5.848 10.543 11.364 1.00 83.50 294 SER A N 1
ATOM 2361 C CA . SER A 1 294 ? -7.016 9.808 11.859 1.00 83.50 294 SER A CA 1
ATOM 2362 C C . SER A 1 294 ? -6.654 8.393 12.293 1.00 83.50 294 SER A C 1
ATOM 2364 O O . SER A 1 294 ? -7.115 7.980 13.354 1.00 83.50 294 SER A O 1
ATOM 2366 N N . GLY A 1 295 ? -5.800 7.688 11.541 1.00 85.00 295 GLY A N 1
ATOM 2367 C CA . GLY A 1 295 ? -5.294 6.367 11.906 1.00 85.00 295 GLY A CA 1
ATOM 2368 C C . GLY A 1 295 ? -4.561 6.395 13.243 1.00 85.00 295 GLY A C 1
ATOM 2369 O O . GLY A 1 295 ? -4.930 5.665 14.163 1.00 85.00 295 GLY A O 1
ATOM 2370 N N . THR A 1 296 ? -3.606 7.310 13.395 1.00 83.56 296 THR A N 1
ATOM 2371 C CA . THR A 1 296 ? -2.810 7.468 14.618 1.00 83.56 296 THR A CA 1
ATOM 2372 C C . THR A 1 296 ? -3.665 7.862 15.817 1.00 83.56 296 THR A C 1
ATOM 2374 O O . THR A 1 296 ? -3.666 7.164 16.833 1.00 83.56 296 THR A O 1
ATOM 2377 N N . LEU A 1 297 ? -4.485 8.913 15.701 1.00 85.50 297 LEU A N 1
ATOM 2378 C CA . LEU A 1 297 ? -5.362 9.336 16.798 1.00 85.50 297 LEU A CA 1
ATOM 2379 C C . LEU A 1 297 ? -6.357 8.241 17.195 1.00 85.50 297 LEU A C 1
ATOM 2381 O O . LEU A 1 297 ? -6.597 8.034 18.386 1.00 85.50 297 LEU A O 1
ATOM 2385 N N . PHE A 1 298 ? -6.935 7.537 16.218 1.00 88.12 298 PHE A N 1
ATOM 2386 C CA . PHE A 1 298 ? -7.886 6.463 16.477 1.00 88.12 298 PHE A CA 1
ATOM 2387 C C . PHE A 1 298 ? -7.220 5.257 17.144 1.00 88.12 298 PHE A C 1
ATOM 2389 O O . PHE A 1 298 ? -7.752 4.755 18.135 1.00 88.12 298 PHE A O 1
ATOM 2396 N N . ASN A 1 299 ? -6.052 4.824 16.664 1.00 84.81 299 ASN A N 1
ATOM 2397 C CA . ASN A 1 299 ? -5.311 3.700 17.236 1.00 84.81 299 ASN A CA 1
ATOM 2398 C C . ASN A 1 299 ? -4.869 3.996 18.671 1.00 84.81 299 ASN A C 1
ATOM 2400 O O . ASN A 1 299 ? -5.154 3.205 19.573 1.00 84.81 299 ASN A O 1
ATOM 2404 N N . THR A 1 300 ? -4.271 5.164 18.923 1.00 86.38 300 THR A N 1
ATOM 2405 C CA . THR A 1 300 ? -3.922 5.588 20.285 1.00 86.38 300 THR A CA 1
ATOM 2406 C C . THR A 1 300 ? -5.162 5.657 21.173 1.00 86.38 300 THR A C 1
ATOM 2408 O O . THR A 1 300 ? -5.143 5.164 22.302 1.00 86.38 300 THR A O 1
ATOM 2411 N N . TRP A 1 301 ? -6.266 6.231 20.683 1.00 89.00 301 TRP A N 1
ATOM 2412 C CA . TRP A 1 301 ? -7.517 6.292 21.438 1.00 89.00 301 TRP A CA 1
ATOM 2413 C C . TRP A 1 301 ? -8.057 4.892 21.760 1.00 89.00 301 TRP A C 1
ATOM 2415 O O . TRP A 1 301 ? -8.482 4.647 22.893 1.00 89.00 301 TRP A O 1
ATOM 2425 N N . ALA A 1 302 ? -8.024 3.961 20.807 1.00 86.69 302 ALA A N 1
ATOM 2426 C CA . ALA A 1 302 ? -8.481 2.591 21.001 1.00 86.69 302 ALA A CA 1
ATOM 2427 C C . ALA A 1 302 ? -7.628 1.866 22.053 1.00 86.69 302 ALA A C 1
ATOM 2429 O O . ALA A 1 302 ? -8.183 1.301 22.999 1.00 86.69 302 ALA A O 1
ATOM 2430 N N . ILE A 1 303 ? -6.297 1.963 21.954 1.00 85.44 303 ILE A N 1
ATOM 2431 C CA . ILE A 1 303 ? -5.354 1.370 22.914 1.00 85.44 303 ILE A CA 1
ATOM 2432 C C . ILE A 1 303 ? -5.548 1.972 24.307 1.00 85.44 303 ILE A C 1
ATOM 2434 O O . ILE A 1 303 ? -5.681 1.235 25.282 1.00 85.44 303 ILE A O 1
ATOM 2438 N N . TYR A 1 304 ? -5.656 3.297 24.411 1.00 85.62 304 TYR A N 1
ATOM 2439 C CA . TYR A 1 304 ? -5.917 3.982 25.676 1.00 85.62 304 TYR A CA 1
ATOM 2440 C C . TYR A 1 304 ? -7.195 3.466 26.350 1.00 85.62 304 TYR A C 1
ATOM 2442 O O . TYR A 1 304 ? -7.198 3.125 27.535 1.00 85.62 304 TYR A O 1
ATOM 2450 N N . ASN A 1 305 ? -8.296 3.361 25.598 1.00 84.75 305 ASN A N 1
ATOM 2451 C CA . ASN A 1 305 ? -9.559 2.862 26.143 1.00 84.75 305 ASN A CA 1
ATOM 2452 C C . ASN A 1 305 ? -9.490 1.374 26.510 1.00 84.75 305 ASN A C 1
ATOM 2454 O O . ASN A 1 305 ? -10.097 0.974 27.506 1.00 84.75 305 ASN A O 1
ATOM 2458 N N . PHE A 1 306 ? -8.742 0.571 25.755 1.00 83.19 306 PHE A N 1
ATOM 2459 C CA . PHE A 1 306 ? -8.509 -0.835 26.067 1.00 83.19 306 PHE A CA 1
ATOM 2460 C C . PHE A 1 306 ? -7.690 -1.008 27.353 1.00 83.19 306 PHE A C 1
ATOM 2462 O O . PHE A 1 306 ? -8.085 -1.779 28.226 1.00 83.19 306 PHE A O 1
ATOM 2469 N N . LEU A 1 307 ? -6.630 -0.218 27.543 1.00 83.50 307 LEU A N 1
ATOM 2470 C CA . LEU A 1 307 ? -5.829 -0.199 28.771 1.00 83.50 307 LEU A CA 1
ATOM 2471 C C . LEU A 1 307 ? -6.641 0.270 29.987 1.00 83.50 307 LEU A C 1
ATOM 2473 O O . LEU A 1 307 ? -6.535 -0.304 31.075 1.00 83.50 307 LEU A O 1
ATOM 2477 N N . LEU A 1 308 ? -7.502 1.281 29.826 1.00 81.88 308 LEU A N 1
ATOM 2478 C CA . LEU A 1 308 ? -8.425 1.705 30.886 1.00 81.88 308 LEU A CA 1
ATOM 2479 C C . LEU A 1 308 ? -9.439 0.611 31.257 1.00 81.88 308 LEU A C 1
ATOM 2481 O O . LEU A 1 308 ? -9.801 0.467 32.428 1.00 81.88 308 LEU A O 1
ATOM 2485 N N . LEU A 1 309 ? -9.895 -0.170 30.275 1.00 79.25 309 LEU A N 1
ATOM 2486 C CA . LEU A 1 309 ? -10.774 -1.311 30.512 1.00 79.25 309 LEU A CA 1
ATOM 2487 C C . LEU A 1 309 ? -10.036 -2.436 31.241 1.00 79.25 309 LEU A C 1
ATOM 2489 O O . LEU A 1 309 ? -10.523 -2.907 32.267 1.00 79.25 309 LEU A O 1
ATOM 2493 N N . ALA A 1 310 ? -8.848 -2.809 30.762 1.00 78.56 310 ALA A N 1
ATOM 2494 C CA . ALA A 1 310 ? -8.018 -3.857 31.349 1.00 78.56 310 ALA A CA 1
ATOM 2495 C C . ALA A 1 310 ? -7.546 -3.520 32.773 1.00 78.56 310 ALA A C 1
ATOM 2497 O O . ALA A 1 310 ? -7.422 -4.403 33.616 1.00 78.56 310 ALA A O 1
ATOM 2498 N N . SER A 1 311 ? -7.331 -2.239 33.077 1.00 74.31 311 SER A N 1
ATOM 2499 C CA . SER A 1 311 ? -6.971 -1.777 34.424 1.00 74.31 311 SER A CA 1
ATOM 2500 C C . SER A 1 311 ? -8.158 -1.692 35.395 1.00 74.31 311 SER A C 1
ATOM 2502 O O . SER A 1 311 ? -7.956 -1.416 36.580 1.00 74.31 311 SER A O 1
ATOM 2504 N N . GLY A 1 312 ? -9.388 -1.960 34.934 1.00 69.94 312 GLY A N 1
ATOM 2505 C CA . GLY A 1 312 ? -10.594 -1.997 35.768 1.00 69.94 312 GLY A CA 1
ATOM 2506 C C . GLY A 1 312 ? -11.131 -0.620 36.170 1.00 69.94 312 GLY A C 1
ATOM 2507 O O . GLY A 1 312 ? -12.058 -0.534 36.980 1.00 69.94 312 GLY A O 1
ATOM 2508 N N . VAL A 1 313 ? -10.590 0.460 35.594 1.00 72.19 313 VAL A N 1
ATOM 2509 C CA . VAL A 1 313 ? -10.955 1.848 35.926 1.00 72.19 313 VAL A CA 1
ATOM 2510 C C . VAL A 1 313 ? -12.444 2.108 35.670 1.00 72.19 313 VAL A C 1
ATOM 2512 O O . VAL A 1 313 ? -13.106 2.744 36.488 1.00 72.19 313 VAL A O 1
ATOM 2515 N N . PHE A 1 314 ? -13.018 1.551 34.596 1.00 63.53 314 PHE A N 1
ATOM 2516 C CA . PHE A 1 314 ? -14.442 1.743 34.266 1.00 63.53 314 PHE A CA 1
ATOM 2517 C C . PHE A 1 314 ? -15.423 1.099 35.247 1.00 63.53 314 PHE A C 1
ATOM 2519 O O . PHE A 1 314 ? -16.596 1.468 35.267 1.00 63.53 314 PHE A O 1
ATOM 2526 N N . PHE A 1 315 ? -14.967 0.157 36.069 1.00 62.78 315 PHE A N 1
ATOM 2527 C CA . PHE A 1 315 ? -15.827 -0.565 37.004 1.00 62.78 315 PHE A CA 1
ATOM 2528 C C . PHE A 1 315 ? -15.721 -0.038 38.435 1.00 62.78 315 PHE A C 1
ATOM 2530 O O . PHE A 1 315 ? -16.322 -0.611 39.338 1.00 62.78 315 PHE A O 1
ATOM 2537 N N . GLY A 1 316 ? -14.954 1.037 38.661 1.00 57.84 316 GLY A N 1
ATOM 2538 C CA . GLY A 1 316 ? -14.707 1.566 40.005 1.00 57.84 316 GLY A CA 1
ATOM 2539 C C . GLY A 1 316 ? -13.958 0.587 40.917 1.00 57.84 316 GLY A C 1
ATOM 2540 O O . GLY A 1 316 ? -13.887 0.815 42.120 1.00 57.84 316 GLY A O 1
ATOM 2541 N N . LEU A 1 317 ? -13.392 -0.486 40.346 1.00 53.19 317 LEU A N 1
ATOM 2542 C CA . LEU A 1 317 ? -12.641 -1.533 41.046 1.00 53.19 317 LEU A CA 1
ATOM 2543 C C . LEU A 1 317 ? -11.349 -1.001 41.673 1.00 53.19 317 LEU A C 1
ATOM 2545 O O . LEU A 1 317 ? -10.820 -1.591 42.609 1.00 53.19 317 LEU A O 1
ATOM 2549 N N . VAL A 1 318 ? -10.835 0.114 41.152 1.00 53.59 318 VAL A N 1
ATOM 2550 C CA . VAL A 1 318 ? -9.568 0.701 41.573 1.00 53.59 318 VAL A CA 1
ATOM 2551 C C . VAL A 1 318 ? -9.730 2.220 41.649 1.00 53.59 318 VAL A C 1
ATOM 2553 O O . VAL A 1 318 ? -9.805 2.902 40.633 1.00 53.59 318 VAL A O 1
ATOM 2556 N N . LYS A 1 319 ? -9.756 2.765 42.869 1.00 56.53 319 LYS A N 1
ATOM 2557 C CA . LYS A 1 319 ? -9.736 4.214 43.159 1.00 56.53 319 LYS A CA 1
ATOM 2558 C C . LYS A 1 319 ? -8.309 4.793 43.122 1.00 56.53 319 LYS A C 1
ATOM 2560 O O . LYS A 1 319 ? -8.007 5.756 43.820 1.00 56.53 319 LYS A O 1
ATOM 2565 N N . ASP A 1 320 ? -7.405 4.163 42.374 1.00 64.06 320 ASP A N 1
ATOM 2566 C CA . ASP A 1 320 ? -5.972 4.448 42.438 1.00 64.06 320 ASP A CA 1
ATOM 2567 C C . ASP A 1 320 ? -5.542 5.341 41.271 1.00 64.06 320 ASP A C 1
ATOM 2569 O O . ASP A 1 320 ? -5.386 4.898 40.128 1.00 64.06 320 ASP A O 1
ATOM 2573 N N . ASN A 1 321 ? -5.343 6.622 41.585 1.00 71.50 321 ASN A N 1
ATOM 2574 C CA . ASN A 1 321 ? -4.954 7.667 40.638 1.00 71.50 321 ASN A CA 1
ATOM 2575 C C . ASN A 1 321 ? -3.634 7.330 39.909 1.00 71.50 321 ASN A C 1
ATOM 2577 O O . ASN A 1 321 ? -3.408 7.767 38.782 1.00 71.50 321 ASN A O 1
ATOM 2581 N N . LYS A 1 322 ? -2.778 6.494 40.521 1.00 78.94 322 LYS A N 1
ATOM 2582 C CA . LYS A 1 322 ? -1.486 6.076 39.957 1.00 78.94 322 LYS A CA 1
ATOM 2583 C C . LYS A 1 322 ? -1.631 5.188 38.720 1.00 78.94 322 LYS A C 1
ATOM 2585 O O . LYS A 1 322 ? -0.875 5.353 37.768 1.00 78.94 322 LYS A O 1
ATOM 2590 N N . ARG A 1 323 ? -2.606 4.269 38.699 1.00 73.38 323 ARG A N 1
ATOM 2591 C CA . ARG A 1 323 ? -2.831 3.384 37.538 1.00 73.38 323 ARG A CA 1
ATOM 2592 C C . ARG A 1 323 ? -3.376 4.153 36.341 1.00 73.38 323 ARG A C 1
ATOM 2594 O O . ARG A 1 323 ? -2.947 3.914 35.219 1.00 73.38 323 ARG A O 1
ATOM 2601 N N . HIS A 1 324 ? -4.274 5.105 36.589 1.00 76.75 324 HIS A N 1
ATOM 2602 C CA . HIS A 1 324 ? -4.787 5.993 35.548 1.00 76.75 324 HIS A CA 1
ATOM 2603 C C . HIS A 1 324 ? -3.666 6.841 34.931 1.00 76.75 324 HIS A C 1
ATOM 2605 O O . HIS A 1 324 ? -3.548 6.906 33.709 1.00 76.75 324 HIS A O 1
ATOM 2611 N N . LEU A 1 325 ? -2.803 7.426 35.770 1.00 80.69 325 LEU A N 1
ATOM 2612 C CA . LEU A 1 325 ? -1.640 8.190 35.316 1.00 80.69 325 LEU A CA 1
ATOM 2613 C C . LEU A 1 325 ? -0.681 7.334 34.472 1.00 80.69 325 LEU A C 1
ATOM 2615 O O . LEU A 1 325 ? -0.218 7.785 33.431 1.00 80.69 325 LEU A O 1
ATOM 2619 N N . LEU A 1 326 ? -0.421 6.087 34.876 1.00 81.38 326 LEU A N 1
ATOM 2620 C CA . LEU A 1 326 ? 0.427 5.164 34.114 1.00 81.38 326 LEU A CA 1
ATOM 2621 C C . LEU A 1 326 ? -0.155 4.858 32.724 1.00 81.38 326 LEU A C 1
ATOM 2623 O O . LEU A 1 326 ? 0.573 4.916 31.738 1.00 81.38 326 LEU A O 1
ATOM 2627 N N . VAL A 1 327 ? -1.466 4.610 32.622 1.00 83.44 327 VAL A N 1
ATOM 2628 C CA . VAL A 1 327 ? -2.141 4.410 31.325 1.00 83.44 327 VAL A CA 1
ATOM 2629 C C . VAL A 1 327 ? -2.037 5.658 30.439 1.00 83.44 327 VAL A C 1
ATOM 2631 O O . VAL A 1 327 ? -1.804 5.532 29.235 1.00 83.44 327 VAL A O 1
ATOM 2634 N N . GLN A 1 328 ? -2.165 6.857 31.018 1.00 82.75 328 GLN A N 1
ATOM 2635 C CA . GLN A 1 328 ? -1.990 8.119 30.290 1.00 82.75 328 GLN A CA 1
ATOM 2636 C C . GLN A 1 328 ? -0.561 8.296 29.769 1.00 82.75 328 GLN A C 1
ATOM 2638 O O . GLN A 1 328 ? -0.393 8.691 28.619 1.00 82.75 328 GLN A O 1
ATOM 2643 N N . ILE A 1 329 ? 0.452 7.979 30.582 1.00 84.06 329 ILE A N 1
ATOM 2644 C CA . ILE A 1 329 ? 1.862 8.066 30.178 1.00 84.06 329 ILE A CA 1
ATOM 2645 C C . ILE A 1 329 ? 2.149 7.090 29.035 1.00 84.06 329 ILE A C 1
ATOM 2647 O O . ILE A 1 329 ? 2.657 7.518 28.005 1.00 84.06 329 ILE A O 1
ATOM 2651 N N . ILE A 1 330 ? 1.762 5.816 29.174 1.00 84.06 330 ILE A N 1
ATOM 2652 C CA . ILE A 1 330 ? 1.966 4.798 28.127 1.00 84.06 330 ILE A CA 1
ATOM 2653 C C . ILE A 1 330 ? 1.286 5.222 26.823 1.00 84.06 330 ILE A C 1
ATOM 2655 O O . ILE A 1 330 ? 1.893 5.171 25.761 1.00 84.06 330 ILE A O 1
ATOM 2659 N N . SER A 1 331 ? 0.043 5.701 26.895 1.00 83.75 331 SER A N 1
ATOM 2660 C CA . SER A 1 331 ? -0.688 6.124 25.694 1.00 83.75 331 SER A CA 1
ATOM 2661 C C . SER A 1 331 ? -0.097 7.386 25.062 1.00 83.75 331 SER A C 1
ATOM 2663 O O . SER A 1 331 ? -0.134 7.530 23.845 1.00 83.75 331 SER A O 1
ATOM 2665 N N . GLY A 1 332 ? 0.460 8.296 25.868 1.00 76.50 332 GLY A N 1
ATOM 2666 C CA . GLY A 1 332 ? 1.178 9.471 25.376 1.00 76.50 332 GLY A CA 1
ATOM 2667 C C . GLY A 1 332 ? 2.494 9.117 24.680 1.00 76.50 332 GLY A C 1
ATOM 2668 O O . GLY A 1 332 ? 2.815 9.731 23.666 1.00 76.50 332 GLY A O 1
ATOM 2669 N N . ILE A 1 333 ? 3.219 8.115 25.189 1.00 83.81 333 ILE A N 1
ATOM 2670 C CA . ILE A 1 333 ? 4.433 7.577 24.556 1.00 83.81 333 ILE A CA 1
ATOM 2671 C C . ILE A 1 333 ? 4.080 6.915 23.219 1.00 83.81 333 ILE A C 1
ATOM 2673 O O . ILE A 1 333 ? 4.625 7.319 22.198 1.00 83.81 333 ILE A O 1
ATOM 2677 N N . LEU A 1 334 ? 3.077 6.031 23.198 1.00 82.19 334 LEU A N 1
ATOM 2678 C CA . LEU A 1 334 ? 2.607 5.387 21.964 1.00 82.19 334 LEU A CA 1
ATOM 2679 C C . LEU A 1 334 ? 2.143 6.397 20.913 1.00 82.19 334 LEU A C 1
ATOM 2681 O O . LEU A 1 334 ? 2.399 6.227 19.728 1.00 82.19 334 LEU A O 1
ATOM 2685 N N . LEU A 1 335 ? 1.447 7.461 21.329 1.00 81.19 335 LEU A N 1
ATOM 2686 C CA . LEU A 1 335 ? 1.054 8.529 20.410 1.00 81.19 335 LEU A CA 1
ATOM 2687 C C . LEU A 1 335 ? 2.277 9.181 19.765 1.00 81.19 335 LEU A C 1
ATOM 2689 O O . LEU A 1 335 ? 2.270 9.449 18.569 1.00 81.19 335 LEU A O 1
ATOM 2693 N N . LEU A 1 336 ? 3.312 9.455 20.561 1.00 77.94 336 LEU A N 1
ATOM 2694 C CA . LEU A 1 336 ? 4.548 10.041 20.063 1.00 77.94 336 LEU A CA 1
ATOM 2695 C C . LEU A 1 336 ? 5.262 9.086 19.097 1.00 77.94 336 LEU A C 1
ATOM 2697 O O . LEU A 1 336 ? 5.709 9.531 18.047 1.00 77.94 336 LEU A O 1
ATOM 2701 N N . GLU A 1 337 ? 5.324 7.794 19.416 1.00 81.06 337 GLU A N 1
ATOM 2702 C CA . GLU A 1 337 ? 5.921 6.760 18.562 1.00 81.06 337 GLU A CA 1
ATOM 2703 C C . GLU A 1 337 ? 5.185 6.618 17.229 1.00 81.06 337 GLU A C 1
ATOM 2705 O O . GLU A 1 337 ? 5.833 6.637 16.185 1.00 81.06 337 GLU A O 1
ATOM 2710 N N . PHE A 1 338 ? 3.848 6.572 17.236 1.00 77.12 338 PHE A N 1
ATOM 2711 C CA . PHE A 1 338 ? 3.057 6.556 16.003 1.00 77.12 338 PHE A CA 1
ATOM 2712 C C . PHE A 1 338 ? 3.247 7.828 15.174 1.00 77.12 338 PHE A C 1
ATOM 2714 O O . PHE A 1 338 ? 3.379 7.745 13.961 1.00 77.12 338 PHE A O 1
ATOM 2721 N N . LEU A 1 339 ? 3.330 9.004 15.803 1.00 75.81 339 LEU A N 1
ATOM 2722 C CA . LEU A 1 339 ? 3.605 10.248 15.078 1.00 75.81 339 LEU A CA 1
ATOM 2723 C C . LEU A 1 339 ? 5.009 10.264 14.456 1.00 75.81 339 LEU A C 1
ATOM 2725 O O . LEU A 1 339 ? 5.178 10.783 13.355 1.00 75.81 339 LEU A O 1
ATOM 2729 N N . ILE A 1 340 ? 6.018 9.719 15.145 1.00 74.38 340 ILE A N 1
ATOM 2730 C CA . ILE A 1 340 ? 7.371 9.568 14.588 1.00 74.38 340 ILE A CA 1
ATOM 2731 C C . ILE A 1 340 ? 7.335 8.583 13.417 1.00 74.38 340 ILE A C 1
ATOM 2733 O O . ILE A 1 340 ? 7.890 8.880 12.362 1.00 74.38 340 ILE A O 1
ATOM 2737 N N . TYR A 1 341 ? 6.633 7.461 13.578 1.00 73.75 341 TYR A N 1
ATOM 2738 C CA . TYR A 1 341 ? 6.453 6.469 12.527 1.00 73.75 341 TYR A CA 1
ATOM 2739 C C . TYR A 1 341 ? 5.767 7.054 11.291 1.00 73.75 341 TYR A C 1
ATOM 2741 O O . TYR A 1 341 ? 6.306 6.911 10.202 1.00 73.75 341 TYR A O 1
ATOM 2749 N N . ASP A 1 342 ? 4.668 7.797 11.447 1.00 70.81 342 ASP A N 1
ATOM 2750 C CA . ASP A 1 342 ? 3.977 8.461 10.334 1.00 70.81 342 ASP A CA 1
ATOM 2751 C C . ASP A 1 342 ? 4.912 9.427 9.585 1.00 70.81 342 ASP A C 1
ATOM 2753 O O . ASP A 1 342 ? 4.873 9.534 8.357 1.00 70.81 342 ASP A O 1
ATOM 2757 N N . VAL A 1 343 ? 5.783 10.141 10.312 1.00 67.94 343 VAL A N 1
ATOM 2758 C CA . VAL A 1 343 ? 6.782 11.035 9.710 1.00 67.94 343 VAL A CA 1
ATOM 2759 C C . VAL A 1 343 ? 7.859 10.242 8.966 1.00 67.94 343 VAL A C 1
ATOM 2761 O O . VAL A 1 343 ? 8.251 10.653 7.873 1.00 67.94 343 VAL A O 1
ATOM 2764 N N . ASP A 1 344 ? 8.325 9.118 9.501 1.00 64.69 344 ASP A N 1
ATOM 2765 C CA . ASP A 1 344 ? 9.362 8.294 8.871 1.00 64.69 344 ASP A CA 1
ATOM 2766 C C . ASP A 1 344 ? 8.832 7.475 7.683 1.00 64.69 344 ASP A C 1
ATOM 2768 O O . ASP A 1 344 ? 9.502 7.388 6.652 1.00 64.69 344 ASP A O 1
ATOM 2772 N N . GLU A 1 345 ? 7.615 6.939 7.769 1.00 61.66 345 GLU A N 1
ATOM 2773 C CA . GLU A 1 345 ? 6.894 6.312 6.655 1.00 61.66 345 GLU A CA 1
ATOM 2774 C C . GLU A 1 345 ? 6.614 7.341 5.552 1.00 61.66 345 GLU A C 1
ATOM 2776 O O . GLU A 1 345 ? 6.698 7.040 4.360 1.00 61.66 345 GLU A O 1
ATOM 2781 N N . SER A 1 346 ? 6.357 8.602 5.924 1.00 53.53 346 SER A N 1
ATOM 2782 C CA . SER A 1 346 ? 6.121 9.643 4.926 1.00 53.53 346 SER A CA 1
ATOM 2783 C C . SER A 1 346 ? 7.344 9.955 4.059 1.00 53.53 346 SER A C 1
ATOM 2785 O O . SER A 1 346 ? 7.172 10.409 2.926 1.00 53.53 346 SER A O 1
ATOM 2787 N N . ARG A 1 347 ? 8.560 9.663 4.546 1.00 44.56 347 ARG A N 1
ATOM 2788 C CA . ARG A 1 347 ? 9.818 9.870 3.822 1.00 44.56 347 ARG A CA 1
ATOM 2789 C C . ARG A 1 347 ? 10.140 8.641 2.971 1.00 44.56 347 ARG A C 1
ATOM 2791 O O . ARG A 1 347 ? 10.546 7.606 3.485 1.00 44.56 347 ARG A O 1
ATOM 2798 N N . VAL A 1 348 ? 10.087 8.815 1.649 1.00 39.75 348 VAL A N 1
ATOM 2799 C CA . VAL A 1 348 ? 10.444 7.827 0.599 1.00 39.75 348 VAL A CA 1
ATOM 2800 C C . VAL A 1 348 ? 11.777 7.089 0.861 1.00 39.75 348 VAL A C 1
ATOM 2802 O O . VAL A 1 348 ? 11.959 5.950 0.445 1.00 39.75 348 VAL A O 1
ATOM 2805 N N . TYR A 1 349 ? 12.701 7.685 1.621 1.00 32.00 349 TYR A N 1
ATOM 2806 C CA . TYR A 1 349 ? 13.988 7.081 1.985 1.00 32.00 349 TYR A CA 1
ATOM 2807 C C . TYR A 1 349 ? 13.940 5.978 3.061 1.00 32.00 349 TYR A C 1
ATOM 2809 O O . TYR A 1 349 ? 14.961 5.324 3.285 1.00 32.00 349 TYR A O 1
ATOM 2817 N N . SER A 1 350 ? 12.811 5.746 3.736 1.00 30.23 350 SER A N 1
ATOM 2818 C CA . SER A 1 350 ? 12.740 4.772 4.835 1.00 30.23 350 SER A CA 1
ATOM 2819 C C . SER A 1 350 ? 12.497 3.325 4.373 1.00 30.23 350 SER A C 1
ATOM 2821 O O . SER A 1 350 ? 12.977 2.397 5.031 1.00 30.23 350 SER A O 1
ATOM 2823 N N . LEU A 1 351 ? 11.886 3.143 3.194 1.00 36.59 351 LEU A N 1
ATOM 2824 C CA . LEU A 1 351 ? 11.731 1.854 2.499 1.00 36.59 351 LEU A CA 1
ATOM 2825 C C . LEU A 1 351 ? 13.065 1.332 1.935 1.00 36.59 351 LEU A C 1
ATOM 2827 O O . LEU A 1 351 ? 13.350 0.142 2.020 1.00 36.59 351 LEU A O 1
ATOM 2831 N N . LEU A 1 352 ? 13.933 2.225 1.446 1.00 33.94 352 LEU A N 1
ATOM 2832 C CA . LEU A 1 352 ? 15.205 1.862 0.798 1.00 33.94 352 LEU A CA 1
ATOM 2833 C C . LEU A 1 352 ? 16.378 1.619 1.769 1.00 33.94 352 LEU A C 1
ATOM 2835 O O . LEU A 1 352 ? 17.386 1.039 1.372 1.00 33.94 352 LEU A O 1
ATOM 2839 N N . ARG A 1 353 ? 16.288 2.051 3.037 1.00 35.12 353 ARG A N 1
ATOM 2840 C CA . ARG A 1 353 ? 17.360 1.870 4.048 1.00 35.12 353 ARG A CA 1
ATOM 2841 C C . ARG A 1 353 ? 16.984 0.998 5.246 1.00 35.12 353 ARG A C 1
ATOM 2843 O O . ARG A 1 353 ? 17.798 0.852 6.155 1.00 35.12 353 ARG A O 1
ATOM 2850 N N . GLY A 1 354 ? 15.771 0.446 5.294 1.00 41.28 354 GLY A N 1
ATOM 2851 C CA . GLY A 1 354 ? 15.343 -0.449 6.378 1.00 41.28 354 GLY A CA 1
ATOM 2852 C C . GLY A 1 354 ? 15.221 0.204 7.767 1.00 41.28 354 GLY A C 1
ATOM 2853 O O . GLY A 1 354 ? 14.990 -0.495 8.749 1.00 41.28 354 GLY A O 1
ATOM 2854 N N . GLN A 1 355 ? 15.343 1.534 7.884 1.00 44.41 355 GLN A N 1
ATOM 2855 C CA . GLN A 1 355 ? 15.193 2.242 9.164 1.00 44.41 355 GLN A CA 1
ATOM 2856 C C . GLN A 1 355 ? 13.727 2.307 9.625 1.00 44.41 355 GLN A C 1
ATOM 2858 O O . GLN A 1 355 ? 13.466 2.087 10.807 1.00 44.41 355 GLN A O 1
ATOM 2863 N N . ALA A 1 356 ? 12.764 2.484 8.706 1.00 50.12 356 ALA A N 1
ATOM 2864 C CA . ALA A 1 356 ? 11.339 2.345 9.040 1.00 50.12 356 ALA A CA 1
ATOM 2865 C C . ALA A 1 356 ? 10.983 0.919 9.480 1.00 50.12 356 ALA A C 1
ATOM 2867 O O . ALA A 1 356 ? 10.086 0.734 10.298 1.00 50.12 356 ALA A O 1
ATOM 2868 N N . PHE A 1 357 ? 11.728 -0.084 9.007 1.00 58.31 357 PHE A N 1
ATOM 2869 C CA . PHE A 1 357 ? 11.542 -1.479 9.397 1.00 58.31 357 PHE A CA 1
ATOM 2870 C C . PHE A 1 357 ? 11.830 -1.703 10.889 1.00 58.31 357 PHE A C 1
ATOM 2872 O O . PHE A 1 357 ? 11.110 -2.453 11.542 1.00 58.31 357 PHE A O 1
ATOM 2879 N N . PHE A 1 358 ? 12.840 -1.035 11.462 1.00 65.44 358 PHE A N 1
ATOM 2880 C CA . PHE A 1 358 ? 13.150 -1.172 12.890 1.00 65.44 358 PHE A CA 1
ATOM 2881 C C . PHE A 1 358 ? 12.068 -0.549 13.780 1.00 65.44 358 PHE A C 1
ATOM 2883 O O . PHE A 1 358 ? 11.584 -1.215 14.693 1.00 65.44 358 PHE A O 1
ATOM 2890 N N . LEU A 1 359 ? 11.661 0.696 13.498 1.00 67.19 359 LEU A N 1
ATOM 2891 C CA . LEU A 1 359 ? 10.634 1.385 14.286 1.00 67.19 359 LEU A CA 1
ATOM 2892 C C . LEU A 1 359 ? 9.264 0.703 14.145 1.00 67.19 359 LEU A C 1
ATOM 2894 O O . LEU A 1 359 ? 8.583 0.498 15.145 1.00 67.19 359 LEU A O 1
ATOM 2898 N N . SER A 1 360 ? 8.901 0.271 12.931 1.00 65.75 360 SER A N 1
ATOM 2899 C CA . SER A 1 360 ? 7.685 -0.518 12.687 1.00 65.75 360 SER A CA 1
ATOM 2900 C C . SER A 1 360 ? 7.676 -1.811 13.507 1.00 65.75 360 SER A C 1
ATOM 2902 O O . SER A 1 360 ? 6.701 -2.102 14.200 1.00 65.75 360 SER A O 1
ATOM 2904 N N . ASN A 1 361 ? 8.788 -2.558 13.497 1.00 71.44 361 ASN A N 1
ATOM 2905 C CA . ASN A 1 361 ? 8.919 -3.790 14.271 1.00 71.44 361 ASN A CA 1
ATOM 2906 C C . ASN A 1 361 ? 8.850 -3.533 15.781 1.00 71.44 361 ASN A C 1
ATOM 2908 O O . ASN A 1 361 ? 8.205 -4.300 16.492 1.00 71.44 361 ASN A O 1
ATOM 2912 N N . LEU A 1 362 ? 9.487 -2.467 16.277 1.00 75.50 362 LEU A N 1
ATOM 2913 C CA . LEU A 1 362 ? 9.437 -2.090 17.692 1.00 75.50 362 LEU A CA 1
ATOM 2914 C C . LEU A 1 362 ? 7.993 -1.826 18.137 1.00 75.50 362 LEU A C 1
ATOM 2916 O O . LEU A 1 362 ? 7.517 -2.488 19.060 1.00 75.50 362 LEU A O 1
ATOM 2920 N N . ILE A 1 363 ? 7.283 -0.948 17.418 1.00 73.62 363 ILE A N 1
ATOM 2921 C CA . ILE A 1 363 ? 5.873 -0.628 17.679 1.00 73.62 363 ILE A CA 1
ATOM 2922 C C . ILE A 1 363 ? 5.027 -1.906 17.628 1.00 73.62 363 ILE A C 1
ATOM 2924 O O . ILE A 1 363 ? 4.201 -2.149 18.505 1.00 73.62 363 ILE A O 1
ATOM 2928 N N . TYR A 1 364 ? 5.252 -2.772 16.637 1.00 73.38 364 TYR A N 1
ATOM 2929 C CA . TYR A 1 364 ? 4.538 -4.042 16.518 1.00 73.38 364 TYR A CA 1
ATOM 2930 C C . TYR A 1 364 ? 4.732 -4.950 17.745 1.00 73.38 364 TYR A C 1
ATOM 2932 O O . TYR A 1 364 ? 3.752 -5.458 18.301 1.00 73.38 364 TYR A O 1
ATOM 2940 N N . TYR A 1 365 ? 5.971 -5.132 18.213 1.00 75.88 365 TYR A N 1
ATOM 2941 C CA . TYR A 1 365 ? 6.247 -5.938 19.405 1.00 75.88 365 TYR A CA 1
ATOM 2942 C C . TYR A 1 365 ? 5.653 -5.322 20.676 1.00 75.88 365 TYR A C 1
ATOM 2944 O O . TYR A 1 365 ? 5.094 -6.048 21.502 1.00 75.88 365 TYR A O 1
ATOM 2952 N N . GLU A 1 366 ? 5.713 -4.001 20.830 1.00 78.19 366 GLU A N 1
ATOM 2953 C CA . GLU A 1 366 ? 5.097 -3.293 21.956 1.00 78.19 366 GLU A CA 1
ATOM 2954 C C . GLU A 1 366 ? 3.579 -3.472 21.978 1.00 78.19 366 GLU A C 1
ATOM 2956 O O . GLU A 1 366 ? 3.010 -3.786 23.027 1.00 78.19 366 GLU A O 1
ATOM 2961 N N . LEU A 1 367 ? 2.919 -3.374 20.820 1.00 74.19 367 LEU A N 1
ATOM 2962 C CA . LEU A 1 367 ? 1.487 -3.638 20.690 1.00 74.19 367 LEU A CA 1
ATOM 2963 C C . LEU A 1 367 ? 1.130 -5.075 21.078 1.00 74.19 367 LEU A C 1
ATOM 2965 O O . LEU A 1 367 ? 0.145 -5.280 21.791 1.00 74.19 367 LEU A O 1
ATOM 2969 N N . ILE A 1 368 ? 1.934 -6.067 20.676 1.00 75.25 368 ILE A N 1
ATOM 2970 C CA . ILE A 1 368 ? 1.741 -7.464 21.095 1.00 75.25 368 ILE A CA 1
ATOM 2971 C C . ILE A 1 368 ? 1.860 -7.589 22.614 1.00 75.25 368 ILE A C 1
ATOM 2973 O O . ILE A 1 368 ? 0.991 -8.188 23.251 1.00 75.25 368 ILE A O 1
ATOM 2977 N N . ILE A 1 369 ? 2.910 -7.024 23.213 1.00 77.00 369 ILE A N 1
ATOM 2978 C CA . ILE A 1 369 ? 3.140 -7.097 24.661 1.00 77.00 369 ILE A CA 1
ATOM 2979 C C . ILE A 1 369 ? 1.977 -6.445 25.413 1.00 77.00 369 ILE A C 1
ATOM 2981 O O . ILE A 1 369 ? 1.417 -7.048 26.332 1.00 77.00 369 ILE A O 1
ATOM 2985 N N . LEU A 1 370 ? 1.558 -5.249 24.998 1.00 78.31 370 LEU A N 1
ATOM 2986 C CA . LEU A 1 370 ? 0.426 -4.537 25.588 1.00 78.31 370 LEU A CA 1
ATOM 2987 C C . LEU A 1 370 ? -0.877 -5.318 25.440 1.00 78.31 370 LEU A C 1
ATOM 2989 O O . LEU A 1 370 ? -1.659 -5.386 26.393 1.00 78.31 370 LEU A O 1
ATOM 2993 N N . PHE A 1 371 ? -1.109 -5.939 24.284 1.00 76.25 371 PHE A N 1
ATOM 2994 C CA . PHE A 1 371 ? -2.275 -6.781 24.052 1.00 76.25 371 PHE A CA 1
ATOM 2995 C C . PHE A 1 371 ? -2.284 -8.004 24.975 1.00 76.25 371 PHE A C 1
ATOM 2997 O O . PHE A 1 371 ? -3.295 -8.272 25.630 1.00 76.25 371 PHE A O 1
ATOM 3004 N N . MET A 1 372 ? -1.156 -8.708 25.094 1.00 76.62 372 MET A N 1
ATOM 3005 C CA . MET A 1 372 ? -1.014 -9.877 25.967 1.00 76.62 372 MET A CA 1
ATOM 3006 C C . MET A 1 372 ? -1.217 -9.508 27.441 1.00 76.62 372 MET A C 1
ATOM 3008 O O . MET A 1 372 ? -2.000 -10.157 28.137 1.00 76.62 372 MET A O 1
ATOM 3012 N N . LEU A 1 373 ? -0.587 -8.424 27.906 1.00 76.81 373 LEU A N 1
ATOM 3013 C CA . LEU A 1 373 ? -0.731 -7.923 29.276 1.00 76.81 373 LEU A CA 1
ATOM 3014 C C . LEU A 1 373 ? -2.171 -7.502 29.582 1.00 76.81 373 LEU A C 1
ATOM 3016 O O . LEU A 1 373 ? -2.721 -7.849 30.628 1.00 76.81 373 LEU A O 1
ATOM 3020 N N . SER A 1 374 ? -2.808 -6.783 28.663 1.00 74.94 374 SER A N 1
ATOM 3021 C CA . SER A 1 374 ? -4.188 -6.323 28.830 1.00 74.94 374 SER A CA 1
ATOM 3022 C C . SER A 1 374 ? -5.180 -7.483 28.828 1.00 74.94 374 SER A C 1
ATOM 3024 O O . SER A 1 374 ? -6.111 -7.500 29.633 1.00 74.94 374 SER A O 1
ATOM 3026 N N . THR A 1 375 ? -4.961 -8.483 27.973 1.00 76.19 375 THR A N 1
ATOM 3027 C CA . THR A 1 375 ? -5.789 -9.693 27.915 1.00 76.19 375 THR A CA 1
ATOM 3028 C C . THR A 1 375 ? -5.639 -10.517 29.190 1.00 76.19 375 THR A C 1
ATOM 3030 O O . THR A 1 375 ? -6.641 -10.929 29.771 1.00 76.19 375 THR A O 1
ATOM 3033 N N . TYR A 1 376 ? -4.414 -10.692 29.692 1.00 76.25 376 TYR A N 1
ATOM 3034 C CA . TYR A 1 376 ? -4.164 -11.338 30.981 1.00 76.25 376 TYR A CA 1
ATOM 3035 C C . TYR A 1 376 ? -4.870 -10.610 32.139 1.00 76.25 376 TYR A C 1
ATOM 3037 O O . TYR A 1 376 ? -5.542 -11.237 32.966 1.00 76.25 376 TYR A O 1
ATOM 3045 N N . CYS A 1 377 ? -4.796 -9.277 32.172 1.00 74.31 377 CYS A N 1
ATOM 3046 C CA . CYS A 1 377 ? -5.523 -8.453 33.138 1.00 74.31 377 CYS A CA 1
ATOM 3047 C C . CYS A 1 377 ? -7.048 -8.624 33.015 1.00 74.31 377 CYS A C 1
ATOM 3049 O O . CYS A 1 377 ? -7.729 -8.810 34.019 1.00 74.31 377 CYS A O 1
ATOM 3051 N N . LEU A 1 378 ? -7.599 -8.646 31.799 1.00 72.81 378 LEU A N 1
ATOM 3052 C CA . LEU A 1 378 ? -9.032 -8.870 31.582 1.00 72.81 378 LEU A CA 1
ATOM 3053 C C . LEU A 1 378 ? -9.479 -10.256 32.060 1.00 72.81 378 LEU A C 1
ATOM 3055 O O . LEU A 1 378 ? -10.475 -10.362 32.776 1.00 72.81 378 LEU A O 1
ATOM 3059 N N . VAL A 1 379 ? -8.736 -11.311 31.710 1.00 74.94 379 VAL A N 1
ATOM 3060 C CA . VAL A 1 379 ? -9.038 -12.695 32.110 1.00 74.94 379 VAL A CA 1
ATOM 3061 C C . VAL A 1 379 ? -8.960 -12.854 33.628 1.00 74.94 379 VAL A C 1
ATOM 3063 O O . VAL A 1 379 ? -9.863 -13.431 34.233 1.00 74.94 379 VAL A O 1
ATOM 3066 N N . SER A 1 380 ? -7.939 -12.284 34.270 1.00 72.06 380 SER A N 1
ATOM 3067 C CA . SER A 1 380 ? -7.807 -12.307 35.734 1.00 72.06 380 SER A CA 1
ATOM 3068 C C . SER A 1 380 ? -8.895 -11.502 36.460 1.00 72.06 380 SER A C 1
ATOM 3070 O O . SER A 1 380 ? -9.176 -11.776 37.627 1.00 72.06 380 SER A O 1
ATOM 3072 N N . MET A 1 381 ? -9.581 -10.577 35.777 1.00 64.69 381 MET A N 1
ATOM 3073 C CA . MET A 1 381 ? -10.754 -9.874 36.309 1.00 64.69 381 MET A CA 1
ATOM 3074 C C . MET A 1 381 ? -12.079 -10.641 36.146 1.00 64.69 381 MET A C 1
ATOM 3076 O O . MET A 1 381 ? -13.030 -10.348 36.874 1.00 64.69 381 MET A O 1
ATOM 3080 N N . VAL A 1 382 ? -12.172 -11.652 35.269 1.00 66.06 382 VAL A N 1
ATOM 3081 C CA . VAL A 1 382 ? -13.398 -12.462 35.050 1.00 66.06 382 VAL A CA 1
ATOM 3082 C C . VAL A 1 382 ? -13.987 -13.062 36.342 1.00 66.06 382 VAL A C 1
ATOM 3084 O O . VAL A 1 382 ? -15.203 -12.951 36.542 1.00 66.06 382 VAL A O 1
ATOM 3087 N N . PRO A 1 383 ? -13.195 -13.644 37.268 1.00 58.06 383 PRO A N 1
ATOM 3088 C CA . PRO A 1 383 ? -13.714 -14.133 38.546 1.00 58.06 383 PRO A CA 1
ATOM 3089 C C . PRO A 1 383 ? -14.319 -13.006 39.391 1.00 58.06 383 PRO A C 1
ATOM 3091 O O . PRO A 1 383 ? -15.347 -13.192 40.039 1.00 58.06 383 PRO A O 1
ATOM 3094 N N . MET A 1 384 ? -13.718 -11.816 39.340 1.00 55.94 384 MET A N 1
ATOM 3095 C CA . MET A 1 384 ? -14.143 -10.636 40.090 1.00 55.94 384 MET A CA 1
ATOM 3096 C C . MET A 1 384 ? -15.477 -10.085 39.557 1.00 55.94 384 MET A C 1
ATOM 3098 O O . MET A 1 384 ? -16.368 -9.759 40.344 1.00 55.94 384 MET A O 1
ATOM 3102 N N . PHE A 1 385 ? -15.675 -10.091 38.232 1.00 55.66 385 PHE A N 1
ATOM 3103 C CA . PHE A 1 385 ? -16.962 -9.765 37.607 1.00 55.66 385 PHE A CA 1
ATOM 3104 C C . PHE A 1 385 ? -18.077 -10.719 38.036 1.00 55.66 385 PHE A C 1
ATOM 3106 O O . PHE A 1 385 ? -19.180 -10.268 38.344 1.00 55.66 385 PHE A O 1
ATOM 3113 N N . LYS A 1 386 ? -17.790 -12.025 38.113 1.00 53.84 386 LYS A N 1
ATOM 3114 C CA . LYS A 1 386 ? -18.758 -13.044 38.553 1.00 53.84 386 LYS A CA 1
ATOM 3115 C C . LYS A 1 386 ? -19.205 -12.817 40.004 1.00 53.84 386 LYS A C 1
ATOM 3117 O O . LYS A 1 386 ? -20.379 -13.003 40.324 1.00 53.84 386 LYS A O 1
ATOM 3122 N N . THR A 1 387 ? -18.293 -12.360 40.859 1.00 51.97 387 THR A N 1
ATOM 3123 C CA . THR A 1 387 ? -18.560 -12.038 42.269 1.00 51.97 387 THR A CA 1
ATOM 3124 C C . THR A 1 387 ? -19.360 -10.741 42.423 1.00 51.97 387 THR A C 1
ATOM 3126 O O . THR A 1 387 ? -20.346 -10.724 43.155 1.00 51.97 387 THR A O 1
ATOM 3129 N N . ILE A 1 388 ? -19.027 -9.681 41.677 1.00 52.09 388 ILE A N 1
ATOM 3130 C CA . ILE A 1 388 ? -19.774 -8.407 41.701 1.00 52.09 388 ILE A CA 1
ATOM 3131 C C . ILE A 1 388 ? -21.200 -8.579 41.167 1.00 52.09 388 ILE A C 1
ATOM 3133 O O . ILE A 1 388 ? -22.140 -8.020 41.733 1.00 52.09 388 ILE A O 1
ATOM 3137 N N . TYR A 1 389 ? -21.384 -9.388 40.119 1.00 49.12 389 TYR A N 1
ATOM 3138 C CA . TYR A 1 389 ? -22.717 -9.698 39.597 1.00 49.12 389 TYR A CA 1
ATOM 3139 C C . TYR A 1 389 ? -23.568 -10.474 40.612 1.00 49.12 389 TYR A C 1
ATOM 3141 O O . TYR A 1 389 ? -24.760 -10.208 40.727 1.00 49.12 389 TYR A O 1
ATOM 3149 N N . ARG A 1 390 ? -22.970 -11.391 41.391 1.00 45.91 390 ARG A N 1
ATOM 3150 C CA . ARG A 1 390 ? -23.667 -12.097 42.483 1.00 45.91 390 ARG A CA 1
ATOM 3151 C C . ARG A 1 390 ? -24.040 -11.174 43.645 1.00 45.91 390 ARG A C 1
ATOM 3153 O O . ARG A 1 390 ? -25.146 -11.289 44.159 1.00 45.91 390 ARG A O 1
ATOM 3160 N N . ILE A 1 391 ? -23.147 -10.268 44.044 1.00 46.84 391 ILE A N 1
ATOM 3161 C CA . ILE A 1 391 ? -23.372 -9.368 45.187 1.00 46.84 391 ILE A CA 1
ATOM 3162 C C . ILE A 1 391 ? -24.447 -8.317 44.867 1.00 46.84 391 ILE A C 1
ATOM 3164 O O . ILE A 1 391 ? -25.311 -8.062 45.696 1.00 46.84 391 ILE A O 1
ATOM 3168 N N . ASN A 1 392 ? -24.475 -7.762 43.650 1.00 41.94 392 ASN A N 1
ATOM 3169 C CA . ASN A 1 392 ? -25.485 -6.765 43.263 1.00 41.94 392 ASN A CA 1
ATOM 3170 C C . ASN A 1 392 ? -26.875 -7.348 42.936 1.00 41.94 392 ASN A C 1
ATOM 3172 O O . ASN A 1 392 ? -27.830 -6.581 42.839 1.00 41.94 392 ASN A O 1
ATOM 3176 N N . LEU A 1 393 ? -27.012 -8.671 42.779 1.00 40.50 393 LEU A N 1
ATOM 3177 C CA . LEU A 1 393 ? -28.316 -9.341 42.666 1.00 40.50 393 LEU A CA 1
ATOM 3178 C C . LEU A 1 393 ? -28.895 -9.784 44.021 1.00 40.50 393 LEU A C 1
ATOM 3180 O O . LEU A 1 393 ? -30.090 -10.056 44.093 1.00 40.50 393 LEU A O 1
ATOM 3184 N N . SER A 1 394 ? -28.096 -9.845 45.093 1.00 33.31 394 SER A N 1
ATOM 3185 C CA . SER A 1 394 ? -28.584 -10.290 46.406 1.00 33.31 394 SER A CA 1
ATOM 3186 C C . SER A 1 394 ? -29.570 -9.337 47.108 1.00 33.31 394 SER A C 1
ATOM 3188 O O . SER A 1 394 ? -30.412 -9.853 47.836 1.00 33.31 394 SER A O 1
ATOM 3190 N N . PRO A 1 395 ? -29.562 -7.999 46.912 1.00 41.00 395 PRO A N 1
ATOM 3191 C CA . PRO A 1 395 ? -30.582 -7.139 47.517 1.00 41.00 395 PRO A CA 1
ATOM 3192 C C . PRO A 1 395 ? -31.897 -7.083 46.716 1.00 41.00 395 PRO A C 1
ATOM 3194 O O . PRO A 1 395 ? -32.801 -6.356 47.103 1.00 41.00 395 PRO A O 1
ATOM 3197 N N . LEU A 1 396 ? -32.022 -7.826 45.608 1.00 38.03 396 LEU A N 1
ATOM 3198 C CA . LEU A 1 396 ? -33.252 -7.936 44.803 1.00 38.03 396 LEU A CA 1
ATOM 3199 C C . LEU A 1 396 ? -34.060 -9.215 45.101 1.00 38.03 396 LEU A C 1
ATOM 3201 O O . LEU A 1 396 ? -35.053 -9.478 44.428 1.00 38.03 396 LEU A O 1
ATOM 3205 N N . LEU A 1 397 ? -33.622 -10.016 46.079 1.00 34.56 397 LEU A N 1
ATOM 3206 C CA . LEU A 1 397 ? -34.203 -11.317 46.438 1.00 34.56 397 LEU A CA 1
ATOM 3207 C C . LEU A 1 397 ? -34.563 -11.439 47.933 1.00 34.56 397 LEU A C 1
ATOM 3209 O O . LEU A 1 397 ? -34.687 -12.555 48.435 1.00 34.56 397 LEU A O 1
ATOM 3213 N N . ILE A 1 398 ? -34.743 -10.313 48.633 1.00 34.94 398 ILE A N 1
ATOM 3214 C CA . ILE A 1 398 ? -35.337 -10.267 49.982 1.00 34.94 398 ILE A CA 1
ATOM 3215 C C . ILE A 1 398 ? -36.610 -9.436 49.931 1.00 34.94 398 ILE A C 1
ATOM 3217 O O . ILE A 1 398 ? -36.534 -8.311 49.384 1.00 34.94 398 ILE A O 1
#

Sequence (398 aa):
MLFKSISKLIPVATTIVSLLSSSASALEDYHELNDNVLQSCAYIANYEDSYRWPLSEHLKPQITIRYPQSEGVYNADTRVDTLIISYTDLQNVYLKDEPTVKVCDETAINSKVCTFGNEKSIGSRLSLEDMLEEKTNQHAISHFSMSPADKDKNTHSFDVASSDIYCIIFKAEGVTKDKSMGVIIDWQQSFGKLLVSEYHQLYNNLYLTFAYALLTAIYGYYIFKKLSKDKANAVLNHQTIYNRSLIQFKILTYLLGSTIVFFLTCLHLVQLNKIGYQKTSFTLFVIRFFTLSSGTLFNTWAIYNFLLLASGVFFGLVKDNKRHLLVQIISGILLLEFLIYDVDESRVYSLLRGQAFFLSNLIYYELIILFMLSTYCLVSMVPMFKTIYRINLSPLLI

pLDDT: mean 72.61, std 15.89, range [30.23, 94.81]